Protein 8UUS (pdb70)

B-factor: mean 19.31, std 5.13, range [8.14, 42.37]

Foldseek 3Di:
DDDDDPQWDQDPVGIFGDDDPQWDQDPVGIAGDDPVQQAWDQDPVGIDGDPCNVLLVVCVVVVAFKWWDDQFKIWGWDDDDQWIKIFIDTHPQKAFDDDQCFWDWLNHTWDDFDFDDDVTGTGMTIHNHYYDDFFTKIWGWIAHDPDGDTDTDITTMDTRD/DDDDQWDQDPVGIFGDDDPQWDQDPVGIAGDDDPQCQWDQDPVGIDGDPCNVLLVVCVVVVAFKKDDDQFKIWGWDDDDQWIKIFIDTHPQKFFDPDQCFKAKLNHTWDDFDWDDDPDHDTGTG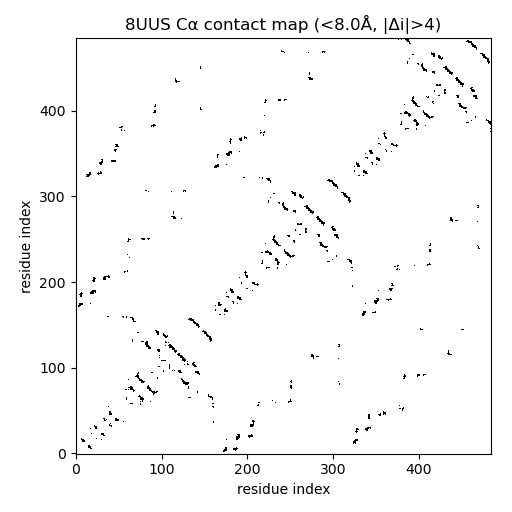MIIHNHHYADFFIKIWGWIAHDPDRDIDTDIDTMDTRD/DDDPQWDADPVGIFGDDDPQWDQDPVGIAGDDDDQQFWDQDPVGIDGDPCNVLLVVCVVVVAFKWWDDQFWIWGWDDDDQEIKIFIDTHPQKFFDPDQCFKDKLNHTFDDFDWDDDPDHDTGTGMTIHNHHYDDFFTKIWGWIDHDPDGDIDTDITTMDTRD

Sequence (485 aa):
KVEASKGLQVTASGVSVQAGDGISVAGTGVAVKVEASKGLQVTSNGVGLNNTAWIKMMCGLHNATFYVSDTYVCVFFCNHSTGCTAYVYGRGGYYLSMYKGDVKLNSVDHNEIISMVGIAAATMVSWKSTKAAAGISFKYLGKNLITSTSHSGSVTLVAAPEASKGLQVTASGVSVQAGDGISVAGTGVAVKVEASKGLQVTSNGVGLNNTAWIKMMCGLHNATFYVSDTYVCVFFCNHSTGCTAYVYGRGGYYLSMYKGDVKLNSVDHNEIISMVGSGSIAAATMVSWKSTKAAAGISFKYLGKNLITSTSHSGSVTLVAAPEASKGLQVTASGVSVQAGDGISVAGTGVAVKVEASKGLQVTSNGVGLNNTAWIKMMCGLHNATFYVSDTYVCVFFCNHSTGCTAYVYGRGGYYLSMYKGDVKLNSVDHNEIISMVGSGSIAAATMVSWKSTKAAAGISFKYLGKNLITSTSHSGSVTLVAAP

Organism: Serratia proteamaculans (NCBI:txid28151)

Structure (mmCIF, N/CA/C/O backbone):
data_8UUS
#
_entry.id   8UUS
#
_cell.length_a   59.113
_cell.length_b   68.241
_cell.length_c   111.290
_cell.angle_alpha   90.000
_cell.angle_beta   90.000
_cell.angle_gamma   90.000
#
_symmetry.space_group_name_H-M   'P 2 21 21'
#
loop_
_entity.id
_entity.type
_entity.pdbx_description
1 polymer 'Antifeeding Prophage (Tailocin) fibre'
2 non-polymer 'AMMONIUM ION'
3 non-polymer GLYCEROL
4 non-polymer 'CITRIC ACID'
5 water water
#
loop_
_atom_site.group_PDB
_atom_site.id
_atom_site.type_symbol
_atom_site.label_atom_id
_atom_site.label_alt_id
_atom_site.label_comp_id
_atom_site.label_asym_id
_atom_site.label_entity_id
_atom_site.label_seq_id
_atom_site.pdbx_PDB_ins_code
_atom_site.Cartn_x
_atom_site.Cartn_y
_atom_site.Cartn_z
_atom_site.occupancy
_atom_site.B_iso_or_equiv
_atom_site.auth_seq_id
_atom_site.auth_comp_id
_atom_site.auth_asym_id
_atom_site.auth_atom_id
_atom_site.pdbx_PDB_model_num
ATOM 1 N N . LYS A 1 3 ? 39.20068 26.34473 -21.81643 1.000 27.57391 3 LYS A N 1
ATOM 2 C CA . LYS A 1 3 ? 40.50067 26.34418 -21.15676 1.000 28.56268 3 LYS A CA 1
ATOM 3 C C . LYS A 1 3 ? 40.51726 25.44771 -19.91564 1.000 31.56318 3 LYS A C 1
ATOM 4 O O . LYS A 1 3 ? 41.51641 24.77309 -19.65276 1.000 32.28241 3 LYS A O 1
ATOM 6 N N . VAL A 1 4 ? 39.42739 25.43148 -19.14965 1.000 26.83229 4 VAL A N 1
ATOM 7 C CA . VAL A 1 4 ? 39.35892 24.55879 -17.97842 1.000 26.19751 4 VAL A CA 1
ATOM 8 C C . VAL A 1 4 ? 37.89811 24.29967 -17.63559 1.000 23.03660 4 VAL A C 1
ATOM 9 O O . VAL A 1 4 ? 37.04889 25.18432 -17.76123 1.000 20.93597 4 VAL A O 1
ATOM 13 N N . GLU A 1 5 ? 37.61153 23.06469 -17.20779 1.000 21.07071 5 GLU A N 1
ATOM 14 C CA . GLU A 1 5 ? 36.30235 22.67522 -16.67121 1.000 21.29428 5 GLU A CA 1
ATOM 15 C C . GLU A 1 5 ? 36.60197 21.84664 -15.42264 1.000 22.36890 5 GLU A C 1
ATOM 16 O O . GLU A 1 5 ? 36.78419 20.62646 -15.50428 1.000 21.79315 5 GLU A O 1
ATOM 22 N N . ALA A 1 6 ? 36.67471 22.51982 -14.27790 1.000 17.32620 6 ALA A N 1
ATOM 23 C CA . ALA A 1 6 ? 37.08524 21.90522 -13.02200 1.000 16.30173 6 ALA A CA 1
ATOM 24 C C . ALA A 1 6 ? 35.88742 21.67544 -12.11610 1.000 17.77775 6 ALA A C 1
ATOM 25 O O . ALA A 1 6 ? 34.91649 22.44045 -12.12396 1.000 18.77950 6 ALA A O 1
ATOM 27 N N . SER A 1 7 ? 35.96740 20.60356 -11.32911 1.000 15.16534 7 SER A N 1
ATOM 28 C CA . SER A 1 7 ? 34.86024 20.19256 -10.47870 1.000 15.38437 7 SER A CA 1
ATOM 29 C C . SER A 1 7 ? 35.34156 19.92197 -9.05459 1.000 15.83572 7 SER A C 1
ATOM 30 O O . SER A 1 7 ? 36.30901 20.54484 -8.59810 1.000 15.64465 7 SER A O 1
ATOM 33 N N . LYS A 1 8 ? 34.68540 18.99287 -8.35587 1.000 15.83126 8 LYS A N 1
ATOM 34 C CA . LYS A 1 8 ? 34.90894 18.82176 -6.92207 1.000 14.87175 8 LYS A CA 1
ATOM 35 C C . LYS A 1 8 ? 36.37003 18.51254 -6.58483 1.000 15.73281 8 LYS A C 1
ATOM 36 O O . LYS A 1 8 ? 37.03522 17.70970 -7.24971 1.000 14.72659 8 LYS A O 1
ATOM 42 N N . GLY A 1 9 ? 36.86978 19.15462 -5.52715 1.000 13.24268 9 GLY A N 1
ATOM 43 C CA . GLY A 1 9 ? 38.22966 18.95262 -5.07048 1.000 13.40619 9 GLY A CA 1
ATOM 44 C C . GLY A 1 9 ? 39.23839 19.91533 -5.65664 1.000 13.64391 9 GLY A C 1
ATOM 45 O O . GLY A 1 9 ? 40.33698 20.04753 -5.11204 1.000 13.62887 9 GLY A O 1
ATOM 46 N N . LEU A 1 10 ? 38.88898 20.59081 -6.74429 1.000 14.86551 10 LEU A N 1
ATOM 47 C CA . LEU A 1 10 ? 39.74596 21.53339 -7.43498 1.000 14.43790 10 LEU A CA 1
ATOM 48 C C . LEU A 1 10 ? 39.17842 22.94113 -7.31092 1.000 15.02583 10 LEU A C 1
ATOM 49 O O . LEU A 1 10 ? 37.98769 23.14367 -7.07675 1.000 15.98828 10 LEU A O 1
ATOM 54 N N . GLN A 1 11 ? 40.06307 23.92383 -7.44749 1.000 13.53035 11 GLN A N 1
ATOM 55 C CA . GLN A 1 11 ? 39.66288 25.32308 -7.51969 1.000 13.66962 11 GLN A CA 1
ATOM 56 C C . GLN A 1 11 ? 40.53681 26.00243 -8.56287 1.000 14.14349 11 GLN A C 1
ATOM 57 O O . GLN A 1 11 ? 41.62356 25.52156 -8.89023 1.000 15.61371 11 GLN A O 1
ATOM 63 N N . VAL A 1 12 ? 40.04907 27.11082 -9.10448 1.000 17.79672 12 VAL A N 1
ATOM 64 C CA . VAL A 1 12 ? 40.76747 27.84687 -10.13530 1.000 18.21865 12 VAL A CA 1
ATOM 65 C C . VAL A 1 12 ? 40.91313 29.29501 -9.69484 1.000 19.11283 12 VAL A C 1
ATOM 66 O O . VAL A 1 12 ? 39.91928 29.96442 -9.39047 1.000 22.51563 12 VAL A O 1
ATOM 70 N N . THR A 1 13 ? 42.15080 29.78017 -9.67688 1.000 19.08105 13 THR A N 1
ATOM 71 C CA . THR A 1 13 ? 42.45366 31.16437 -9.35237 1.000 21.88236 13 THR A CA 1
ATOM 72 C C . THR A 1 13 ? 43.34932 31.73601 -10.44244 1.000 20.09351 13 THR A C 1
ATOM 73 O O . THR A 1 13 ? 43.56401 31.10087 -11.48108 1.000 19.63338 13 THR A O 1
ATOM 77 N N . ALA A 1 14 ? 43.88306 32.93742 -10.22304 1.000 25.12672 14 ALA A N 1
ATOM 78 C CA . ALA A 1 14 ? 44.79495 33.50239 -11.20811 1.000 23.00930 14 ALA A CA 1
ATOM 79 C C . ALA A 1 14 ? 46.06212 32.67226 -11.35706 1.000 22.50102 14 ALA A C 1
ATOM 80 O O . ALA A 1 14 ? 46.73677 32.77250 -12.38718 1.000 25.79370 14 ALA A O 1
ATOM 82 N N . SER A 1 15 ? 46.39308 31.86519 -10.34781 1.000 20.49724 15 SER A N 1
ATOM 83 C CA . SER A 1 15 ? 47.56419 30.99282 -10.35656 1.000 18.70317 15 SER A CA 1
ATOM 84 C C . SER A 1 15 ? 47.31042 29.68313 -11.08931 1.000 20.57422 15 SER A C 1
ATOM 85 O O . SER A 1 15 ? 48.24385 28.89376 -11.26235 1.000 20.51850 15 SER A O 1
ATOM 88 N N . GLY A 1 16 ? 46.08237 29.42934 -11.50556 1.000 19.17707 16 GLY A N 1
ATOM 89 C CA . GLY A 1 16 ? 45.74966 28.21805 -12.21348 1.000 17.86191 16 GLY A CA 1
ATOM 90 C C . GLY A 1 16 ? 44.82907 27.32486 -11.40939 1.000 16.73376 16 GLY A C 1
ATOM 91 O O . GLY A 1 16 ? 44.11095 27.76551 -10.50906 1.000 17.13739 16 GLY A O 1
ATOM 92 N N . VAL A 1 17 ? 44.85900 26.04078 -11.74793 1.000 16.08489 17 VAL A N 1
ATOM 93 C CA . VAL A 1 17 ? 44.04115 25.05416 -11.05757 1.000 14.71949 17 VAL A CA 1
ATOM 94 C C . VAL A 1 17 ? 44.86715 24.40760 -9.95284 1.000 15.28464 17 VAL A C 1
ATOM 95 O O . VAL A 1 17 ? 45.99869 23.95843 -10.18304 1.000 16.00877 17 VAL A O 1
ATOM 99 N N . SER A 1 18 ? 44.31537 24.39166 -8.74284 1.000 15.16304 18 SER A N 1
ATOM 100 C CA . SER A 1 18 ? 44.96564 23.80336 -7.57883 1.000 13.71163 18 SER A CA 1
ATOM 101 C C . SER A 1 18 ? 43.97265 22.91088 -6.84704 1.000 13.94618 18 SER A C 1
ATOM 102 O O . SER A 1 18 ? 42.75209 22.98759 -7.05800 1.000 14.24449 18 SER A O 1
ATOM 105 N N . VAL A 1 19 ? 44.50378 22.05969 -5.97508 1.000 13.41131 19 VAL A N 1
ATOM 106 C CA . VAL A 1 19 ? 43.66377 21.26710 -5.08690 1.000 14.12027 19 VAL A CA 1
ATOM 107 C C . VAL A 1 19 ? 43.13570 22.16891 -3.97803 1.000 13.93603 19 VAL A C 1
ATOM 108 O O . VAL A 1 19 ? 43.89203 22.93865 -3.36176 1.000 14.34140 19 VAL A O 1
ATOM 112 N N . GLN A 1 20 ? 41.82425 22.10718 -3.75103 1.000 14.12526 20 GLN A N 1
ATOM 113 C CA . GLN A 1 20 ? 41.18166 22.86334 -2.68504 1.000 13.54058 20 GLN A CA 1
ATOM 114 C C . GLN A 1 20 ? 41.27232 22.05924 -1.39711 1.000 12.66692 20 GLN A C 1
ATOM 115 O O . GLN A 1 20 ? 40.81129 20.91263 -1.34035 1.000 14.89384 20 GLN A O 1
ATOM 121 N N . ALA A 1 21 ? 41.85231 22.65924 -0.36305 1.000 13.31932 21 ALA A N 1
ATOM 122 C CA . ALA A 1 21 ? 42.02026 21.98104 0.91714 1.000 13.52201 21 ALA A CA 1
ATOM 123 C C . ALA A 1 21 ? 40.74675 22.07765 1.75429 1.000 16.02407 21 ALA A C 1
ATOM 124 O O . ALA A 1 21 ? 40.27404 23.18481 2.05101 1.000 17.28233 21 ALA A O 1
ATOM 126 N N . GLY A 1 22 ? 40.20421 20.91784 2.13913 1.000 14.86550 22 GLY A N 1
ATOM 127 C CA . GLY A 1 22 ? 39.15171 20.83269 3.12901 1.000 14.31433 22 GLY A CA 1
ATOM 128 C C . GLY A 1 22 ? 39.68502 20.41191 4.49146 1.000 14.81089 22 GLY A C 1
ATOM 129 O O . GLY A 1 22 ? 40.88878 20.43546 4.75674 1.000 15.18170 22 GLY A O 1
ATOM 130 N N . ASP A 1 23 ? 38.75218 20.03353 5.37554 1.000 14.36264 23 ASP A N 1
ATOM 131 C CA . ASP A 1 23 ? 39.10938 19.65813 6.74531 1.000 13.84971 23 ASP A CA 1
ATOM 132 C C . ASP A 1 23 ? 40.13717 18.52655 6.75178 1.000 13.74764 23 ASP A C 1
ATOM 133 O O . ASP A 1 23 ? 39.93879 17.48286 6.11921 1.000 14.32487 23 ASP A O 1
ATOM 138 N N . GLY A 1 24 ? 41.22224 18.72116 7.50098 1.000 11.42807 24 GLY A N 1
ATOM 139 C CA . GLY A 1 24 ? 42.23873 17.69583 7.64830 1.000 12.98364 24 GLY A CA 1
ATOM 140 C C . GLY A 1 24 ? 43.24685 17.59666 6.52447 1.000 12.85272 24 GLY A C 1
ATOM 141 O O . GLY A 1 24 ? 44.03801 16.64259 6.51404 1.000 13.37227 24 GLY A O 1
ATOM 142 N N . ILE A 1 25 ? 43.24758 18.54689 5.58463 1.000 13.91164 25 ILE A N 1
ATOM 143 C CA . ILE A 1 25 ? 44.11124 18.49992 4.41090 1.000 12.56211 25 ILE A CA 1
ATOM 144 C C . ILE A 1 25 ? 44.83780 19.83183 4.28169 1.000 13.32301 25 ILE A C 1
ATOM 145 O O . ILE A 1 25 ? 44.25887 20.89755 4.52652 1.000 14.56995 25 ILE A O 1
ATOM 150 N N . SER A 1 26 ? 46.11529 19.76605 3.91845 1.000 12.70150 26 SER A N 1
ATOM 151 C CA . SER A 1 26 ? 46.90061 20.92824 3.52343 1.000 15.18092 26 SER A CA 1
ATOM 152 C C . SER A 1 26 ? 47.36498 20.75104 2.08421 1.000 14.34719 26 SER A C 1
ATOM 153 O O . SER A 1 26 ? 47.61199 19.62716 1.63249 1.000 14.86849 26 SER A O 1
ATOM 156 N N . VAL A 1 27 ? 47.45081 21.86308 1.35093 1.000 14.01770 27 VAL A N 1
ATOM 157 C CA . VAL A 1 27 ? 47.83371 21.85581 -0.06143 1.000 13.30132 27 VAL A CA 1
ATOM 158 C C . VAL A 1 27 ? 48.98267 22.83578 -0.25709 1.000 14.87502 27 VAL A C 1
ATOM 159 O O . VAL A 1 27 ? 48.87911 24.00605 0.13026 1.000 17.39280 27 VAL A O 1
ATOM 163 N N . ALA A 1 28 ? 50.07944 22.35727 -0.84348 1.000 14.11692 28 ALA A N 1
ATOM 164 C CA . ALA A 1 28 ? 51.26540 23.18006 -1.05092 1.000 16.59182 28 ALA A CA 1
ATOM 165 C C . ALA A 1 28 ? 51.93791 22.75138 -2.34823 1.000 16.34396 28 ALA A C 1
ATOM 166 O O . ALA A 1 28 ? 51.49525 21.81961 -3.02432 1.000 16.01845 28 ALA A O 1
ATOM 168 N N . GLY A 1 29 ? 53.00999 23.46017 -2.71243 1.000 16.69123 29 GLY A N 1
ATOM 169 C CA . GLY A 1 29 ? 53.79952 23.02033 -3.85050 1.000 18.90094 29 GLY A CA 1
ATOM 170 C C . GLY A 1 29 ? 54.34472 21.61698 -3.69745 1.000 18.86429 29 GLY A C 1
ATOM 171 O O . GLY A 1 29 ? 54.59947 20.94479 -4.70109 1.000 20.57476 29 GLY A O 1
ATOM 172 N N . THR A 1 30 ? 54.50849 21.15042 -2.46157 1.000 18.30228 30 THR A N 1
ATOM 173 C CA . THR A 1 30 ? 54.96724 19.79410 -2.19419 1.000 18.06397 30 THR A CA 1
ATOM 174 C C . THR A 1 30 ? 53.84957 18.76156 -2.29173 1.000 17.58577 30 THR A C 1
ATOM 175 O O . THR A 1 30 ? 54.10945 17.56673 -2.12080 1.000 19.17170 30 THR A O 1
ATOM 179 N N . GLY A 1 31 ? 52.61384 19.17861 -2.53000 1.000 15.49221 31 GLY A N 1
ATOM 180 C CA . GLY A 1 31 ? 51.53757 18.24352 -2.78385 1.000 15.44368 31 GLY A CA 1
ATOM 181 C C . GLY A 1 31 ? 50.41776 18.36967 -1.77123 1.000 14.16409 31 GLY A C 1
ATOM 182 O O . GLY A 1 31 ? 50.28840 19.36246 -1.04371 1.000 16.58652 31 GLY A O 1
ATOM 183 N N . VAL A 1 32 ? 49.59041 17.33277 -1.74191 1.000 13.82453 32 VAL A N 1
ATOM 184 C CA . VAL A 1 32 ? 48.45416 17.23517 -0.84074 1.000 12.76392 32 VAL A CA 1
ATOM 185 C C . VAL A 1 32 ? 48.90711 16.43174 0.36599 1.000 14.31335 32 VAL A C 1
ATOM 186 O O . VAL A 1 32 ? 49.42170 15.31537 0.21545 1.000 14.46188 32 VAL A O 1
ATOM 190 N N . ALA A 1 33 ? 48.72067 16.98600 1.56072 1.000 13.40972 33 ALA A N 1
ATOM 191 C CA . ALA A 1 33 ? 49.17065 16.34143 2.78696 1.000 13.38495 33 ALA A CA 1
ATOM 192 C C . ALA A 1 33 ? 48.03716 16.30553 3.80933 1.000 13.28315 33 ALA A C 1
ATOM 193 O O . ALA A 1 33 ? 47.08495 17.08245 3.73835 1.000 14.28084 33 ALA A O 1
ATOM 195 N N . VAL A 1 34 ? 48.14085 15.38845 4.76739 1.000 12.35033 34 VAL A N 1
ATOM 196 C CA . VAL A 1 34 ? 47.23152 15.39482 5.90866 1.000 13.21227 34 VAL A CA 1
ATOM 197 C C . VAL A 1 34 ? 47.65415 16.49147 6.87396 1.000 13.50874 34 VAL A C 1
ATOM 198 O O . VAL A 1 34 ? 48.84831 16.66065 7.16170 1.000 14.38131 34 VAL A O 1
ATOM 202 N N . LYS A 1 35 ? 46.66908 17.25722 7.35234 1.000 13.14040 35 LYS A N 1
ATOM 203 C CA . LYS A 1 35 ? 46.85636 18.26509 8.39041 1.000 12.40456 35 LYS A CA 1
ATOM 204 C C . LYS A 1 35 ? 46.32322 17.68424 9.69651 1.000 13.41817 35 LYS A C 1
ATOM 205 O O . LYS A 1 35 ? 45.11564 17.44319 9.83396 1.000 14.11754 35 LYS A O 1
ATOM 211 N N . VAL A 1 36 ? 47.21290 17.43098 10.64196 1.00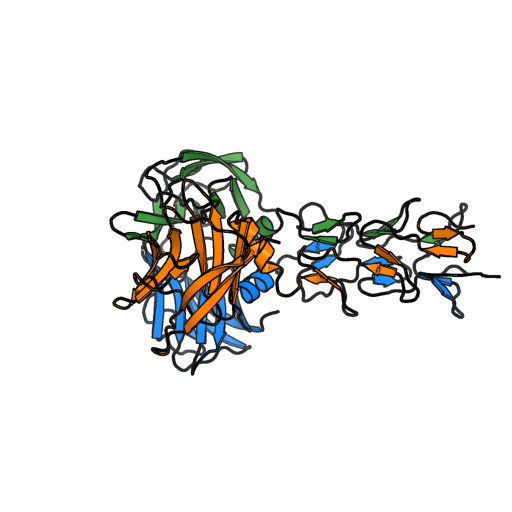0 15.40737 36 VAL A N 1
ATOM 212 C CA . VAL A 1 36 ? 46.79657 16.96553 11.95897 1.000 15.79933 36 VAL A CA 1
ATOM 213 C C . VAL A 1 36 ? 46.60161 18.17179 12.85717 1.000 15.67420 36 VAL A C 1
ATOM 214 O O . VAL A 1 36 ? 47.27340 19.19259 12.70693 1.000 16.88104 36 VAL A O 1
ATOM 218 N N . GLU A 1 37 ? 45.66120 18.06606 13.78950 1.000 14.62104 37 GLU A N 1
ATOM 219 C CA . GLU A 1 37 ? 45.62019 19.00251 14.90310 1.000 17.26755 37 GLU A CA 1
ATOM 220 C C . GLU A 1 37 ? 46.68760 18.59360 15.90292 1.000 19.39783 37 GLU A C 1
ATOM 221 O O . GLU A 1 37 ? 46.52876 17.60369 16.62635 1.000 19.29398 37 GLU A O 1
ATOM 227 N N . ALA A 1 38 ? 47.77699 19.37479 15.93914 1.000 22.66169 38 ALA A N 1
ATOM 228 C CA . ALA A 1 38 ? 49.00857 18.95048 16.59911 1.000 24.05891 38 ALA A CA 1
ATOM 229 C C . ALA A 1 38 ? 48.81449 18.66556 18.08337 1.000 22.64485 38 ALA A C 1
ATOM 230 O O . ALA A 1 38 ? 49.54542 17.85221 18.65002 1.000 23.96785 38 ALA A O 1
ATOM 232 N N . SER A 1 39 ? 47.84434 19.31473 18.72505 1.000 19.57212 39 SER A N 1
ATOM 233 C CA . SER A 1 39 ? 47.59937 19.15265 20.15444 1.000 19.35480 39 SER A CA 1
ATOM 234 C C . SER A 1 39 ? 46.72183 17.95461 20.49833 1.000 18.69825 39 SER A C 1
ATOM 235 O O . SER A 1 39 ? 46.53207 17.67464 21.68630 1.000 22.07375 39 SER A O 1
ATOM 238 N N . LYS A 1 40 ? 46.17858 17.24546 19.50592 1.000 18.08626 40 LYS A N 1
ATOM 239 C CA . LYS A 1 40 ? 45.20755 16.17989 19.73650 1.000 15.98187 40 LYS A CA 1
ATOM 240 C C . LYS A 1 40 ? 45.77948 14.78799 19.48934 1.000 15.47158 40 LYS A C 1
ATOM 241 O O . LYS A 1 40 ? 45.02901 13.83390 19.23280 1.000 14.63347 40 LYS A O 1
ATOM 247 N N . GLY A 1 41 ? 47.09716 14.65394 19.58952 1.000 16.60003 41 GLY A N 1
ATOM 248 C CA . GLY A 1 41 ? 47.72756 13.36314 19.73376 1.000 14.82362 41 GLY A CA 1
ATOM 249 C C . GLY A 1 41 ? 48.18400 12.70002 18.45687 1.000 15.63210 41 GLY A C 1
ATOM 250 O O . GLY A 1 41 ? 48.72275 11.59243 18.52402 1.000 14.02993 41 GLY A O 1
ATOM 251 N N . LEU A 1 42 ? 47.98717 13.31798 17.29589 1.000 14.36758 42 LEU A N 1
ATOM 252 C CA . LEU A 1 42 ? 48.41070 12.70448 16.04420 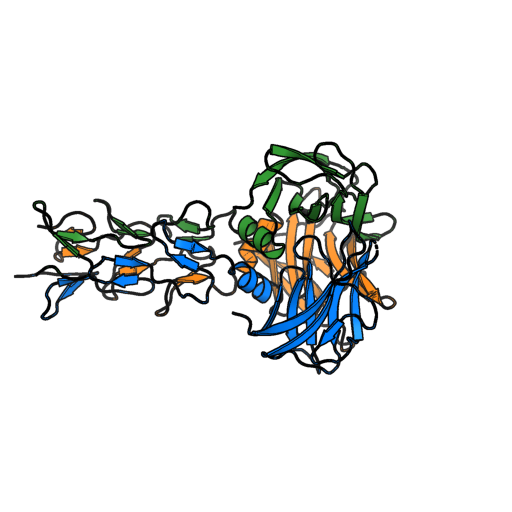1.000 14.97363 42 LEU A CA 1
ATOM 253 C C . LEU A 1 42 ? 49.57700 13.47021 15.43663 1.000 15.64090 42 LEU A C 1
ATOM 254 O O . LEU A 1 42 ? 49.74786 14.67336 15.65739 1.000 18.11811 42 LEU A O 1
ATOM 259 N N . GLN A 1 43 ? 50.36083 12.75282 14.64389 1.000 15.00339 43 GLN A N 1
ATOM 260 C CA . GLN A 1 43 ? 51.48848 13.30586 13.91680 1.000 15.86280 43 GLN A CA 1
ATOM 261 C C . GLN A 1 43 ? 51.37427 12.82898 12.48086 1.000 17.38645 43 GLN A C 1
ATOM 262 O O . GLN A 1 43 ? 50.64868 11.87769 12.18616 1.000 16.03970 43 GLN A O 1
ATOM 268 N N . VAL A 1 44 ? 52.08313 13.50992 11.58092 1.000 15.19662 44 VAL A N 1
ATOM 269 C CA . VAL A 1 44 ? 52.18699 13.06427 10.19819 1.000 17.05460 44 VAL A CA 1
ATOM 270 C C . VAL A 1 44 ? 53.63610 13.22190 9.76714 1.000 17.64241 44 VAL A C 1
ATOM 271 O O . VAL A 1 44 ? 54.22136 14.30166 9.91300 1.000 20.60900 44 VAL A O 1
ATOM 275 N N . THR A 1 45 ? 54.22405 12.13809 9.28478 1.000 17.63082 45 THR A N 1
ATOM 276 C CA . THR A 1 45 ? 55.59293 12.15062 8.78620 1.000 20.37513 45 THR A CA 1
ATOM 277 C C . THR A 1 45 ? 55.59067 11.59466 7.37106 1.000 19.61392 45 THR A C 1
ATOM 278 O O . THR A 1 45 ? 54.54664 11.26114 6.81864 1.000 18.20710 45 THR A O 1
ATOM 282 N N . SER A 1 46 ? 56.78260 11.47201 6.77778 1.000 23.65115 46 SER A N 1
ATOM 283 C CA . SER A 1 46 ? 56.87802 10.83981 5.46596 1.000 23.98686 46 SER A CA 1
ATOM 284 C C . SER A 1 46 ? 56.40657 9.38940 5.48602 1.000 22.63448 46 SER A C 1
ATOM 285 O O . SER A 1 46 ? 56.07273 8.84146 4.43144 1.000 25.37159 46 SER A O 1
ATOM 288 N N . ASN A 1 47 ? 56.35173 8.76188 6.65841 1.000 22.83030 47 ASN A N 1
ATOM 289 C CA . ASN A 1 47 ? 55.83237 7.40921 6.79412 1.000 23.92653 47 ASN A CA 1
ATOM 290 C C . ASN A 1 47 ? 54.31612 7.35191 6.94812 1.000 21.27546 47 ASN A C 1
ATOM 291 O O . ASN A 1 47 ? 53.73761 6.26279 6.85086 1.000 23.19862 47 ASN A O 1
ATOM 296 N N . GLY A 1 48 ? 53.66020 8.48126 7.17080 1.000 18.25647 48 GLY A N 1
ATOM 297 C CA . GLY A 1 48 ? 52.21139 8.53132 7.22620 1.000 17.68846 48 GLY A CA 1
ATOM 298 C C . GLY A 1 48 ? 51.71181 9.11545 8.53360 1.000 16.74785 48 GLY A C 1
ATOM 299 O O . GLY A 1 48 ? 52.47276 9.66961 9.34092 1.000 17.57109 48 GLY A O 1
ATOM 300 N N . VAL A 1 49 ? 50.39002 8.99112 8.73549 1.000 17.10672 49 VAL A N 1
ATOM 301 C CA . VAL A 1 49 ? 49.71623 9.52320 9.91594 1.000 13.64585 49 VAL A CA 1
ATOM 302 C C . VAL A 1 49 ? 49.80479 8.49620 11.03245 1.000 15.19936 49 VAL A C 1
ATOM 303 O O . VAL A 1 49 ? 49.73707 7.28778 10.78617 1.000 15.38717 49 VAL A O 1
ATOM 307 N N . GLY A 1 50 ? 49.95285 8.97162 12.26805 1.000 14.44915 50 GLY A N 1
ATOM 308 C CA . GLY A 1 50 ? 50.04042 8.05980 13.39558 1.000 15.51920 50 GLY A CA 1
ATOM 309 C C . GLY A 1 50 ? 49.83022 8.79933 14.69761 1.000 15.47584 50 GLY A C 1
ATOM 310 O O . GLY A 1 50 ? 49.70378 10.02319 14.73589 1.000 15.79453 50 GLY A O 1
ATOM 311 N N . LEU A 1 51 ? 49.79317 8.03033 15.77816 1.000 14.27068 51 LEU A N 1
ATOM 312 C CA . LEU A 1 51 ? 49.79766 8.62733 17.10726 1.000 13.93520 51 LEU A CA 1
ATOM 313 C C . LEU A 1 51 ? 51.18836 9.14456 17.44987 1.000 13.52322 51 LEU A C 1
ATOM 314 O O . LEU A 1 51 ? 52.19998 8.52556 17.09618 1.000 14.81108 51 LEU A O 1
ATOM 319 N N . ASN A 1 52 ? 51.24169 10.28311 18.14124 1.000 13.85639 52 ASN A N 1
ATOM 320 C CA . ASN A 1 52 ? 52.50903 10.78531 18.64752 1.000 13.89420 52 ASN A CA 1
ATOM 321 C C . ASN A 1 52 ? 52.78550 10.20332 20.03785 1.000 15.24180 52 ASN A C 1
ATOM 322 O O . ASN A 1 52 ? 51.96824 9.47267 20.60454 1.000 15.56128 52 ASN A O 1
ATOM 327 N N . ASN A 1 53 ? 53.93747 10.55052 20.61452 1.000 14.68011 53 ASN A N 1
ATOM 328 C CA . ASN A 1 53 ? 54.39108 9.88736 21.83343 1.000 14.35606 53 ASN A CA 1
ATOM 329 C C . ASN A 1 53 ? 53.79711 10.47970 23.10544 1.000 15.75434 53 ASN A C 1
ATOM 330 O O . ASN A 1 53 ? 54.11436 9.98853 24.19642 1.000 18.17002 53 ASN A O 1
ATOM 335 N N . THR A 1 54 ? 52.95917 11.51284 23.00236 1.000 16.15387 54 THR A N 1
ATOM 336 C CA . THR A 1 54 ? 52.23702 12.04798 24.15043 1.000 15.96100 54 THR A CA 1
ATOM 337 C C . THR A 1 54 ? 50.73232 11.82784 24.06177 1.000 16.94454 54 THR A C 1
ATOM 338 O O . THR A 1 54 ? 49.99581 12.32140 24.92763 1.000 15.63862 54 THR A O 1
ATOM 342 N N . ALA A 1 55 ? 50.25628 11.09199 23.04472 1.000 13.71097 55 ALA A N 1
ATOM 343 C CA . ALA A 1 55 ? 48.82075 10.84966 22.91401 1.000 12.71428 55 ALA A CA 1
ATOM 344 C C . ALA A 1 55 ? 48.27330 10.15714 24.14523 1.000 13.52985 55 ALA A C 1
ATOM 345 O O . ALA A 1 55 ? 47.13026 10.41044 24.54078 1.000 12.35424 55 ALA A O 1
ATOM 347 N N . TRP A 1 56 ? 49.08574 9.30776 24.77805 1.000 12.49478 56 TRP A N 1
ATOM 348 C CA . TRP A 1 56 ? 48.64747 8.61683 25.98450 1.000 13.74763 56 TRP A CA 1
ATOM 349 C C . TRP A 1 56 ? 48.22807 9.58512 27.08923 1.000 14.09213 56 TRP A C 1
ATOM 350 O O . TRP A 1 56 ? 47.32849 9.26742 27.87084 1.000 13.80408 56 TRP A O 1
ATOM 361 N N . ILE A 1 57 ? 48.85498 10.76222 27.17298 1.000 12.74114 57 ILE A N 1
ATOM 362 C CA . ILE A 1 57 ? 48.47609 11.74272 28.19022 1.000 13.56912 57 ILE A CA 1
ATOM 363 C C . ILE A 1 57 ? 47.05055 12.22242 27.95662 1.000 13.03956 57 ILE A C 1
ATOM 364 O O . ILE A 1 57 ? 46.25287 12.35514 28.89885 1.000 14.24889 57 ILE A O 1
ATOM 369 N N . LYS A 1 58 ? 46.71368 12.51707 26.70004 1.000 12.86098 58 LYS A N 1
ATOM 370 C CA . LYS A 1 58 ? 45.33997 12.89137 26.37884 1.000 14.76546 58 LYS A CA 1
ATOM 371 C C . LYS A 1 58 ? 44.36913 11.78557 26.76581 1.000 14.80750 58 LYS A C 1
ATOM 372 O O . LYS A 1 58 ? 43.27795 12.05509 27.29509 1.000 16.70330 58 LYS A O 1
ATOM 378 N N . MET A 1 59 ? 44.73876 10.53100 26.50106 1.000 13.22948 59 MET A N 1
ATOM 379 C CA . MET A 1 59 ? 43.86012 9.41367 26.83627 1.000 13.31670 59 MET A CA 1
ATOM 380 C C . MET A 1 59 ? 43.63307 9.33859 28.33992 1.000 15.45700 59 MET A C 1
ATOM 381 O O . MET A 1 59 ? 42.50632 9.09694 28.79928 1.000 13.16195 59 MET A O 1
ATOM 386 N N . MET A 1 60 ? 44.68779 9.56095 29.12573 1.000 13.78928 60 MET A N 1
ATOM 387 C CA . MET A 1 60 ? 44.56174 9.37427 30.56477 1.000 13.24269 60 MET A CA 1
ATOM 388 C C . MET A 1 60 ? 43.78701 10.52092 31.20340 1.000 13.41065 60 MET A C 1
ATOM 389 O O . MET A 1 60 ? 43.03007 10.30278 32.15877 1.000 14.65888 60 MET A O 1
ATOM 394 N N . CYS A 1 61 ? 43.96891 11.74789 30.69848 1.000 14.25211 61 CYS A N 1
ATOM 395 C CA . CYS A 1 61 ? 43.14646 12.86030 31.16397 1.000 14.29400 61 CYS A CA 1
ATOM 396 C C . CYS A 1 61 ? 41.67801 12.59779 30.86345 1.000 14.31139 61 CYS A C 1
ATOM 397 O O . CYS A 1 61 ? 40.79703 12.90854 31.67894 1.000 16.11372 61 CYS A O 1
ATOM 400 N N . GLY A 1 62 ? 41.39521 12.01985 29.69517 1.000 15.21208 62 GLY A N 1
ATOM 401 C CA . GLY A 1 62 ? 40.02600 11.64915 29.37541 1.000 15.08846 62 GLY A CA 1
ATOM 402 C C . GLY A 1 62 ? 39.49401 10.56533 30.29391 1.000 15.57128 62 GLY A C 1
ATOM 403 O O . GLY A 1 62 ? 38.37484 10.66836 30.80893 1.000 16.84318 62 GLY A O 1
ATOM 404 N N . LEU A 1 63 ? 40.29786 9.52216 30.53051 1.000 14.81563 63 LEU A N 1
ATOM 405 C CA . LEU A 1 63 ? 39.87469 8.42294 31.40102 1.000 15.14857 63 LEU A CA 1
ATOM 406 C C . LEU A 1 63 ? 39.37158 8.93258 32.74683 1.000 15.31520 63 LEU A C 1
ATOM 407 O O . LEU A 1 63 ? 38.31070 8.51748 33.22129 1.000 15.46344 63 LEU A O 1
ATOM 412 N N . HIS A 1 64 ? 40.11203 9.83901 33.37527 1.000 13.50968 64 HIS A N 1
ATOM 413 C CA . HIS A 1 64 ? 39.74700 10.33702 34.69918 1.000 13.83953 64 HIS A CA 1
ATOM 414 C C . HIS A 1 64 ? 38.98363 11.66053 34.68162 1.000 13.79377 64 HIS A C 1
ATOM 415 O O . HIS A 1 64 ? 38.61766 12.16066 35.75229 1.000 16.36559 64 HIS A O 1
ATOM 422 N N . ASN A 1 65 ? 38.69689 12.21206 33.50728 1.000 14.08670 65 ASN A N 1
ATOM 423 C CA . ASN A 1 65 ? 38.11680 13.55133 33.38827 1.000 15.84129 65 ASN A CA 1
ATOM 424 C C . ASN A 1 65 ? 38.94370 14.58233 34.14763 1.000 16.23768 65 ASN A C 1
ATOM 425 O O . ASN A 1 65 ? 38.41705 15.43070 34.87659 1.000 17.14541 65 ASN A O 1
ATOM 430 N N . ALA A 1 66 ? 40.25779 14.50985 33.95918 1.000 14.86792 66 ALA A N 1
ATOM 431 C CA . ALA A 1 66 ? 41.19680 15.38756 34.63652 1.000 13.97281 66 ALA A CA 1
ATOM 432 C C . ALA A 1 66 ? 41.46420 16.62231 33.78449 1.000 15.84014 66 ALA A C 1
ATOM 433 O O . ALA A 1 66 ? 41.46387 16.55702 32.54998 1.000 17.20124 66 ALA A O 1
ATOM 435 N N . THR A 1 67 ? 41.68519 17.75549 34.45575 1.000 14.10906 67 THR A N 1
ATOM 436 C CA . THR A 1 67 ? 41.96907 19.00671 33.77021 1.000 15.34833 67 THR A CA 1
ATOM 437 C C . THR A 1 67 ? 43.41742 19.45320 33.88663 1.000 14.47546 67 THR A C 1
ATOM 438 O O . THR A 1 67 ? 43.80250 20.40538 33.20108 1.000 14.46873 67 THR A O 1
ATOM 442 N N . PHE A 1 68 ? 44.21760 18.80867 34.73057 1.000 13.16773 68 PHE A N 1
ATOM 443 C CA . PHE A 1 68 ? 45.65288 19.06263 34.80579 1.000 12.34204 68 PHE A CA 1
ATOM 444 C C . PHE A 1 68 ? 46.36473 17.75368 35.06826 1.000 13.92408 68 PHE A C 1
ATOM 445 O O . PHE A 1 68 ? 45.76448 16.78475 35.53569 1.000 13.32437 68 PHE A O 1
ATOM 453 N N . TYR A 1 69 ? 47.65631 17.72563 34.74996 1.000 12.84270 69 TYR A N 1
ATOM 454 C CA . TYR A 1 69 ? 48.45872 16.53652 34.98138 1.000 12.42932 69 TYR A CA 1
ATOM 455 C C . TYR A 1 69 ? 49.90435 16.92730 35.24554 1.000 13.13310 69 TYR A C 1
ATOM 456 O O . TYR A 1 69 ? 50.33431 18.05436 34.96357 1.000 14.21784 69 TYR A O 1
ATOM 465 N N . VAL A 1 70 ? 50.66052 15.96223 35.76806 1.000 13.00717 70 VAL A N 1
ATOM 466 C CA . VAL A 1 70 ? 52.12072 16.00034 35.72181 1.000 13.32136 70 VAL A CA 1
ATOM 467 C C . VAL A 1 70 ? 52.62620 14.69002 35.13807 1.000 12.22839 70 VAL A C 1
ATOM 468 O O . VAL A 1 70 ? 51.97637 13.64645 35.23813 1.000 14.03003 70 VAL A O 1
ATOM 472 N N . SER A 1 71 ? 53.81699 14.74586 34.54476 1.000 12.82038 71 SER A N 1
ATOM 473 C CA . SER A 1 71 ? 54.49176 13.53893 34.08789 1.000 12.03071 71 SER A CA 1
ATOM 474 C C . SER A 1 71 ? 55.98992 13.76866 34.11272 1.000 14.08620 71 SER A C 1
ATOM 475 O O . SER A 1 71 ? 56.48065 14.80734 33.65122 1.000 16.52833 71 SER A O 1
ATOM 478 N N . ASP A 1 72 ? 56.69562 12.80002 34.67787 1.000 13.55703 72 ASP A N 1
ATOM 479 C CA . ASP A 1 72 ? 58.14776 12.71749 34.55783 1.000 14.37442 72 ASP A CA 1
ATOM 480 C C . ASP A 1 72 ? 58.49734 11.24519 34.34288 1.000 14.31713 72 ASP A C 1
ATOM 481 O O . ASP A 1 72 ? 57.61826 10.40685 34.12103 1.000 14.45086 72 ASP A O 1
ATOM 486 N N . THR A 1 73 ? 59.78363 10.90932 34.39123 1.000 15.03630 73 THR A N 1
ATOM 487 C CA . THR A 1 73 ? 60.14990 9.51998 34.12997 1.000 15.52765 73 THR A CA 1
ATOM 488 C C . THR A 1 73 ? 59.87313 8.57657 35.30108 1.000 14.35106 73 THR A C 1
ATOM 489 O O . THR A 1 73 ? 60.14861 7.37730 35.17844 1.000 15.05998 73 THR A O 1
ATOM 493 N N . TYR A 1 74 ? 59.34015 9.07961 36.41821 1.000 14.44586 74 TYR A N 1
ATOM 494 C CA . TYR A 1 74 ? 59.04899 8.27355 37.59959 1.000 13.61031 74 TYR A CA 1
ATOM 495 C C . TYR A 1 74 ? 57.56491 8.16048 37.91305 1.000 12.82867 74 TYR A C 1
ATOM 496 O O . TYR A 1 74 ? 57.15953 7.19734 38.56675 1.000 13.44351 74 TYR A O 1
ATOM 505 N N . VAL A 1 75 ? 56.73756 9.11863 37.49355 1.000 13.42757 75 VAL A N 1
ATOM 506 C CA . VAL A 1 75 ? 55.33641 9.12409 37.89850 1.000 14.06132 75 VAL A CA 1
ATOM 507 C C . VAL A 1 75 ? 54.55579 9.99632 36.93202 1.000 14.51047 75 VAL A C 1
ATOM 508 O O . VAL A 1 75 ? 55.10688 10.89740 36.30040 1.000 13.74637 75 VAL A O 1
ATOM 512 N N . CYS A 1 76 ? 53.25629 9.73577 36.82438 1.000 14.04535 76 CYS A N 1
ATOM 513 C CA . CYS A 1 76 ? 52.32285 10.69524 36.25054 1.000 12.75627 76 CYS A CA 1
ATOM 514 C C . CYS A 1 76 ? 51.06792 10.74198 37.11080 1.000 12.94412 76 CYS A C 1
ATOM 515 O O . CYS A 1 76 ? 50.69567 9.75971 37.76482 1.000 12.96224 76 CYS A O 1
ATOM 518 N N . VAL A 1 77 ? 50.43253 11.90878 37.13027 1.000 13.19196 77 VAL A N 1
ATOM 519 C CA . VAL A 1 77 ? 49.33092 12.17110 38.04828 1.000 14.18607 77 VAL A CA 1
ATOM 520 C C . VAL A 1 77 ? 48.29706 12.99687 37.30276 1.000 13.41727 77 VAL A C 1
ATOM 521 O O . VAL A 1 77 ? 48.64846 13.95488 36.61343 1.000 13.71764 77 VAL A O 1
ATOM 525 N N . PHE A 1 78 ? 47.02023 12.64720 37.46165 1.000 12.45281 78 PHE A N 1
ATOM 526 C CA . PHE A 1 78 ? 45.91862 13.28364 36.73915 1.000 12.81660 78 PHE A CA 1
ATOM 527 C C . PHE A 1 78 ? 44.96080 13.89073 37.74448 1.000 13.67989 78 PHE A C 1
ATOM 528 O O . PHE A 1 78 ? 44.34526 13.16027 38.52709 1.000 14.39564 78 PHE A O 1
ATOM 536 N N . PHE A 1 79 ? 44.84479 15.22407 37.71492 1.000 12.67486 79 PHE A N 1
ATOM 537 C CA . PHE A 1 79 ? 44.18873 15.99026 38.76994 1.000 14.16360 79 PHE A CA 1
ATOM 538 C C . PHE A 1 79 ? 42.77018 16.38406 38.37711 1.000 13.67286 79 PHE A C 1
ATOM 539 O O . PHE A 1 79 ? 42.52676 16.88418 37.26878 1.000 13.10392 79 PHE A O 1
ATOM 547 N N . CYS A 1 80 ? 41.84686 16.21305 39.32442 1.000 13.05949 80 CYS A N 1
ATOM 548 C CA . CYS A 1 80 ? 40.45613 16.62605 39.17633 1.000 12.73441 80 CYS A CA 1
ATOM 549 C C . CYS A 1 80 ? 40.10678 17.58406 40.30450 1.000 13.77497 80 CYS A C 1
ATOM 550 O O . CYS A 1 80 ? 40.20920 17.22791 41.48350 1.000 16.47786 80 CYS A O 1
ATOM 553 N N . ASN A 1 81 ? 39.66519 18.78472 39.94543 1.000 15.02854 81 ASN A N 1
ATOM 554 C CA . ASN A 1 81 ? 39.18389 19.73825 40.93359 1.000 16.62766 81 ASN A CA 1
ATOM 555 C C . ASN A 1 81 ? 37.72121 19.45011 41.25097 1.000 14.47180 81 ASN A C 1
ATOM 556 O O . ASN A 1 81 ? 36.90720 19.26097 40.34660 1.000 15.71533 81 ASN A O 1
ATOM 561 N N . HIS A 1 82 ? 37.39851 19.39459 42.53683 1.000 16.07472 82 HIS A N 1
ATOM 562 C CA . HIS A 1 82 ? 36.02832 19.14217 42.96358 1.000 15.96254 82 HIS A CA 1
ATOM 563 C C . HIS A 1 82 ? 35.89066 19.62073 44.39656 1.000 15.30370 82 HIS A C 1
ATOM 564 O O . HIS A 1 82 ? 36.87523 19.73398 45.13083 1.000 15.60654 82 HIS A O 1
ATOM 571 N N . SER A 1 83 ? 34.64947 19.92166 44.78247 1.000 17.13081 83 SER A N 1
ATOM 572 C CA . SER A 1 83 ? 34.38486 20.46325 46.11304 1.000 16.68889 83 SER A CA 1
ATOM 573 C C . SER A 1 83 ? 35.35241 21.62430 46.34650 1.000 16.29102 83 SER A C 1
ATOM 574 O O . SER A 1 83 ? 35.56607 22.43304 45.43236 1.000 18.66621 83 SER A O 1
ATOM 577 N N . THR A 1 84 ? 36.00896 21.70006 47.49713 1.000 16.97598 84 THR A N 1
ATOM 578 C CA . THR A 1 84 ? 36.90004 22.79787 47.84004 1.000 16.00919 84 THR A CA 1
ATOM 579 C C . THR A 1 84 ? 38.35098 22.52577 47.46028 1.000 17.95415 84 THR A C 1
ATOM 580 O O . THR A 1 84 ? 39.21684 23.36535 47.72833 1.000 18.32202 84 THR A O 1
ATOM 584 N N . GLY A 1 85 ? 38.64902 21.37668 46.86151 1.000 16.42388 85 GLY A N 1
ATOM 585 C CA . GLY A 1 85 ? 40.03013 20.95961 46.64998 1.000 17.09827 85 GLY A CA 1
ATOM 586 C C . GLY A 1 85 ? 40.21887 20.17741 45.38480 1.000 13.98085 85 GLY A C 1
ATOM 587 O O . GLY A 1 85 ? 39.64180 20.50201 44.33724 1.000 16.10268 85 GLY A O 1
ATOM 588 N N . CYS A 1 86 ? 41.01281 19.11342 45.48134 1.000 15.54824 86 CYS A N 1
ATOM 589 C CA . CYS A 1 86 ? 41.50146 18.39718 44.31793 1.000 16.93003 86 CYS A CA 1
ATOM 590 C C . CYS A 1 86 ? 41.75219 16.95238 44.72570 1.000 15.11991 86 CYS A C 1
ATOM 591 O O . CYS A 1 86 ? 42.21091 16.69107 45.84061 1.000 17.16879 86 CYS A O 1
ATOM 594 N N . THR A 1 87 ? 41.46067 16.01982 43.81891 1.000 13.21395 87 THR A N 1
ATOM 595 C CA . THR A 1 87 ? 41.85873 14.62445 43.97602 1.000 15.03091 87 THR A CA 1
ATOM 596 C C . THR A 1 87 ? 42.50432 14.16107 42.67935 1.000 13.37785 87 THR A C 1
ATOM 597 O O . THR A 1 87 ? 42.04314 14.51825 41.58756 1.000 15.32426 87 THR A O 1
ATOM 601 N N . ALA A 1 88 ? 43.58247 13.38843 42.80180 1.000 15.67462 88 ALA A N 1
ATOM 602 C CA . ALA A 1 88 ? 44.37950 12.98229 41.66032 1.000 13.59422 88 ALA A CA 1
ATOM 603 C C . ALA A 1 88 ? 44.55113 11.46904 41.62741 1.000 15.15156 88 ALA A C 1
ATOM 604 O O . ALA A 1 88 ? 44.58552 10.80308 42.66658 1.000 15.24691 88 ALA A O 1
ATOM 606 N N . TYR A 1 89 ? 44.66356 10.94567 40.40763 1.000 13.09397 89 TYR A N 1
ATOM 607 C CA . TYR A 1 89 ? 44.89699 9.53360 40.13250 1.000 12.59954 89 TYR A CA 1
ATOM 608 C C . TYR A 1 89 ? 46.34455 9.37427 39.69390 1.000 14.41575 89 TYR A C 1
ATOM 609 O O . TYR A 1 89 ? 46.81976 10.14820 38.85689 1.000 14.66833 89 TYR A O 1
ATOM 618 N N . VAL A 1 90 ? 47.03206 8.38059 40.25901 1.000 13.76427 90 VAL A N 1
ATOM 619 C CA . VAL A 1 90 ? 48.48944 8.26250 40.19299 1.000 13.64979 90 VAL A CA 1
ATOM 620 C C . VAL A 1 90 ? 48.87821 6.96817 39.47842 1.000 12.80573 90 VAL A C 1
ATOM 621 O O . VAL A 1 90 ? 48.33513 5.89577 39.77472 1.000 16.57274 90 VAL A O 1
ATOM 625 N N . TYR A 1 91 ? 49.83967 7.06960 38.55557 1.000 14.14083 91 TYR A N 1
ATOM 626 C CA . TYR A 1 91 ? 50.43244 5.91704 37.88171 1.000 13.78614 91 TYR A CA 1
ATOM 627 C C . TYR A 1 91 ? 51.95027 6.00439 37.95333 1.000 14.97548 91 TYR A C 1
ATOM 628 O O . TYR A 1 91 ? 52.52653 7.05418 37.67416 1.000 13.92115 91 TYR A O 1
ATOM 637 N N . GLY A 1 92 ? 52.59641 4.89762 38.31642 1.000 14.48911 92 GLY A N 1
ATOM 638 C CA . GLY A 1 92 ? 54.04514 4.85780 38.30682 1.000 13.39461 92 GLY A CA 1
ATOM 639 C C . GLY A 1 92 ? 54.60326 4.74653 36.89842 1.000 13.64480 92 GLY A C 1
ATOM 640 O O . GLY A 1 92 ? 53.96042 4.22553 35.98789 1.000 14.62302 92 GLY A O 1
ATOM 641 N N . ARG A 1 93 ? 55.83165 5.24243 36.72131 1.000 12.76903 93 ARG A N 1
ATOM 642 C CA . ARG A 1 93 ? 56.55289 5.11589 35.46092 1.000 11.77946 93 ARG A CA 1
ATOM 643 C C . ARG A 1 93 ? 57.97238 4.62894 35.71375 1.000 13.53372 93 ARG A C 1
ATOM 644 O O . ARG A 1 93 ? 58.55259 4.87004 36.77569 1.000 12.90849 93 ARG A O 1
ATOM 652 N N . GLY A 1 94 ? 58.51178 3.91321 34.73066 1.000 13.01307 94 GLY A N 1
ATOM 653 C CA . GLY A 1 94 ? 59.90586 3.51177 34.79197 1.000 13.58653 94 GLY A CA 1
ATOM 654 C C . GLY A 1 94 ? 60.23371 2.49976 35.86236 1.000 15.51271 94 GLY A C 1
ATOM 655 O O . GLY A 1 94 ? 61.40647 2.34354 36.20911 1.000 17.51979 94 GLY A O 1
ATOM 656 N N . GLY A 1 95 ? 59.22796 1.82139 36.41364 1.000 13.90875 95 GLY A N 1
ATOM 657 C CA . GLY A 1 95 ? 59.41529 0.91084 37.52424 1.000 13.29298 95 GLY A CA 1
ATOM 658 C C . GLY A 1 95 ? 59.15683 1.52764 38.88088 1.000 14.87254 95 GLY A C 1
ATOM 659 O O . GLY A 1 95 ? 59.14596 0.80516 39.88315 1.000 15.58456 95 GLY A O 1
ATOM 660 N N . TYR A 1 96 ? 58.97601 2.84136 38.94572 1.000 15.00258 96 TYR A N 1
ATOM 661 C CA . TYR A 1 96 ? 58.77134 3.50673 40.21915 1.000 14.45404 96 TYR A CA 1
ATOM 662 C C . TYR A 1 96 ? 57.29725 3.56275 40.58196 1.000 14.11605 96 TYR A C 1
ATOM 663 O O . TYR A 1 96 ? 56.40815 3.26791 39.77676 1.000 14.29159 96 TYR A O 1
ATOM 672 N N . TYR A 1 97 ? 57.05418 3.91709 41.83988 1.000 12.53515 97 TYR A N 1
ATOM 673 C CA . TYR A 1 97 ? 55.72057 4.12317 42.36461 1.000 13.40052 97 TYR A CA 1
ATOM 674 C C . TYR A 1 97 ? 55.79593 5.31701 43.30721 1.000 15.43948 97 TYR A C 1
ATOM 675 O O . TYR A 1 97 ? 56.87923 5.72677 43.72317 1.000 14.87513 97 TYR A O 1
ATOM 684 N N . LEU A 1 98 ? 54.63627 5.86628 43.63840 1.000 16.73765 98 LEU A N 1
ATOM 685 C CA . LEU A 1 98 ? 54.54310 7.04276 44.49701 1.000 16.41888 98 LEU A CA 1
ATOM 686 C C . LEU A 1 98 ? 54.42431 6.59874 45.94718 1.000 17.54620 98 LEU A C 1
ATOM 687 O O . LEU A 1 98 ? 53.51720 5.83506 46.29872 1.000 17.24910 98 LEU A O 1
ATOM 692 N N . SER A 1 99 ? 55.33767 7.08216 46.78103 1.000 18.36198 99 SER A N 1
ATOM 693 C CA . SER A 1 99 ? 55.29279 6.79925 48.20414 1.000 19.03596 99 SER A CA 1
ATOM 694 C C . SER A 1 99 ? 54.05167 7.41656 48.82315 1.000 23.10562 99 SER A C 1
ATOM 695 O O . SER A 1 99 ? 53.55754 8.46085 48.39164 1.000 23.29458 99 SER A O 1
ATOM 698 N N . MET A 1 100 ? 53.56152 6.76559 49.86511 1.000 28.32118 100 MET A N 1
ATOM 699 C CA . MET A 1 100 ? 52.32730 7.15194 50.52551 1.000 32.85962 100 MET A CA 1
ATOM 700 C C . MET A 1 100 ? 52.53691 7.71747 51.92548 1.000 33.97605 100 MET A C 1
ATOM 701 O O . MET A 1 100 ? 51.56455 7.84523 52.67339 1.000 38.13067 100 MET A O 1
ATOM 706 N N . TYR A 1 101 ? 53.76729 8.06704 52.30342 1.000 33.96587 101 TYR A N 1
ATOM 707 C CA . TYR A 1 101 ? 53.98540 8.63276 53.63009 1.000 35.64425 101 TYR A CA 1
ATOM 708 C C . TYR A 1 101 ? 53.28232 9.98547 53.76112 1.000 36.96487 101 TYR A C 1
ATOM 709 O O . TYR A 1 101 ? 52.91009 10.62848 52.77207 1.000 32.81091 101 TYR A O 1
ATOM 711 N N . LYS A 1 102 ? 53.10010 10.41241 55.01432 1.000 32.46944 102 LYS A N 1
ATOM 712 C CA . LYS A 1 102 ? 52.28574 11.59198 55.29453 1.000 35.89618 102 LYS A CA 1
ATOM 713 C C . LYS A 1 102 ? 52.87529 12.85248 54.67371 1.000 35.42671 102 LYS A C 1
ATOM 714 O O . LYS A 1 102 ? 52.13467 13.68688 54.13933 1.000 38.08003 102 LYS A O 1
ATOM 716 N N . GLY A 1 103 ? 54.19019 13.02266 54.74360 1.000 34.36042 103 GLY A N 1
ATOM 717 C CA . GLY A 1 103 ? 54.80222 14.21343 54.19491 1.000 32.80643 103 GLY A CA 1
ATOM 718 C C . GLY A 1 103 ? 55.36985 14.07074 52.80138 1.000 30.66945 103 GLY A C 1
ATOM 719 O O . GLY A 1 103 ? 56.15077 14.92773 52.37430 1.000 33.53372 103 GLY A O 1
ATOM 720 N N . ASP A 1 104 ? 54.98872 13.03123 52.06439 1.000 31.72489 104 ASP A N 1
ATOM 721 C CA . ASP A 1 104 ? 55.64421 12.70538 50.80678 1.000 33.62240 104 ASP A CA 1
ATOM 722 C C . ASP A 1 104 ? 54.90556 13.17372 49.55667 1.000 26.49819 104 ASP A C 1
ATOM 723 O O . ASP A 1 104 ? 55.37386 12.87129 48.45362 1.000 30.14027 104 ASP A O 1
ATOM 728 N N . VAL A 1 105 ? 53.76127 13.85835 49.66542 1.000 25.32778 105 VAL A N 1
ATOM 729 C CA . VAL A 1 105 ? 53.01887 14.26319 48.46285 1.000 23.20478 105 VAL A CA 1
ATOM 730 C C . VAL A 1 105 ? 52.41180 15.64835 48.69705 1.000 20.92643 105 VAL A C 1
ATOM 731 O O . VAL A 1 105 ? 51.39886 15.77291 49.39298 1.000 24.17022 105 VAL A O 1
ATOM 735 N N . LYS A 1 106 ? 52.99126 16.68155 48.07778 1.000 18.62461 106 LYS A N 1
ATOM 736 C CA . LYS A 1 106 ? 52.54796 18.05975 48.27243 1.000 18.19842 106 LYS A CA 1
ATOM 737 C C . LYS A 1 106 ? 52.07649 18.67621 46.96293 1.000 18.48765 106 LYS A C 1
ATOM 738 O O . LYS A 1 106 ? 52.64155 18.41019 45.90353 1.000 18.76723 106 LYS A O 1
ATOM 744 N N . LEU A 1 107 ? 51.03665 19.50326 47.04641 1.000 17.74488 107 LEU A N 1
ATOM 745 C CA . LEU A 1 107 ? 50.54762 20.29947 45.92269 1.000 16.86195 107 LEU A CA 1
ATOM 746 C C . LEU A 1 107 ? 50.59207 21.76552 46.33702 1.000 18.07661 107 LEU A C 1
ATOM 747 O O . LEU A 1 107 ? 50.00553 22.13924 47.35554 1.000 18.69183 107 LEU A O 1
ATOM 752 N N . ASN A 1 108 ? 51.30836 22.58849 45.57263 1.000 17.42657 108 ASN A N 1
ATOM 753 C CA . ASN A 1 108 ? 51.51383 23.99272 45.95712 1.000 17.76376 108 ASN A CA 1
ATOM 754 C C . ASN A 1 108 ? 52.06672 24.10494 47.37992 1.000 19.99537 108 ASN A C 1
ATOM 755 O O . ASN A 1 108 ? 51.70664 25.01378 48.13797 1.000 22.37134 108 ASN A O 1
ATOM 760 N N . SER A 1 109 ? 52.94704 23.16458 47.74163 1.000 19.69128 109 SER A N 1
ATOM 761 C CA . SER A 1 109 ? 53.62173 23.05819 49.03535 1.000 20.97169 109 SER A CA 1
ATOM 762 C C . SER A 1 109 ? 52.72787 22.55544 50.16468 1.000 22.50072 109 SER A C 1
ATOM 763 O O . SER A 1 109 ? 53.17376 22.50524 51.32020 1.000 23.07439 109 SER A O 1
ATOM 766 N N . VAL A 1 110 ? 51.49458 22.15666 49.87563 1.000 18.87601 110 VAL A N 1
ATOM 767 C CA . VAL A 1 110 ? 50.55373 21.73258 50.90573 1.000 18.98447 110 VAL A CA 1
ATOM 768 C C . VAL A 1 110 ? 50.50251 20.21088 50.93791 1.000 20.49076 110 VAL A C 1
ATOM 769 O O . VAL A 1 110 ? 50.31371 19.56604 49.89798 1.000 19.34099 110 VAL A O 1
ATOM 773 N N . ASP A 1 111 ? 50.64462 19.64181 52.13543 1.000 21.21701 111 ASP A N 1
ATOM 774 C CA . ASP A 1 111 ? 50.55104 18.19761 52.31907 1.000 23.02327 111 ASP A CA 1
ATOM 775 C C . ASP A 1 111 ? 49.14309 17.69006 52.01420 1.000 19.86630 111 ASP A C 1
ATOM 776 O O . ASP A 1 111 ? 48.14188 18.33736 52.33762 1.000 20.19191 111 ASP A O 1
ATOM 781 N N . HIS A 1 112 ? 49.06991 16.49560 51.43610 1.000 18.07380 112 HIS A N 1
ATOM 782 C CA . HIS A 1 112 ? 47.78225 15.88075 51.13452 1.000 19.34849 112 HIS A CA 1
ATOM 783 C C . HIS A 1 112 ? 47.01952 15.53791 52.41373 1.000 20.65576 112 HIS A C 1
ATOM 784 O O . HIS A 1 112 ? 47.58261 15.47844 53.50930 1.000 22.72256 112 HIS A O 1
ATOM 791 N N . ASN A 1 113 ? 45.71648 15.29460 52.25693 1.000 19.30326 113 ASN A N 1
ATOM 792 C CA . ASN A 1 113 ? 44.85416 14.86072 53.35634 1.000 21.49806 113 ASN A CA 1
ATOM 793 C C . ASN A 1 113 ? 44.56715 13.36609 53.35222 1.000 24.22143 113 ASN A C 1
ATOM 794 O O . ASN A 1 113 ? 44.47104 12.75689 54.42209 1.000 23.71731 113 ASN A O 1
ATOM 799 N N . GLU A 1 114 ? 44.39325 12.76747 52.17984 1.000 19.77586 114 GLU A N 1
ATOM 800 C CA . GLU A 1 114 ? 44.00606 11.36988 52.07934 1.000 19.43881 114 GLU A CA 1
ATOM 801 C C . GLU A 1 114 ? 44.74980 10.73773 50.91773 1.000 20.86558 114 GLU A C 1
ATOM 802 O O . GLU A 1 114 ? 45.01264 11.38917 49.89930 1.000 18.29059 114 GLU A O 1
ATOM 808 N N . ILE A 1 115 ? 45.06734 9.45227 51.07905 1.000 19.91410 115 ILE A N 1
ATOM 809 C CA . ILE A 1 115 ? 45.64882 8.62382 50.02995 1.000 20.76237 115 ILE A CA 1
ATOM 810 C C . ILE A 1 115 ? 44.92663 7.28207 49.99650 1.000 20.27955 115 ILE A C 1
ATOM 811 O O . ILE A 1 115 ? 44.53778 6.74428 51.04072 1.000 21.65636 115 ILE A O 1
ATOM 816 N N . ILE A 1 116 ? 44.73447 6.75553 48.79227 1.000 17.59364 116 ILE A N 1
ATOM 817 C CA . ILE A 1 116 ? 44.31354 5.37460 48.56883 1.000 19.36994 116 ILE A CA 1
ATOM 818 C C . ILE A 1 116 ? 45.46316 4.67295 47.86043 1.000 18.37161 116 ILE A C 1
ATOM 819 O O . ILE A 1 116 ? 46.13283 5.28265 47.01713 1.000 18.44184 116 ILE A O 1
ATOM 824 N N . SER A 1 117 ? 45.70603 3.40198 48.19972 1.000 17.33048 117 SER A N 1
ATOM 825 C CA . SER A 1 117 ? 46.95135 2.75224 47.80053 1.000 18.84456 117 SER A CA 1
ATOM 826 C C . SER A 1 117 ? 46.74550 1.29443 47.40760 1.000 18.68597 117 SER A C 1
ATOM 827 O O . SER A 1 117 ? 45.73934 0.66353 47.73646 1.000 18.48772 117 SER A O 1
ATOM 830 N N . MET A 1 118 ? 47.75539 0.75367 46.73290 1.000 19.79900 118 MET A N 1
ATOM 831 C CA . MET A 1 118 ? 47.91452 -0.67917 46.53991 1.000 17.09275 118 MET A CA 1
ATOM 832 C C . MET A 1 118 ? 48.92712 -1.17378 47.56657 1.000 20.37841 118 MET A C 1
ATOM 833 O O . MET A 1 118 ? 49.79925 -0.42259 48.01287 1.000 23.61162 118 MET A O 1
ATOM 838 N N . VAL A 1 119 ? 48.83951 -2.46405 47.89006 1.000 19.72550 119 VAL A N 1
ATOM 839 C CA . VAL A 1 119 ? 49.45753 -3.05651 49.07513 1.000 21.88451 119 VAL A CA 1
ATOM 840 C C . VAL A 1 119 ? 50.61097 -3.95719 48.65043 1.000 23.64789 119 VAL A C 1
ATOM 841 O O . VAL A 1 119 ? 50.43322 -4.84622 47.80887 1.000 22.93356 119 VAL A O 1
ATOM 845 N N . GLY A 1 120 ? 51.77844 -3.75797 49.26267 1.000 25.85478 120 GLY A N 1
ATOM 846 C CA . GLY A 1 120 ? 52.96118 -4.54744 48.95273 1.000 26.94046 120 GLY A CA 1
ATOM 847 C C . GLY A 1 120 ? 53.52507 -5.33322 50.12422 1.000 31.14579 120 GLY A C 1
ATOM 848 O O . GLY A 1 120 ? 52.77441 -5.85700 50.94680 1.000 34.19507 120 GLY A O 1
ATOM 849 N N . ILE A 1 124 ? 55.57365 -1.74402 52.32101 1.000 37.13643 124 ILE A N 1
ATOM 850 C CA . ILE A 1 124 ? 55.45018 -1.25188 50.95337 1.000 31.30389 124 ILE A CA 1
ATOM 851 C C . ILE A 1 124 ? 53.99750 -0.95593 50.58841 1.000 32.64420 124 ILE A C 1
ATOM 852 O O . ILE A 1 124 ? 53.12051 -1.79894 50.77097 1.000 31.77811 124 ILE A O 1
ATOM 857 N N . ALA A 1 125 ? 53.75430 0.25479 50.08302 1.000 27.85052 125 ALA A N 1
ATOM 858 C CA . ALA A 1 125 ? 52.45010 0.64836 49.57073 1.000 27.01728 125 ALA A CA 1
ATOM 859 C C . ALA A 1 125 ? 52.65587 1.71265 48.50207 1.000 24.60962 125 ALA A C 1
ATOM 860 O O . ALA A 1 125 ? 53.53336 2.57179 48.63845 1.000 26.15797 125 ALA A O 1
ATOM 862 N N . ALA A 1 126 ? 51.85596 1.64711 47.43875 1.000 22.11129 126 ALA A N 1
ATOM 863 C CA . ALA A 1 126 ? 51.97058 2.56378 46.30745 1.000 20.13639 126 ALA A CA 1
ATOM 864 C C . ALA A 1 126 ? 50.68948 3.37781 46.19524 1.000 20.36466 126 ALA A C 1
ATOM 865 O O . ALA A 1 126 ? 49.59923 2.81232 46.07505 1.000 18.01905 126 ALA A O 1
ATOM 867 N N . ALA A 1 127 ? 50.81649 4.70303 46.21772 1.000 17.71264 127 ALA A N 1
ATOM 868 C CA . ALA A 1 127 ? 49.63490 5.55292 46.16366 1.000 18.96637 127 ALA A CA 1
ATOM 869 C C . ALA A 1 127 ? 49.00650 5.49471 44.77777 1.000 18.27889 127 ALA A C 1
ATOM 870 O O . ALA A 1 127 ? 49.70743 5.57901 43.76365 1.000 20.52780 127 ALA A O 1
ATOM 872 N N . THR A 1 128 ? 47.67704 5.35013 44.72951 1.000 16.29608 128 THR A N 1
ATOM 873 C CA . THR A 1 128 ? 46.92799 5.39817 43.48350 1.000 16.28876 128 THR A CA 1
ATOM 874 C C . THR A 1 128 ? 45.96598 6.56817 43.40335 1.000 15.29241 128 THR A C 1
ATOM 875 O O . THR A 1 128 ? 45.57475 6.95177 42.29351 1.000 16.12466 128 THR A O 1
ATOM 879 N N . MET A 1 129 ? 45.55697 7.12768 44.53769 1.000 15.46273 129 MET A N 1
ATOM 880 C CA . MET A 1 129 ? 44.70264 8.29811 44.56454 1.000 15.75397 129 MET A CA 1
ATOM 881 C C . MET A 1 129 ? 45.21742 9.16879 45.70288 1.000 16.25296 129 MET A C 1
ATOM 882 O O . MET A 1 129 ? 45.59198 8.65580 46.76449 1.000 18.11218 129 MET A O 1
ATOM 887 N N . VAL A 1 130 ? 45.28889 10.47837 45.46680 1.000 15.46655 130 VAL A N 1
ATOM 888 C CA . VAL A 1 130 ? 45.76934 11.42980 46.47051 1.000 16.80715 130 VAL A CA 1
ATOM 889 C C . VAL A 1 130 ? 44.86265 12.65827 46.45933 1.000 15.13970 130 VAL A C 1
ATOM 890 O O . VAL A 1 130 ? 44.46795 13.13661 45.39155 1.000 16.29232 130 VAL A O 1
ATOM 894 N N . SER A 1 131 ? 44.53680 13.18109 47.64972 1.000 16.03106 131 SER A N 1
ATOM 895 C CA . SER A 1 131 ? 43.53065 14.23422 47.75710 1.000 15.90682 131 SER A CA 1
ATOM 896 C C . SER A 1 131 ? 43.96648 15.35630 48.69259 1.000 14.83047 131 SER A C 1
ATOM 897 O O . SER A 1 131 ? 44.61790 15.11016 49.71218 1.000 17.51642 131 SER A O 1
ATOM 900 N N . TRP A 1 132 ? 43.58295 16.58678 48.33421 1.000 17.61793 132 TRP A N 1
ATOM 901 C CA . TRP A 1 132 ? 43.83200 17.79860 49.11820 1.000 16.23214 132 TRP A CA 1
ATOM 902 C C . TRP A 1 132 ? 42.49127 18.48466 49.36485 1.000 17.50038 132 TRP A C 1
ATOM 903 O O . TRP A 1 132 ? 41.81577 18.87300 48.40505 1.000 17.17750 132 TRP A O 1
ATOM 914 N N . LYS A 1 133 ? 42.12039 18.65361 50.64430 1.000 19.19615 133 LYS A N 1
ATOM 915 C CA . LYS A 1 133 ? 40.81950 19.23975 50.98847 1.000 19.65504 133 LYS A CA 1
ATOM 916 C C . LYS A 1 133 ? 40.62721 20.64179 50.40432 1.000 18.14098 133 LYS A C 1
ATOM 917 O O . LYS A 1 133 ? 39.51933 20.99278 49.98497 1.000 19.45826 133 LYS A O 1
ATOM 923 N N . SER A 1 134 ? 41.67250 21.47209 50.39433 1.000 17.75515 134 SER A N 1
ATOM 924 C CA . SER A 1 134 ? 41.44738 22.88788 50.13051 1.000 20.76064 134 SER A CA 1
ATOM 925 C C . SER A 1 134 ? 42.50454 23.48543 49.21579 1.000 22.67956 134 SER A C 1
ATOM 926 O O . SER A 1 134 ? 42.74365 24.69883 49.25440 1.000 22.71001 134 SER A O 1
ATOM 929 N N . THR A 1 135 ? 43.13903 22.66148 48.38557 1.000 18.99906 135 THR A N 1
ATOM 930 C CA . THR A 1 135 ? 44.12458 23.12573 47.41374 1.000 17.26963 135 THR A CA 1
ATOM 931 C C . THR A 1 135 ? 43.65828 22.71154 46.02665 1.000 19.01159 135 THR A C 1
ATOM 932 O O . THR A 1 135 ? 43.25420 21.56469 45.82876 1.000 18.14222 135 THR A O 1
ATOM 936 N N . LYS A 1 136 ? 43.69885 23.64167 45.07719 1.000 17.52741 136 LYS A N 1
ATOM 937 C CA . LYS A 1 136 ? 43.22989 23.39717 43.72369 1.000 16.31179 136 LYS A CA 1
ATOM 938 C C . LYS A 1 136 ? 44.39483 23.14078 42.77309 1.000 17.27859 136 LYS A C 1
ATOM 939 O O . LYS A 1 136 ? 45.48844 23.69566 42.92025 1.000 18.43038 136 LYS A O 1
ATOM 945 N N . ALA A 1 137 ? 44.15059 22.27762 41.79565 1.000 16.24693 137 ALA A N 1
ATOM 946 C CA . ALA A 1 137 ? 45.09395 22.10389 40.70098 1.000 16.36329 137 ALA A CA 1
ATOM 947 C C . ALA A 1 137 ? 44.97803 23.28368 39.74003 1.000 16.43453 137 ALA A C 1
ATOM 948 O O . ALA A 1 137 ? 43.87716 23.77602 39.46851 1.000 17.93348 137 ALA A O 1
ATOM 950 N N . ALA A 1 138 ? 46.12832 23.74807 39.24754 1.000 16.46040 138 ALA A N 1
ATOM 951 C CA . ALA A 1 138 ? 46.19429 24.83184 38.27642 1.000 16.80697 138 ALA A CA 1
ATOM 952 C C . ALA A 1 138 ? 47.54153 24.74630 37.57910 1.000 15.74164 138 ALA A C 1
ATOM 953 O O . ALA A 1 138 ? 48.50477 24.20414 38.12256 1.000 17.40216 138 ALA A O 1
ATOM 955 N N . ALA A 1 139 ? 47.61078 25.32231 36.38560 1.000 16.10917 139 ALA A N 1
ATOM 956 C CA . ALA A 1 139 ? 48.84209 25.22013 35.61782 1.000 16.97762 139 ALA A CA 1
ATOM 957 C C . ALA A 1 139 ? 49.96646 25.96743 36.31709 1.000 17.49097 139 ALA A C 1
ATOM 958 O O . ALA A 1 139 ? 49.76907 27.05264 36.87207 1.000 18.21941 139 ALA A O 1
ATOM 960 N N . GLY A 1 140 ? 51.15346 25.37412 36.30415 1.000 16.50125 140 GLY A N 1
ATOM 961 C CA . GLY A 1 140 ? 52.32456 26.06325 36.79327 1.000 18.98381 140 GLY A CA 1
ATOM 962 C C . GLY A 1 140 ? 52.63235 25.85679 38.25612 1.000 19.65650 140 GLY A C 1
ATOM 963 O O . GLY A 1 140 ? 53.73824 26.20685 38.69049 1.000 23.33839 140 GLY A O 1
ATOM 964 N N . ILE A 1 141 ? 51.71390 25.27925 39.03143 1.000 16.27804 141 ILE A N 1
ATOM 965 C CA . ILE A 1 141 ? 52.00979 25.05296 40.43730 1.000 17.98136 141 ILE A CA 1
ATOM 966 C C . ILE A 1 141 ? 52.77921 23.75164 40.59615 1.000 17.70982 141 ILE A C 1
ATOM 967 O O . ILE A 1 141 ? 52.84093 22.93073 39.67403 1.000 16.88024 141 ILE A O 1
ATOM 972 N N . SER A 1 142 ? 53.36622 23.56947 41.76727 1.000 19.49832 142 SER A N 1
ATOM 973 C CA . SER A 1 142 ? 54.33983 22.52524 42.01820 1.000 18.81872 142 SER A CA 1
ATOM 974 C C . SER A 1 142 ? 53.70098 21.28849 42.64002 1.000 17.98954 142 SER A C 1
ATOM 975 O O . SER A 1 142 ? 52.79140 21.38566 43.46655 1.000 19.80676 142 SER A O 1
ATOM 978 N N . PHE A 1 143 ? 54.17884 20.12594 42.21133 1.000 17.26974 143 PHE A N 1
ATOM 979 C CA . PHE A 1 143 ? 53.82724 18.83134 42.78361 1.000 15.95872 143 PHE A CA 1
ATOM 980 C C . PHE A 1 143 ? 55.14151 18.24149 43.27473 1.000 17.14278 143 PHE A C 1
ATOM 981 O O . PHE A 1 143 ? 56.03825 17.96693 42.46699 1.000 17.09809 143 PHE A O 1
ATOM 989 N N . LYS A 1 144 ? 55.27104 18.07750 44.58941 1.000 15.53690 144 LYS A N 1
ATOM 990 C CA . LYS A 1 144 ? 56.49246 17.56179 45.20169 1.000 16.91927 144 LYS A CA 1
ATOM 991 C C . LYS A 1 144 ? 56.19692 16.18987 45.78961 1.000 16.91532 144 LYS A C 1
ATOM 992 O O . LYS A 1 144 ? 55.22667 16.02735 46.53734 1.000 18.07142 144 LYS A O 1
ATOM 994 N N . TYR A 1 145 ? 57.02503 15.20622 45.45211 1.000 15.70397 145 TYR A N 1
ATOM 995 C CA . TYR A 1 145 ? 56.69726 13.83077 45.79129 1.000 16.31887 145 TYR A CA 1
ATOM 996 C C . TYR A 1 145 ? 57.96652 13.03755 46.04489 1.000 14.75602 145 TYR A C 1
ATOM 997 O O . TYR A 1 145 ? 59.07714 13.44497 45.68603 1.000 15.87072 145 TYR A O 1
ATOM 1006 N N . LEU A 1 146 ? 57.78357 11.85861 46.63002 1.000 15.78398 146 LEU A N 1
ATOM 1007 C CA . LEU A 1 146 ? 58.88251 10.91909 46.78156 1.000 16.06081 146 LEU A CA 1
ATOM 1008 C C . LEU A 1 146 ? 58.52175 9.64101 46.03832 1.000 16.35272 146 LEU A C 1
ATOM 1009 O O . LEU A 1 146 ? 57.45169 9.06120 46.27069 1.000 19.40261 146 LEU A O 1
ATOM 1014 N N . GLY A 1 147 ? 59.37561 9.25590 45.09365 1.000 14.54130 147 GLY A N 1
ATOM 1015 C CA . GLY A 1 147 ? 59.18919 8.03690 44.32654 1.000 15.06804 147 GLY A CA 1
ATOM 1016 C C . GLY A 1 147 ? 60.14532 6.95746 44.80554 1.000 15.67679 147 GLY A C 1
ATOM 1017 O O . GLY A 1 147 ? 61.29681 7.23631 45.13926 1.000 16.10647 147 GLY A O 1
ATOM 1018 N N . LYS A 1 148 ? 59.65024 5.72326 44.81996 1.000 16.69815 148 LYS A N 1
ATOM 1019 C CA . LYS A 1 148 ? 60.40310 4.57066 45.29008 1.000 16.99926 148 LYS A CA 1
ATOM 1020 C C . LYS A 1 148 ? 60.30440 3.46821 44.24472 1.000 15.15492 148 LYS A C 1
ATOM 1021 O O . LYS A 1 148 ? 59.48607 3.53393 43.32029 1.000 15.62544 148 LYS A O 1
ATOM 1027 N N . ASN A 1 149 ? 61.12783 2.42888 44.40719 1.000 16.02216 149 ASN A N 1
ATOM 1028 C CA . ASN A 1 149 ? 61.05729 1.27348 43.52361 1.000 15.93585 149 ASN A CA 1
ATOM 1029 C C . ASN A 1 149 ? 61.29299 0.00036 44.32659 1.000 17.02440 149 ASN A C 1
ATOM 1030 O O . ASN A 1 149 ? 61.67372 0.03799 45.49699 1.000 19.37076 149 ASN A O 1
ATOM 1035 N N . LEU A 1 150 ? 61.04402 -1.13789 43.68515 1.000 15.21695 150 LEU A N 1
ATOM 1036 C CA . LEU A 1 150 ? 61.08975 -2.42094 44.37278 1.000 17.60279 150 LEU A CA 1
ATOM 1037 C C . LEU A 1 150 ? 62.44126 -3.11869 44.27384 1.000 18.91395 150 LEU A C 1
ATOM 1038 O O . LEU A 1 150 ? 62.61772 -4.16719 44.90460 1.000 21.36577 150 LEU A O 1
ATOM 1043 N N . ILE A 1 151 ? 63.37996 -2.58826 43.49543 1.000 18.27061 151 ILE A N 1
ATOM 1044 C CA . ILE A 1 151 ? 64.69670 -3.21539 43.33089 1.000 18.94219 151 ILE A CA 1
ATOM 1045 C C . ILE A 1 151 ? 65.71781 -2.64063 44.30470 1.000 20.55068 151 ILE A C 1
ATOM 1046 O O . ILE A 1 151 ? 66.40828 -3.37971 45.01456 1.000 18.88927 151 ILE A O 1
ATOM 1051 N N . THR A 1 152 ? 65.84785 -1.31788 44.33599 1.000 19.81064 152 THR A N 1
ATOM 1052 C CA . THR A 1 152 ? 66.81239 -0.63795 45.18461 1.000 20.61998 152 THR A CA 1
ATOM 1053 C C . THR A 1 152 ? 66.07196 0.26616 46.15652 1.000 20.61721 152 THR A C 1
ATOM 1054 O O . THR A 1 152 ? 64.85429 0.46621 46.06297 1.000 18.61796 152 THR A O 1
ATOM 1058 N N . SER A 1 153 ? 66.83030 0.83162 47.09185 1.000 19.39513 153 SER A N 1
ATOM 1059 C CA . SER A 1 153 ? 66.27920 1.75957 48.06678 1.000 20.94181 153 SER A CA 1
ATOM 1060 C C . SER A 1 153 ? 66.36631 3.21624 47.62075 1.000 17.97960 153 SER A C 1
ATOM 1061 O O . SER A 1 153 ? 66.23609 4.11218 48.46306 1.000 20.48462 153 SER A O 1
ATOM 1064 N N . THR A 1 154 ? 66.57269 3.47224 46.32382 1.000 17.65728 154 THR A N 1
ATOM 1065 C CA . THR A 1 154 ? 66.57673 4.84279 45.81007 1.000 18.39750 154 THR A CA 1
ATOM 1066 C C . THR A 1 154 ? 65.34925 5.60669 46.29328 1.000 17.42850 154 THR A C 1
ATOM 1067 O O . THR A 1 154 ? 64.21627 5.12171 46.19794 1.000 18.85278 154 THR A O 1
ATOM 1071 N N . SER A 1 155 ? 65.56786 6.81612 46.79539 1.000 15.66181 155 SER A N 1
ATOM 1072 C CA . SER A 1 155 ? 64.48077 7.72391 47.15500 1.000 18.04654 155 SER A CA 1
ATOM 1073 C C . SER A 1 155 ? 64.53723 8.88604 46.17174 1.000 17.78772 155 SER A C 1
ATOM 1074 O O . SER A 1 155 ? 65.43552 9.73272 46.26068 1.000 17.74790 155 SER A O 1
ATOM 1077 N N . HIS A 1 156 ? 63.59635 8.92934 45.22559 1.000 16.31723 156 HIS A N 1
ATOM 1078 C CA . HIS A 1 156 ? 63.58490 10.01375 44.24412 1.000 15.81335 156 HIS A CA 1
ATOM 1079 C C . HIS A 1 156 ? 62.69278 11.12934 44.76940 1.000 16.71874 156 HIS A C 1
ATOM 1080 O O . HIS A 1 156 ? 61.46501 11.03071 44.71288 1.000 15.63101 156 HIS A O 1
ATOM 1087 N N . SER A 1 157 ? 63.30181 12.18467 45.30042 1.000 15.52507 157 SER A N 1
ATOM 1088 C CA . SER A 1 157 ? 62.55933 13.37761 45.70305 1.000 15.84175 157 SER A CA 1
ATOM 1089 C C . SER A 1 157 ? 62.43718 14.29799 44.50097 1.000 17.54220 157 SER A C 1
ATOM 1090 O O . SER A 1 157 ? 63.41610 14.92682 44.08716 1.000 16.93242 157 SER A O 1
ATOM 1093 N N . GLY A 1 158 ? 61.23810 14.38339 43.94568 1.000 15.41336 158 GLY A N 1
ATOM 1094 C CA . GLY A 1 158 ? 60.99192 15.16539 42.75335 1.000 15.88232 158 GLY A CA 1
ATOM 1095 C C . GLY A 1 158 ? 60.08144 16.34652 43.01974 1.000 15.76881 158 GLY A C 1
ATOM 1096 O O . GLY A 1 158 ? 59.25692 16.32565 43.94031 1.000 16.58749 158 GLY A O 1
ATOM 1097 N N . SER A 1 159 ? 60.24790 17.38442 42.20688 1.000 17.48664 159 SER A N 1
ATOM 1098 C CA . SER A 1 159 ? 59.31277 18.49710 42.12266 1.000 18.49544 159 SER A CA 1
ATOM 1099 C C . SER A 1 159 ? 59.01726 18.71116 40.65002 1.000 20.24315 159 SER A C 1
ATOM 1100 O O . SER A 1 159 ? 59.94306 18.92389 39.85972 1.000 20.69606 159 SER A O 1
ATOM 1103 N N . VAL A 1 160 ? 57.73767 18.64305 40.28205 1.000 18.01365 160 VAL A N 1
ATOM 1104 C CA . VAL A 1 160 ? 57.30674 18.78910 38.90007 1.000 19.56822 160 VAL A CA 1
ATOM 1105 C C . VAL A 1 160 ? 56.11716 19.74118 38.84236 1.000 20.05162 160 VAL A C 1
ATOM 1106 O O . VAL A 1 160 ? 55.38180 19.92265 39.81427 1.000 23.30758 160 VAL A O 1
ATOM 1110 N N . THR A 1 161 ? 55.92761 20.35351 37.68313 1.000 16.63622 161 THR A N 1
ATOM 1111 C CA . THR A 1 161 ? 54.96260 21.43295 37.54232 1.000 16.50081 161 THR A CA 1
ATOM 1112 C C . THR A 1 161 ? 53.72478 20.95027 36.78823 1.000 15.49474 161 THR A C 1
ATOM 1113 O O . THR A 1 161 ? 53.83148 20.20914 35.80558 1.000 16.36137 161 THR A O 1
ATOM 1117 N N . LEU A 1 162 ? 52.55089 21.37535 37.25645 1.000 14.27300 162 LEU A N 1
ATOM 1118 C CA . LEU A 1 162 ? 51.30040 20.96788 36.63106 1.000 13.68218 162 LEU A CA 1
ATOM 1119 C C . LEU A 1 162 ? 51.13069 21.58024 35.24826 1.000 14.40362 162 LEU A C 1
ATOM 1120 O O . LEU A 1 162 ? 51.44874 22.75354 35.02744 1.000 15.99969 162 LEU A O 1
ATOM 1125 N N . VAL A 1 163 ? 50.56141 20.78386 34.33972 1.000 12.79325 163 VAL A N 1
ATOM 1126 C CA . VAL A 1 163 ? 50.27998 21.16107 32.95973 1.000 12.80753 163 VAL A CA 1
ATOM 1127 C C . VAL A 1 163 ? 48.77982 21.05267 32.71962 1.000 14.17356 163 VAL A C 1
ATOM 1128 O O . VAL A 1 163 ? 48.13614 20.10390 33.18172 1.000 14.26934 163 VAL A O 1
ATOM 1132 N N . ALA A 1 164 ? 48.22210 22.01196 31.98355 1.000 14.84366 164 ALA A N 1
ATOM 1133 C CA . ALA A 1 164 ? 46.82782 21.90618 31.57181 1.000 13.97530 164 ALA A CA 1
ATOM 1134 C C . ALA A 1 164 ? 46.61918 20.66738 30.69997 1.000 17.05646 164 ALA A C 1
ATOM 1135 O O . ALA A 1 164 ? 47.45954 20.33481 29.85755 1.000 15.41479 164 ALA A O 1
ATOM 1137 N N . ALA A 1 165 ? 45.50277 19.96689 30.92890 1.000 15.14631 165 ALA A N 1
ATOM 1138 C CA . ALA A 1 165 ? 45.17521 18.79568 30.12601 1.000 15.23854 165 ALA A CA 1
ATOM 1139 C C . ALA A 1 165 ? 45.07193 19.19515 28.65441 1.000 18.33440 165 ALA A C 1
ATOM 1140 O O . ALA A 1 165 ? 44.62542 20.30634 28.34347 1.000 20.92189 165 ALA A O 1
ATOM 1142 N N . PRO A 1 166 ? 45.49875 18.32599 27.72247 1.000 17.29201 166 PRO A N 1
ATOM 1143 C CA . PRO A 1 166 ? 45.46862 18.66421 26.29403 1.000 22.18024 166 PRO A CA 1
ATOM 1144 C C . PRO A 1 166 ? 44.06060 18.89300 25.76716 1.000 25.57091 166 PRO A C 1
ATOM 1145 O O . PRO A 1 166 ? 43.10058 18.27171 26.23425 1.000 26.94106 166 PRO A O 1
ATOM 1150 N N . GLU B 1 5 ? 46.29723 15.81883 -20.33241 1.000 36.74935 5 GLU B N 1
ATOM 1151 C CA . GLU B 1 5 ? 45.15439 15.13720 -19.73544 1.000 36.96193 5 GLU B CA 1
ATOM 1152 C C . GLU B 1 5 ? 45.35625 14.88033 -18.24462 1.000 31.52530 5 GLU B C 1
ATOM 1153 O O . GLU B 1 5 ? 46.36321 15.29194 -17.66485 1.000 34.00508 5 GLU B O 1
ATOM 1155 N N . ALA B 1 6 ? 44.38851 14.20079 -17.63359 1.000 35.54466 6 ALA B N 1
ATOM 1156 C CA . ALA B 1 6 ? 44.44750 13.83854 -16.22610 1.000 31.81711 6 ALA B CA 1
ATOM 1157 C C . ALA B 1 6 ? 45.01933 12.43514 -16.05492 1.000 36.56200 6 ALA B C 1
ATOM 1158 O O . ALA B 1 6 ? 44.79417 11.54944 -16.88487 1.000 36.59688 6 ALA B O 1
ATOM 1160 N N . SER B 1 7 ? 45.77467 12.24182 -14.96810 1.000 30.54994 7 SER B N 1
ATOM 1161 C CA . SER B 1 7 ? 46.12110 10.89386 -14.51539 1.000 27.63885 7 SER B CA 1
ATOM 1162 C C . SER B 1 7 ? 45.92584 10.71571 -13.00708 1.000 28.62129 7 SER B C 1
ATOM 1163 O O . SER B 1 7 ? 44.87389 11.08095 -12.47382 1.000 24.24201 7 SER B O 1
ATOM 1166 N N . LYS B 1 8 ? 46.92167 10.16333 -12.31396 1.000 27.24545 8 LYS B N 1
ATOM 1167 C CA . LYS B 1 8 ? 46.71256 9.58217 -10.98408 1.000 25.62055 8 LYS B CA 1
ATOM 1168 C C . LYS B 1 8 ? 46.14140 10.58051 -9.97735 1.000 21.03829 8 LYS B C 1
ATOM 1169 O O . LYS B 1 8 ? 46.70191 11.65893 -9.77107 1.000 21.61553 8 LYS B O 1
ATOM 1175 N N . GLY B 1 9 ? 45.05769 10.18009 -9.29867 1.000 19.60030 9 GLY B N 1
ATOM 1176 C CA . GLY B 1 9 ? 44.39187 11.00529 -8.30919 1.000 18.06037 9 GLY B CA 1
ATOM 1177 C C . GLY B 1 9 ? 43.30642 11.89748 -8.86460 1.000 14.83207 9 GLY B C 1
ATOM 1178 O O . GLY B 1 9 ? 42.49837 12.42095 -8.09075 1.000 15.22356 9 GLY B O 1
ATOM 1179 N N . LEU B 1 10 ? 43.27375 12.08454 -10.17722 1.000 16.76190 10 LEU B N 1
ATOM 1180 C CA . LEU B 1 10 ? 42.26290 12.87855 -10.84983 1.000 16.39297 10 LEU B CA 1
ATOM 1181 C C . LEU B 1 10 ? 41.40405 11.96179 -11.70757 1.000 20.92137 10 LEU B C 1
ATOM 1182 O O . LEU B 1 10 ? 41.79352 10.84401 -12.04356 1.000 20.47502 10 LEU B O 1
ATOM 1187 N N . GLN B 1 11 ? 40.21268 12.44279 -12.03919 1.000 18.39501 11 GLN B N 1
ATOM 1188 C CA . GLN B 1 11 ? 39.30013 11.70669 -12.89709 1.000 20.33025 11 GLN B CA 1
ATOM 1189 C C . GLN B 1 11 ? 38.52892 12.71358 -13.73183 1.000 22.97310 11 GLN B C 1
ATOM 1190 O O . GLN B 1 11 ? 38.39658 13.88476 -13.36434 1.000 21.10348 11 GLN B O 1
ATOM 1196 N N . VAL B 1 12 ? 38.02494 12.24694 -14.87045 1.000 22.90328 12 VAL B N 1
ATOM 1197 C CA . VAL B 1 12 ? 37.23308 13.06470 -15.77871 1.000 23.91207 12 VAL B CA 1
ATOM 1198 C C . VAL B 1 12 ? 35.87188 12.40701 -15.93278 1.000 25.53485 12 VAL B C 1
ATOM 1199 O O . VAL B 1 12 ? 35.78357 11.21239 -16.24295 1.000 26.67910 12 VAL B O 1
ATOM 1203 N N . THR B 1 13 ? 34.81450 13.17618 -15.68127 1.000 22.38863 13 THR B N 1
ATOM 1204 C CA . THR B 1 13 ? 33.45457 12.69570 -15.87118 1.000 23.83424 13 THR B CA 1
ATOM 1205 C C . THR B 1 13 ? 32.66300 13.73980 -16.64201 1.000 27.38425 13 THR B C 1
ATOM 1206 O O . THR B 1 13 ? 33.24215 14.68172 -17.20416 1.000 23.64554 13 THR B O 1
ATOM 1210 N N . ALA B 1 14 ? 31.33655 13.58729 -16.65264 1.000 27.28129 14 ALA B N 1
ATOM 1211 C CA . ALA B 1 14 ? 30.48666 14.58354 -17.29443 1.000 27.12576 14 ALA B CA 1
ATOM 1212 C C . ALA B 1 14 ? 30.69145 15.96284 -16.68630 1.000 30.25383 14 ALA B C 1
ATOM 1213 O O . ALA B 1 14 ? 30.49006 16.97614 -17.36735 1.000 29.11619 14 ALA B O 1
ATOM 1215 N N . SER B 1 15 ? 31.11807 16.02161 -15.42314 1.000 25.65463 15 SER B N 1
ATOM 1216 C CA . SER B 1 15 ? 31.25953 17.27672 -14.69822 1.000 22.23035 15 SER B CA 1
ATOM 1217 C C . SER B 1 15 ? 32.60879 17.95522 -14.90881 1.000 19.95157 15 SER B C 1
ATOM 1218 O O . SER B 1 15 ? 32.83129 19.02018 -14.33341 1.000 20.46461 15 SER B O 1
ATOM 1221 N N . GLY B 1 16 ? 33.50955 17.37819 -15.69172 1.000 20.41214 16 GLY B N 1
ATOM 1222 C CA . GLY B 1 16 ? 34.84405 17.92866 -15.84017 1.000 21.89129 16 GLY B CA 1
ATOM 1223 C C . GLY B 1 16 ? 35.88333 17.13862 -15.06870 1.000 19.67310 16 GLY B C 1
ATOM 1224 O O . GLY B 1 16 ? 35.71681 15.95486 -14.77163 1.000 21.49012 16 GLY B O 1
ATOM 1225 N N . VAL B 1 17 ? 36.98522 17.80859 -14.74478 1.000 17.54424 17 VAL B N 1
ATOM 1226 C CA . VAL B 1 17 ? 38.06704 17.15057 -14.01405 1.000 17.74230 17 VAL B CA 1
ATOM 1227 C C . VAL B 1 17 ? 37.84723 17.33181 -12.51435 1.000 17.87435 17 VAL B C 1
ATOM 1228 O O . VAL B 1 17 ? 37.56416 18.44221 -12.04546 1.000 17.15411 17 VAL B O 1
ATOM 1232 N N . SER B 1 18 ? 37.94699 16.23543 -11.75878 1.000 16.57499 18 SER B N 1
ATOM 1233 C CA . SER B 1 18 ? 37.78549 16.28136 -10.30988 1.000 15.85612 18 SER B CA 1
ATOM 1234 C C . SER B 1 18 ? 38.86152 15.42810 -9.64704 1.000 17.22384 18 SER B C 1
ATOM 1235 O O . SER B 1 18 ? 39.54885 14.63147 -10.29817 1.000 16.64720 18 SER B O 1
ATOM 1238 N N . VAL B 1 19 ? 39.00497 15.60663 -8.33444 1.000 15.57742 19 VAL B N 1
ATOM 1239 C CA . VAL B 1 19 ? 39.85054 14.73350 -7.52381 1.000 14.39899 19 VAL B CA 1
ATOM 1240 C C . VAL B 1 19 ? 39.05966 13.47451 -7.20379 1.000 15.22695 19 VAL B C 1
ATOM 1241 O O . VAL B 1 19 ? 37.89514 13.55373 -6.79897 1.000 16.67614 19 VAL B O 1
ATOM 1245 N N . GLN B 1 20 ? 39.69181 12.31228 -7.37386 1.000 15.03485 20 GLN B N 1
ATOM 1246 C CA . GLN B 1 20 ? 39.05288 11.02907 -7.10541 1.000 18.65727 20 GLN B CA 1
ATOM 1247 C C . GLN B 1 20 ? 39.34447 10.60120 -5.67172 1.000 16.70070 20 GLN B C 1
ATOM 1248 O O . GLN B 1 20 ? 40.50995 10.43713 -5.29755 1.000 16.98688 20 GLN B O 1
ATOM 1254 N N . ALA B 1 21 ? 38.29578 10.40695 -4.87692 1.000 16.26112 21 ALA B N 1
ATOM 1255 C CA . ALA B 1 21 ? 38.47661 10.05061 -3.47475 1.000 16.62401 21 ALA B CA 1
ATOM 1256 C C . ALA B 1 21 ? 38.80727 8.57053 -3.33080 1.000 19.29521 21 ALA B C 1
ATOM 1257 O O . ALA B 1 21 ? 38.08646 7.71097 -3.84808 1.000 19.34031 21 ALA B O 1
ATOM 1259 N N . GLY B 1 22 ? 39.90132 8.27962 -2.62361 1.000 16.54335 22 GLY B N 1
ATOM 1260 C CA . GLY B 1 22 ? 40.21570 6.94672 -2.17586 1.000 18.02811 22 GLY B CA 1
ATOM 1261 C C . GLY B 1 22 ? 39.98450 6.78995 -0.68357 1.000 16.25468 22 GLY B C 1
ATOM 1262 O O . GLY B 1 22 ? 39.34613 7.61630 -0.02777 1.000 17.81825 22 GLY B O 1
ATOM 1263 N N . ASP B 1 23 ? 40.51762 5.69211 -0.14427 1.000 18.86466 23 ASP B N 1
ATOM 1264 C CA . ASP B 1 23 ? 40.25197 5.35711 1.24741 1.000 20.55722 23 ASP B CA 1
ATOM 1265 C C . ASP B 1 23 ? 40.75280 6.45602 2.17986 1.000 17.66550 23 ASP B C 1
ATOM 1266 O O . ASP B 1 23 ? 41.88354 6.93143 2.04976 1.000 16.77244 23 ASP B O 1
ATOM 1271 N N . GLY B 1 24 ? 39.91298 6.83315 3.13827 1.000 17.30747 24 GLY B N 1
ATOM 1272 C CA . GLY B 1 24 ? 40.24682 7.85703 4.10229 1.000 15.89800 24 GLY B CA 1
ATOM 1273 C C . GLY B 1 24 ? 40.01559 9.27287 3.63101 1.000 15.03533 24 GLY B C 1
ATOM 1274 O O . GLY B 1 24 ? 40.32271 10.20890 4.37965 1.000 14.77038 24 GLY B O 1
ATOM 1275 N N . ILE B 1 25 ? 39.50062 9.46258 2.41047 1.000 14.73575 25 ILE B N 1
ATOM 1276 C CA . ILE B 1 25 ? 39.40731 10.78250 1.78781 1.000 12.54289 25 ILE B CA 1
ATOM 1277 C C . ILE B 1 25 ? 37.97202 11.01898 1.33350 1.000 17.07877 25 ILE B C 1
ATOM 1278 O O . ILE B 1 25 ? 37.32937 10.11812 0.78289 1.000 16.41466 25 ILE B O 1
ATOM 1283 N N . SER B 1 26 ? 37.47975 12.23756 1.55281 1.000 14.27077 26 SER B N 1
ATOM 1284 C CA . SER B 1 26 ? 36.22887 12.71176 0.97680 1.000 14.67945 26 SER B CA 1
ATOM 1285 C C . SER B 1 26 ? 36.52996 13.84924 0.00954 1.000 14.49578 26 SER B C 1
ATOM 1286 O O . SER B 1 26 ? 37.42803 14.65882 0.26286 1.000 15.99085 26 SER B O 1
ATOM 1289 N N . VAL B 1 27 ? 35.78749 13.91794 -1.09504 1.000 15.41907 27 VAL B N 1
ATOM 1290 C CA . VAL B 1 27 ? 35.94332 15.00239 -2.06109 1.000 15.06480 27 VAL B CA 1
ATOM 1291 C C . VAL B 1 27 ? 34.58429 15.65096 -2.31151 1.000 15.51610 27 VAL B C 1
ATOM 1292 O O . VAL B 1 27 ? 33.61599 14.96359 -2.66519 1.000 17.18256 27 VAL B O 1
ATOM 1296 N N . ALA B 1 28 ? 34.51812 16.97214 -2.13118 1.000 15.49683 28 ALA B N 1
ATOM 1297 C CA . ALA B 1 28 ? 33.26419 17.71166 -2.26532 1.000 16.45870 28 ALA B CA 1
ATOM 1298 C C . ALA B 1 28 ? 33.57399 19.13606 -2.71717 1.000 15.60235 28 ALA B C 1
ATOM 1299 O O . ALA B 1 28 ? 34.73233 19.50175 -2.94065 1.000 15.64366 28 ALA B O 1
ATOM 1301 N N . GLY B 1 29 ? 32.52087 19.94854 -2.87524 1.000 17.19287 29 GLY B N 1
ATOM 1302 C CA . GLY B 1 29 ? 32.75193 21.35324 -3.17886 1.000 16.23795 29 GLY B CA 1
ATOM 1303 C C . GLY B 1 29 ? 33.43124 22.10700 -2.05892 1.000 17.58660 29 GLY B C 1
ATOM 1304 O O . GLY B 1 29 ? 33.93471 23.21522 -2.27787 1.000 18.36557 29 GLY B O 1
ATOM 1305 N N . THR B 1 30 ? 33.43580 21.53957 -0.85768 1.000 17.10275 30 THR B N 1
ATOM 1306 C CA . THR B 1 30 ? 34.17372 22.09652 0.26083 1.000 18.75869 30 THR B CA 1
ATOM 1307 C C . THR B 1 30 ? 35.64187 21.67656 0.26803 1.000 17.99975 30 THR B C 1
ATOM 1308 O O . THR B 1 30 ? 36.36598 22.04616 1.20130 1.000 19.15570 30 THR B O 1
ATOM 1312 N N . GLY B 1 31 ? 36.09489 20.92242 -0.73218 1.000 16.80489 31 GLY B N 1
ATOM 1313 C CA . GLY B 1 31 ? 37.49825 20.57951 -0.89354 1.000 15.47538 31 GLY B CA 1
ATOM 1314 C C . GLY B 1 31 ? 37.75872 19.09710 -0.66177 1.000 14.23125 31 GLY B C 1
ATOM 1315 O O . GLY B 1 31 ? 36.85353 18.29814 -0.41523 1.000 16.28728 31 GLY B O 1
ATOM 1316 N N . VAL B 1 32 ? 39.04145 18.74835 -0.74342 1.000 13.41901 32 VAL B N 1
ATOM 1317 C CA . VAL B 1 32 ? 39.51833 17.42245 -0.36003 1.000 12.58812 32 VAL B CA 1
ATOM 1318 C C . VAL B 1 32 ? 39.67236 17.39212 1.15495 1.000 12.99594 32 VAL B C 1
ATOM 1319 O O . VAL B 1 32 ? 40.33815 18.25773 1.73791 1.000 13.62777 32 VAL B O 1
ATOM 1323 N N . ALA B 1 33 ? 39.04966 16.40617 1.80350 1.000 13.58427 33 ALA B N 1
ATOM 1324 C CA . ALA B 1 33 ? 39.03385 16.33069 3.26037 1.000 14.46586 33 ALA B CA 1
ATOM 1325 C C . ALA B 1 33 ? 39.35943 14.91318 3.71309 1.000 14.12975 33 ALA B C 1
ATOM 1326 O O . ALA B 1 33 ? 39.13834 13.94797 2.97873 1.000 14.19802 33 ALA B O 1
ATOM 1328 N N . VAL B 1 34 ? 39.88812 14.79326 4.93112 1.000 13.80500 34 VAL B N 1
ATOM 1329 C CA . VAL B 1 34 ? 40.03967 13.48065 5.56347 1.000 13.43814 34 VAL B CA 1
ATOM 1330 C C . VAL B 1 34 ? 38.68395 13.00199 6.07045 1.000 14.59746 34 VAL B C 1
ATOM 1331 O O . VAL B 1 34 ? 37.93196 13.76294 6.69966 1.000 16.38153 34 VAL B O 1
ATOM 1335 N N . LYS B 1 35 ? 38.36409 11.73791 5.78856 1.000 13.74562 35 LYS B N 1
ATOM 1336 C CA . LYS B 1 35 ? 37.15260 11.08645 6.27808 1.000 16.25041 35 LYS B CA 1
ATOM 1337 C C . LYS B 1 35 ? 37.53027 10.17979 7.44352 1.000 17.92674 35 LYS B C 1
ATOM 1338 O O . LYS B 1 35 ? 38.33499 9.25668 7.26988 1.000 17.80100 35 LYS B O 1
ATOM 1344 N N . VAL B 1 36 ? 36.93557 10.42429 8.61853 1.000 17.37495 36 VAL B N 1
ATOM 1345 C CA . VAL B 1 36 ? 37.15567 9.57877 9.79117 1.000 17.68173 36 VAL B CA 1
ATOM 1346 C C . VAL B 1 36 ? 35.97435 8.63227 9.95307 1.000 18.47869 36 VAL B C 1
ATOM 1347 O O . VAL B 1 36 ? 34.81554 9.02409 9.74852 1.000 20.52985 36 VAL B O 1
ATOM 1351 N N . GLU B 1 37 ? 36.26702 7.38374 10.32170 1.000 19.66206 37 GLU B N 1
ATOM 1352 C CA . GLU B 1 37 ? 35.22448 6.38811 10.53843 1.000 21.45319 37 GLU B CA 1
ATOM 1353 C C . GLU B 1 37 ? 34.59028 6.60702 11.90465 1.000 24.55968 37 GLU B C 1
ATOM 1354 O O . GLU B 1 37 ? 35.29292 6.77109 12.90734 1.000 23.30404 37 GLU B O 1
ATOM 1360 N N . ALA B 1 38 ? 33.25896 6.61941 11.94396 1.000 23.30120 38 ALA B N 1
ATOM 1361 C CA . ALA B 1 38 ? 32.56592 6.77673 13.21251 1.000 23.00868 38 ALA B CA 1
ATOM 1362 C C . ALA B 1 38 ? 32.91728 5.62940 14.14814 1.000 22.18523 38 ALA B C 1
ATOM 1363 O O . ALA B 1 38 ? 33.09953 4.48820 13.71634 1.000 26.40879 38 ALA B O 1
ATOM 1365 N N . SER B 1 39 ? 33.01570 5.94564 15.43577 1.000 24.21871 39 SER B N 1
ATOM 1366 C CA . SER B 1 39 ? 33.27167 5.00966 16.52770 1.000 26.33408 39 SER B CA 1
ATOM 1367 C C . SER B 1 39 ? 34.72319 4.54895 16.59783 1.000 23.78919 39 SER B C 1
ATOM 1368 O O . SER B 1 39 ? 35.03412 3.71232 17.45111 1.000 24.71354 39 SER B O 1
ATOM 1371 N N . LYS B 1 40 ? 35.61953 5.04251 15.74026 1.000 22.02165 40 LYS B N 1
ATOM 1372 C CA . LYS B 1 40 ? 37.02032 4.63949 15.78945 1.000 18.89779 40 LYS B CA 1
ATOM 1373 C C . LYS B 1 40 ? 37.93136 5.67643 16.43849 1.000 17.61113 40 LYS B C 1
ATOM 1374 O O . LYS B 1 40 ? 39.16032 5.56855 16.31767 1.000 17.00720 40 LYS B O 1
ATOM 1380 N N . GLY B 1 41 ? 37.37134 6.67532 17.11603 1.000 19.19344 41 GLY B N 1
ATOM 1381 C CA . GLY B 1 41 ? 38.14930 7.51690 18.00037 1.000 17.47069 41 GLY B CA 1
ATOM 1382 C C . GLY B 1 41 ? 38.74422 8.78200 17.40957 1.000 16.45099 41 GLY B C 1
ATOM 1383 O O . GLY B 1 41 ? 39.40119 9.52325 18.14322 1.000 16.34093 41 GLY B O 1
ATOM 1384 N N . LEU B 1 42 ? 38.54095 9.06225 16.12586 1.000 16.75304 42 LEU B N 1
ATOM 1385 C CA . LEU B 1 42 ? 39.09214 10.27624 15.53240 1.000 15.60516 42 LEU B CA 1
ATOM 1386 C C . LEU B 1 42 ? 38.00858 11.30231 15.22936 1.000 14.49010 42 LEU B C 1
ATOM 1387 O O . LEU B 1 42 ? 36.82456 10.98497 15.11460 1.000 16.79237 42 LEU B O 1
ATOM 1392 N N . GLN B 1 43 ? 38.45458 12.54952 15.08282 1.000 15.69544 43 GLN B N 1
ATOM 1393 C CA . GLN B 1 43 ? 37.61145 13.64424 14.62727 1.000 15.25488 43 GLN B CA 1
ATOM 1394 C C . GLN B 1 43 ? 38.40083 14.45146 13.60901 1.000 15.82109 43 GLN B C 1
ATOM 1395 O O . GLN B 1 43 ? 39.63012 14.33991 13.51188 1.000 14.28986 43 GLN B O 1
ATOM 1401 N N . VAL B 1 44 ? 37.68812 15.27358 12.84737 1.000 14.59681 44 VAL B N 1
ATOM 1402 C CA . VAL B 1 44 ? 38.32729 16.20778 11.92752 1.000 13.63907 44 VAL B CA 1
ATOM 1403 C C . VAL B 1 44 ? 37.56556 17.52299 11.95393 1.000 14.99397 44 VAL B C 1
ATOM 1404 O O . VAL B 1 44 ? 36.33430 17.54028 11.85041 1.000 17.58315 44 VAL B O 1
ATOM 1408 N N . THR B 1 45 ? 38.29816 18.61753 12.13970 1.000 15.01270 45 THR B N 1
ATOM 1409 C CA . THR B 1 45 ? 37.71537 19.95211 12.08279 1.000 15.69786 45 THR B CA 1
ATOM 1410 C C . THR B 1 45 ? 38.57008 20.81077 11.16219 1.000 16.66710 45 THR B C 1
ATOM 1411 O O . THR B 1 45 ? 39.50185 20.30664 10.53144 1.000 15.98935 45 THR B O 1
ATOM 1415 N N . SER B 1 46 ? 38.28331 22.11112 11.08557 1.000 15.43228 46 SER B N 1
ATOM 1416 C CA . SER B 1 46 ? 39.14611 22.99912 10.30717 1.000 16.17656 46 SER B CA 1
ATOM 1417 C C . SER B 1 46 ? 40.57139 23.06950 10.85839 1.000 16.26757 46 SER B C 1
ATOM 1418 O O . SER B 1 46 ? 41.48363 23.48011 10.12844 1.000 17.55519 46 SER B O 1
ATOM 1421 N N . ASN B 1 47 ? 40.78776 22.67357 12.11739 1.000 15.82370 47 ASN B N 1
ATOM 1422 C CA . ASN B 1 47 ? 42.12490 22.60157 12.70848 1.000 16.34245 47 ASN B CA 1
ATOM 1423 C C . ASN B 1 47 ? 42.88242 21.34052 12.29810 1.000 17.13925 47 ASN B C 1
ATOM 1424 O O . ASN B 1 47 ? 44.10173 21.28031 12.49561 1.000 19.51693 47 ASN B O 1
ATOM 1429 N N . GLY B 1 48 ? 42.19866 20.32337 11.76642 1.000 15.59126 48 GLY B N 1
ATOM 1430 C CA . GLY B 1 48 ? 42.86234 19.11430 11.31767 1.000 14.89953 48 GLY B CA 1
ATOM 1431 C C . GLY B 1 48 ? 42.27084 17.86489 11.94573 1.000 15.00017 48 GLY B C 1
ATOM 1432 O O . GLY B 1 48 ? 41.24697 17.89934 12.63542 1.000 14.71490 48 GLY B O 1
ATOM 1433 N N . VAL B 1 49 ? 42.93181 16.72573 11.69076 1.000 14.38283 49 VAL B N 1
ATOM 1434 C CA . VAL B 1 49 ? 42.54032 15.42952 12.24104 1.000 15.73414 49 VAL B CA 1
ATOM 1435 C C . VAL B 1 49 ? 43.16046 15.26292 13.61971 1.000 14.90176 49 VAL B C 1
ATOM 1436 O O . VAL B 1 49 ? 44.32817 15.61233 13.83130 1.000 15.20548 49 VAL B O 1
ATOM 1440 N N . GLY B 1 50 ? 42.38413 14.71580 14.55338 1.000 14.74649 50 GLY B N 1
ATOM 1441 C CA . GLY B 1 50 ? 42.88517 14.43259 15.89095 1.000 15.57583 50 GLY B CA 1
ATOM 1442 C C . GLY B 1 50 ? 42.08134 13.34943 16.58513 1.000 15.23710 50 GLY B C 1
ATOM 1443 O O . GLY B 1 50 ? 41.06486 12.86659 16.08211 1.000 14.71832 50 GLY B O 1
ATOM 1444 N N . LEU B 1 51 ? 42.55988 12.96273 17.76709 1.000 13.75808 51 LEU B N 1
ATOM 1445 C CA . LEU B 1 51 ? 41.76020 12.11585 18.63697 1.000 15.86530 51 LEU B CA 1
ATOM 14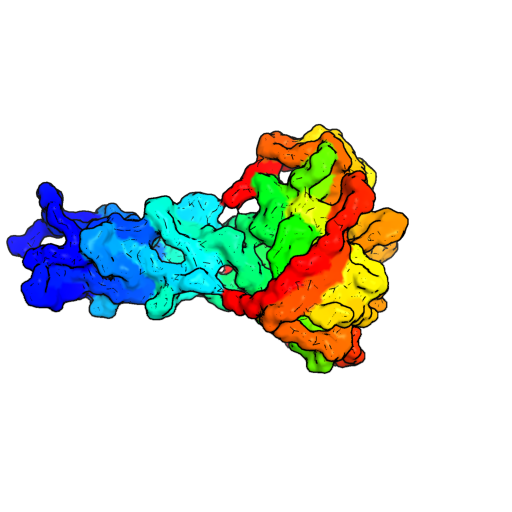46 C C . LEU B 1 51 ? 40.55960 12.90914 19.13145 1.000 17.89295 51 LEU B C 1
ATOM 1447 O O . LEU B 1 51 ? 40.66440 14.10328 19.42623 1.000 16.70124 51 LEU B O 1
ATOM 1452 N N . ASN B 1 52 ? 39.41048 12.24485 19.21194 1.000 15.46839 52 ASN B N 1
ATOM 1453 C CA . ASN B 1 52 ? 38.24522 12.86684 19.82414 1.000 16.41042 52 ASN B CA 1
ATOM 1454 C C . ASN B 1 52 ? 38.29730 12.67077 21.33854 1.000 20.28721 52 ASN B C 1
ATOM 1455 O O . ASN B 1 52 ? 39.19420 12.01150 21.86934 1.000 20.64417 52 ASN B O 1
ATOM 1460 N N . ASN B 1 53 ? 37.30255 13.21106 22.04849 1.000 17.81302 53 ASN B N 1
ATOM 1461 C CA . ASN B 1 53 ? 37.34019 13.20795 23.50426 1.000 18.75996 53 ASN B CA 1
ATOM 1462 C C . ASN B 1 53 ? 36.86771 11.90325 24.13270 1.000 18.24940 53 ASN B C 1
ATOM 1463 O O . ASN B 1 53 ? 36.88326 11.80644 25.36529 1.000 22.02663 53 ASN B O 1
ATOM 1468 N N . THR B 1 54 ? 36.46190 10.90566 23.34345 1.000 18.25236 54 THR B N 1
ATOM 1469 C CA . THR B 1 54 ? 36.11322 9.59964 23.89584 1.000 18.06946 54 THR B CA 1
ATOM 1470 C C . THR B 1 54 ? 36.95542 8.47029 23.31543 1.000 17.73592 54 THR B C 1
ATOM 1471 O O . THR B 1 54 ? 36.62114 7.29478 23.51344 1.000 17.96548 54 THR B O 1
ATOM 1475 N N . ALA B 1 55 ? 38.04419 8.79360 22.60357 1.000 16.85806 55 ALA B N 1
ATOM 1476 C CA . ALA B 1 55 ? 38.95002 7.75096 22.12227 1.000 15.45021 55 ALA B CA 1
ATOM 1477 C C . ALA B 1 55 ? 39.43182 6.86387 23.26021 1.000 14.18363 55 ALA B C 1
ATOM 1478 O O . ALA B 1 55 ? 39.66586 5.66659 23.05914 1.000 14.95606 55 ALA B O 1
ATOM 1480 N N . TRP B 1 56 ? 39.57960 7.43413 24.45829 1.000 14.77027 56 TRP B N 1
ATOM 1481 C CA . TRP B 1 56 ? 40.05398 6.66755 25.60535 1.000 14.67707 56 TRP B CA 1
ATOM 1482 C C . TRP B 1 56 ? 39.13386 5.49908 25.94404 1.000 15.02172 56 TRP B C 1
ATOM 1483 O O . TRP B 1 56 ? 39.59750 4.48487 26.47749 1.000 15.65056 56 TRP B O 1
ATOM 1494 N N . ILE B 1 57 ? 37.83744 5.60461 25.63771 1.000 16.64281 57 ILE B N 1
ATOM 1495 C CA . ILE B 1 57 ? 36.92787 4.48962 25.89659 1.000 15.86706 57 ILE B CA 1
ATOM 1496 C C . ILE B 1 57 ? 37.30585 3.27785 25.05055 1.000 15.13238 57 ILE B C 1
ATOM 1497 O O . ILE B 1 57 ? 37.34518 2.14411 25.54246 1.000 15.46585 57 ILE B O 1
ATOM 1502 N N . LYS B 1 58 ? 37.57744 3.49757 23.76173 1.000 16.43253 58 LYS B N 1
ATOM 1503 C CA . LYS B 1 58 ? 38.01122 2.40756 22.88806 1.000 16.61660 58 LYS B CA 1
ATOM 1504 C C . LYS B 1 58 ? 39.32583 1.80589 23.36659 1.000 17.22874 58 LYS B C 1
ATOM 1505 O O . LYS B 1 58 ? 39.52157 0.58302 23.30949 1.000 16.76774 58 LYS B O 1
ATOM 1511 N N . MET B 1 59 ? 40.23498 2.65316 23.85031 1.000 15.18326 59 MET B N 1
ATOM 1512 C CA . MET B 1 59 ? 41.50903 2.16661 24.36957 1.000 15.82026 59 MET B CA 1
ATOM 1513 C C . MET B 1 59 ? 41.31239 1.27134 25.58941 1.000 15.03187 59 MET B C 1
ATOM 1514 O O . MET B 1 59 ? 41.92305 0.20072 25.68760 1.000 15.15771 59 MET B O 1
ATOM 1519 N N . MET B 1 60 ? 40.47843 1.70273 26.54570 1.000 16.30622 60 MET B N 1
ATOM 1520 C CA . MET B 1 60 ? 40.28332 0.91414 27.76314 1.000 14.36675 60 MET B CA 1
ATOM 1521 C C . MET B 1 60 ? 39.51387 -0.37197 27.48107 1.000 15.75890 60 MET B C 1
ATOM 1522 O O . MET B 1 60 ? 39.75300 -1.39864 28.13686 1.000 14.90734 60 MET B O 1
ATOM 1527 N N . CYS B 1 61 ? 38.57959 -0.34440 26.52905 1.000 16.81942 61 CYS B N 1
ATOM 1528 C CA . CYS B 1 61 ? 37.92654 -1.59013 26.13165 1.000 15.58822 61 CYS B CA 1
ATOM 1529 C C . CYS B 1 61 ? 38.94083 -2.55945 25.54249 1.000 15.27664 61 CYS B C 1
ATOM 1530 O O . CYS B 1 61 ? 38.89789 -3.76348 25.81733 1.000 16.56128 61 CYS B O 1
ATOM 1533 N N . GLY B 1 62 ? 39.85428 -2.05077 24.71612 1.000 15.32264 62 GLY B N 1
ATOM 1534 C CA . GLY B 1 62 ? 40.93005 -2.88772 24.20013 1.000 15.58308 62 GLY B CA 1
ATOM 1535 C C . GLY B 1 62 ? 41.83847 -3.42368 25.28969 1.000 14.74502 62 GLY B C 1
ATOM 1536 O O . GLY B 1 62 ? 42.19815 -4.60185 25.28731 1.000 16.22270 62 GLY B O 1
ATOM 1537 N N . LEU B 1 63 ? 42.24418 -2.55338 26.21853 1.000 15.25272 63 LEU B N 1
ATOM 1538 C CA . LEU B 1 63 ? 43.11807 -2.95249 27.31978 1.000 14.19043 63 LEU B CA 1
ATOM 1539 C C . LEU B 1 63 ? 42.58006 -4.17702 28.05172 1.000 16.24515 63 LEU B C 1
ATOM 1540 O O . LEU B 1 63 ? 43.31109 -5.14616 28.29440 1.000 15.09438 63 LEU B O 1
ATOM 1545 N N . HIS B 1 64 ? 41.29962 -4.15252 28.41445 1.000 15.71174 64 HIS B N 1
ATOM 1546 C CA . HIS B 1 64 ? 40.70617 -5.21154 29.21947 1.000 15.63781 64 HIS B CA 1
ATOM 1547 C C . HIS B 1 64 ? 39.98091 -6.26604 28.39634 1.000 16.26000 64 HIS B C 1
ATOM 1548 O O . HIS B 1 64 ? 39.45271 -7.22213 28.97497 1.000 16.01908 64 HIS B O 1
ATOM 1555 N N . ASN B 1 65 ? 39.96686 -6.12944 27.07148 1.000 15.99515 65 ASN B N 1
ATOM 1556 C CA . ASN B 1 65 ? 39.15077 -6.96645 26.19431 1.000 17.01692 65 ASN B CA 1
ATOM 1557 C C . ASN B 1 65 ? 37.70679 -6.99611 26.66893 1.000 17.39044 65 ASN B C 1
ATOM 1558 O O . ASN B 1 65 ? 37.08260 -8.05326 26.78038 1.000 18.01654 65 ASN B O 1
ATOM 1563 N N . ALA B 1 66 ? 37.18055 -5.80986 26.95432 1.000 17.64233 66 ALA B N 1
ATOM 1564 C CA . ALA B 1 66 ? 35.81944 -5.65431 27.43641 1.000 16.90299 66 ALA B CA 1
ATOM 1565 C C . ALA B 1 66 ? 34.86799 -5.51526 26.25733 1.000 19.95566 66 ALA B C 1
ATOM 1566 O O . ALA B 1 66 ? 35.19558 -4.88896 25.24506 1.000 20.18862 66 ALA B O 1
ATOM 1568 N N . THR B 1 67 ? 33.66813 -6.07183 26.40741 1.000 18.40006 67 THR B N 1
ATOM 1569 C CA . THR B 1 67 ? 32.66438 -6.00892 25.35099 1.000 16.79916 67 THR B CA 1
ATOM 1570 C C . THR B 1 67 ? 31.55341 -5.00478 25.62859 1.000 18.18214 67 THR B C 1
ATOM 1571 O O . THR B 1 67 ? 30.78489 -4.69096 24.71099 1.000 19.57057 67 THR B O 1
ATOM 1575 N N . PHE B 1 68 ? 31.46646 -4.48684 26.85645 1.000 16.99290 68 PHE B N 1
ATOM 1576 C CA . PHE B 1 68 ? 30.49904 -3.46033 27.21787 1.000 17.04155 68 PHE B CA 1
ATOM 1577 C C . PHE B 1 68 ? 31.14470 -2.50051 28.20681 1.000 17.14958 68 PHE B C 1
ATOM 1578 O O . PHE B 1 68 ? 32.12279 -2.83290 28.87947 1.000 16.72333 68 PHE B O 1
ATOM 1586 N N . TYR B 1 69 ? 30.59130 -1.29451 28.29171 1.000 15.80279 69 TYR B N 1
ATOM 1587 C CA . TYR B 1 69 ? 31.13729 -0.30701 29.20805 1.000 15.90849 69 TYR B CA 1
ATOM 1588 C C . TYR B 1 69 ? 30.02496 0.61972 29.67613 1.000 16.16608 69 TYR B C 1
ATOM 1589 O O . TYR B 1 69 ? 28.93960 0.66819 29.09013 1.000 15.97799 69 TYR B O 1
ATOM 1598 N N . VAL B 1 70 ? 30.30826 1.34815 30.75203 1.000 16.39277 70 VAL B N 1
ATOM 1599 C CA . VAL B 1 70 ? 29.54329 2.53793 31.11586 1.000 15.12669 70 VAL B CA 1
ATOM 1600 C C . VAL B 1 70 ? 30.53359 3.65415 31.39739 1.000 17.05237 70 VAL B C 1
ATOM 1601 O O . VAL B 1 70 ? 31.66463 3.41472 31.82887 1.000 15.77226 70 VAL B O 1
ATOM 1605 N N . SER B 1 71 ? 30.10733 4.88600 31.15536 1.000 18.81880 71 SER B N 1
ATOM 1606 C CA . SER B 1 71 ? 30.92223 6.02607 31.54767 1.000 19.55389 71 SER B CA 1
ATOM 1607 C C . SER B 1 71 ? 29.98950 7.16959 31.90337 1.000 19.31990 71 SER B C 1
ATOM 1608 O O . SER B 1 71 ? 29.09177 7.49929 31.12351 1.000 22.74597 71 SER B O 1
ATOM 1611 N N . ASP B 1 72 ? 30.17485 7.74046 33.08989 1.000 18.93586 72 ASP B N 1
ATOM 1612 C CA . ASP B 1 72 ? 29.55434 9.01425 33.43230 1.000 19.57931 72 ASP B CA 1
ATOM 1613 C C . ASP B 1 72 ? 30.60337 9.89583 34.10147 1.000 18.94757 72 ASP B C 1
ATOM 1614 O O . ASP B 1 72 ? 31.79737 9.57966 34.11124 1.000 17.13300 72 ASP B O 1
ATOM 1619 N N . THR B 1 73 ? 30.14461 11.00251 34.68705 1.000 20.07899 73 THR B N 1
ATOM 1620 C CA . THR B 1 73 ? 31.05284 12.02184 35.19990 1.000 21.75658 73 THR B CA 1
ATOM 162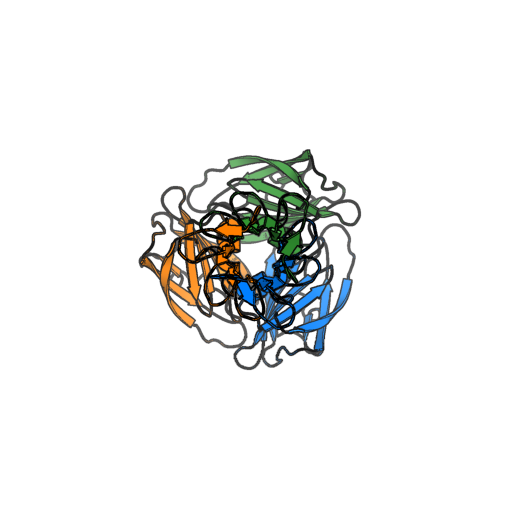1 C C . THR B 1 73 ? 31.93571 11.50401 36.32572 1.000 16.84607 73 THR B C 1
ATOM 1622 O O . THR B 1 73 ? 33.03203 12.02861 36.53831 1.000 20.44486 73 THR B O 1
ATOM 1626 N N . TYR B 1 74 ? 31.48804 10.48131 37.05278 1.000 16.33248 74 TYR B N 1
ATOM 1627 C CA . TYR B 1 74 ? 32.15999 10.07729 38.27477 1.000 16.69771 74 TYR B CA 1
ATOM 1628 C C . TYR B 1 74 ? 32.74885 8.67272 38.24933 1.000 15.38808 74 TYR B C 1
ATOM 1629 O O . TYR B 1 74 ? 33.46346 8.31917 39.19066 1.000 15.19861 74 TYR B O 1
ATOM 1631 N N . VAL B 1 75 ? 32.48216 7.87368 37.21754 1.000 15.89076 75 VAL B N 1
ATOM 1632 C CA . VAL B 1 75 ? 33.00297 6.51281 37.17129 1.000 14.53563 75 VAL B CA 1
ATOM 1633 C C . VAL B 1 75 ? 32.96368 6.01390 35.73720 1.000 13.84308 75 VAL B C 1
ATOM 1634 O O . VAL B 1 75 ? 32.12628 6.43610 34.94147 1.000 15.27268 75 VAL B O 1
ATOM 1638 N N . CYS B 1 76 ? 33.86715 5.08556 35.41041 1.000 15.12875 76 CYS B N 1
ATOM 1639 C CA . CYS B 1 76 ? 33.70799 4.29567 34.19359 1.000 15.34967 76 CYS B CA 1
ATOM 1640 C C . CYS B 1 76 ? 34.05211 2.84659 34.50228 1.000 14.05148 76 CYS B C 1
ATOM 1641 O O . CYS B 1 76 ? 34.80249 2.55557 35.43630 1.000 15.50872 76 CYS B O 1
ATOM 1644 N N . VAL B 1 77 ? 33.44532 1.93933 33.74002 1.000 13.69544 77 VAL B N 1
ATOM 1645 C CA . VAL B 1 77 ? 33.45241 0.51744 34.06570 1.000 13.45522 77 VAL B CA 1
ATOM 1646 C C . VAL B 1 77 ? 33.52619 -0.27432 32.76752 1.000 15.16340 77 VAL B C 1
ATOM 1647 O O . VAL B 1 77 ? 32.76512 -0.00879 31.82867 1.000 16.98272 77 VAL B O 1
ATOM 1651 N N . PHE B 1 78 ? 34.41041 -1.27146 32.72351 1.000 14.60903 78 PHE B N 1
ATOM 1652 C CA . PHE B 1 78 ? 34.65064 -2.06695 31.52119 1.000 13.57714 78 PHE B CA 1
ATOM 1653 C C . PHE B 1 78 ? 34.37053 -3.53301 31.83837 1.000 14.70525 78 PHE B C 1
ATOM 1654 O O . PHE B 1 78 ? 35.08733 -4.14345 32.63667 1.000 15.11090 78 PHE B O 1
ATOM 1662 N N . PHE B 1 79 ? 33.31403 -4.07998 31.22176 1.000 15.53787 79 PHE B N 1
ATOM 1663 C CA . PHE B 1 79 ? 32.73118 -5.36969 31.58345 1.000 13.31560 79 PHE B CA 1
ATOM 1664 C C . PHE B 1 79 ? 33.21970 -6.48538 30.67501 1.000 15.72984 79 PHE B C 1
ATOM 1665 O O . PHE B 1 79 ? 33.21366 -6.34652 29.44731 1.000 15.77419 79 PHE B O 1
ATOM 1673 N N . CYS B 1 80 ? 33.54345 -7.62597 31.28996 1.000 14.89940 80 CYS B N 1
ATOM 1674 C CA . CYS B 1 80 ? 33.94912 -8.83733 30.58736 1.000 16.27678 80 CYS B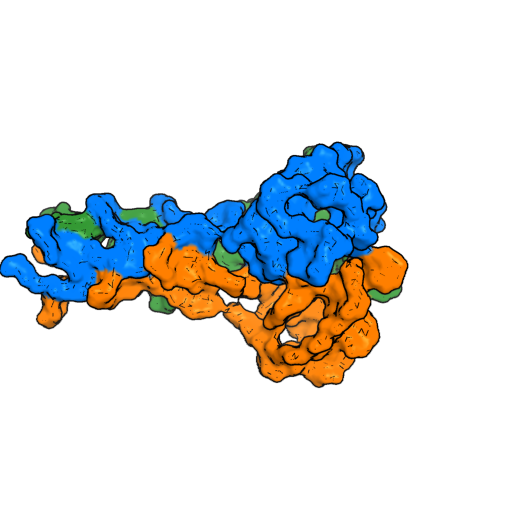 CA 1
ATOM 1675 C C . CYS B 1 80 ? 33.05313 -9.97913 31.03488 1.000 17.34842 80 CYS B C 1
ATOM 1676 O O . CYS B 1 80 ? 33.01333 -10.31007 32.22394 1.000 16.91671 80 CYS B O 1
ATOM 1679 N N . ASN B 1 81 ? 32.36247 -10.59247 30.08114 1.000 17.52945 81 ASN B N 1
ATOM 1680 C CA . ASN B 1 81 ? 31.58677 -11.79149 30.36406 1.000 17.36589 81 ASN B CA 1
ATOM 1681 C C . ASN B 1 81 ? 32.48888 -13.01485 30.36570 1.000 17.73016 81 ASN B C 1
ATOM 1682 O O . ASN B 1 81 ? 33.28497 -13.21123 29.43997 1.000 18.67334 81 ASN B O 1
ATOM 1687 N N . HIS B 1 82 ? 32.38025 -13.82305 31.41957 1.000 16.20827 82 HIS B N 1
ATOM 1688 C CA . HIS B 1 82 ? 33.16520 -15.05082 31.52352 1.000 17.61757 82 HIS B CA 1
ATOM 1689 C C . HIS B 1 82 ? 32.45888 -15.98155 32.49526 1.000 19.20639 82 HIS B C 1
ATOM 1690 O O . HIS B 1 82 ? 31.71084 -15.53384 33.36556 1.000 19.14634 82 HIS B O 1
ATOM 1697 N N . SER B 1 83 ? 32.70614 -17.27968 32.34091 1.000 19.53349 83 SER B N 1
ATOM 1698 C CA . SER B 1 83 ? 32.06539 -18.29315 33.19258 1.000 20.64941 83 SER B CA 1
ATOM 1699 C C . SER B 1 83 ? 30.55729 -18.03491 33.18817 1.000 18.42228 83 SER B C 1
ATOM 1700 O O . SER B 1 83 ? 29.98053 -17.82496 32.11320 1.000 20.57921 83 SER B O 1
ATOM 1703 N N . THR B 1 84 ? 29.90416 -17.98266 34.34089 1.000 19.88503 84 THR B N 1
ATOM 1704 C CA . THR B 1 84 ? 28.45527 -17.84756 34.42401 1.000 19.84238 84 THR B CA 1
ATOM 1705 C C . THR B 1 84 ? 28.00382 -16.40161 34.59034 1.000 18.81665 84 THR B C 1
ATOM 1706 O O . THR B 1 84 ? 26.79387 -16.14440 34.66067 1.000 17.72906 84 THR B O 1
ATOM 1710 N N . GLY B 1 85 ? 28.92973 -15.44934 34.64267 1.000 18.08255 85 GLY B N 1
ATOM 1711 C CA . GLY B 1 85 ? 28.59541 -14.06432 34.95525 1.000 15.82918 85 GLY B CA 1
ATOM 1712 C C . GLY B 1 85 ? 29.52315 -13.07392 34.29481 1.000 17.04126 85 GLY B C 1
ATOM 1713 O O . GLY B 1 85 ? 29.84567 -13.19947 33.10518 1.000 17.24940 85 GLY B O 1
ATOM 1714 N N . CYS B 1 86 ? 29.94041 -12.07079 35.05912 1.000 16.06497 86 CYS B N 1
ATOM 1715 C CA . CYS B 1 86 ? 30.66506 -10.94514 34.49139 1.000 15.71751 86 CYS B CA 1
ATOM 1716 C C . CYS B 1 86 ? 31.63454 -10.43082 35.54074 1.000 14.88625 86 CYS B C 1
ATOM 1717 O O . CYS B 1 86 ? 31.33373 -10.44754 36.73630 1.000 17.26136 86 CYS B O 1
ATOM 1720 N N . THR B 1 87 ? 32.80536 -9.96786 35.09002 1.000 14.39467 87 THR B N 1
ATOM 1721 C CA . THR B 1 87 ? 33.68512 -9.16645 35.93360 1.000 17.04782 87 THR B CA 1
ATOM 1722 C C . THR B 1 87 ? 34.03941 -7.88278 35.19834 1.000 16.04056 87 THR B C 1
ATOM 1723 O O . THR B 1 87 ? 34.27245 -7.89355 33.98500 1.000 16.12111 87 THR B O 1
ATOM 1727 N N . ALA B 1 88 ? 34.06008 -6.78143 35.93825 1.000 15.63587 88 ALA B N 1
ATOM 1728 C CA . ALA B 1 88 ? 34.31194 -5.46391 35.38412 1.000 14.76943 88 ALA B CA 1
ATOM 1729 C C . ALA B 1 88 ? 35.50835 -4.80721 36.06034 1.000 15.84685 88 ALA B C 1
ATOM 1730 O O . ALA B 1 88 ? 35.75668 -4.98815 37.25912 1.000 15.74904 88 ALA B O 1
ATOM 1732 N N . TYR B 1 89 ? 36.24315 -4.03022 35.26837 1.000 13.33875 89 TYR B N 1
ATOM 1733 C CA . TYR B 1 89 ? 37.37045 -3.23288 35.73884 1.000 13.44863 89 TYR B CA 1
ATOM 1734 C C . TYR B 1 89 ? 36.89958 -1.79253 35.86398 1.000 14.44839 89 TYR B C 1
ATOM 1735 O O . TYR B 1 89 ? 36.31289 -1.24747 34.91991 1.000 15.11478 89 TYR B O 1
ATOM 1744 N N . VAL B 1 90 ? 37.14274 -1.18890 37.02649 1.000 12.40391 90 VAL B N 1
ATOM 1745 C CA . VAL B 1 90 ? 36.55216 0.09665 37.40792 1.000 12.98410 90 VAL B CA 1
ATOM 1746 C C . VAL B 1 90 ? 37.61871 1.17922 37.46962 1.000 15.82468 90 VAL B C 1
ATOM 1747 O O . VAL B 1 90 ? 38.71082 0.95870 38.00584 1.000 16.36614 90 VAL B O 1
ATOM 1751 N N . TYR B 1 91 ? 37.27815 2.37251 36.96902 1.000 13.36467 91 TYR B N 1
ATOM 1752 C CA . TYR B 1 91 ? 38.13266 3.54792 37.10574 1.000 13.60048 91 TYR B CA 1
ATOM 1753 C C . TYR B 1 91 ? 37.30107 4.71911 37.60639 1.000 13.52574 91 TYR B C 1
ATOM 1754 O O . TYR B 1 91 ? 36.27317 5.04494 37.00970 1.000 14.86545 91 TYR B O 1
ATOM 1763 N N . GLY B 1 92 ? 37.75816 5.36228 38.67976 1.000 14.30798 92 GLY B N 1
ATOM 1764 C CA . GLY B 1 92 ? 37.09547 6.56421 39.15072 1.000 13.91159 92 GLY B CA 1
ATOM 1765 C C . GLY B 1 92 ? 37.33221 7.74134 38.22347 1.000 16.11738 92 GLY B C 1
ATOM 1766 O O . GLY B 1 92 ? 38.33912 7.82144 37.52960 1.000 16.93442 92 GLY B O 1
ATOM 1767 N N . ARG B 1 93 ? 36.37192 8.66059 38.19273 1.000 13.57708 93 ARG B N 1
ATOM 1768 C CA . ARG B 1 93 ? 36.50365 9.87748 37.40475 1.000 13.09110 93 ARG B CA 1
ATOM 1769 C C . ARG B 1 93 ? 36.10076 11.07800 38.25077 1.000 16.17564 93 ARG B C 1
ATOM 1770 O O . ARG B 1 93 ? 35.32548 10.95974 39.20018 1.000 15.85567 93 ARG B O 1
ATOM 1778 N N . GLY B 1 94 ? 36.64558 12.24024 37.90450 1.000 15.44059 94 GLY B N 1
ATOM 1779 C CA . GLY B 1 94 ? 36.23113 13.47316 38.54641 1.000 15.69043 94 GLY B CA 1
ATOM 1780 C C . GLY B 1 94 ? 36.60578 13.62566 40.00266 1.000 14.94836 94 GLY B C 1
ATOM 1781 O O . GLY B 1 94 ? 36.11275 14.55132 40.65654 1.000 19.06829 94 GLY B O 1
ATOM 1782 N N . GLY B 1 95 ? 37.46960 12.76755 40.53469 1.000 13.99463 95 GLY B N 1
ATOM 1783 C CA . GLY B 1 95 ? 37.80206 12.77685 41.94149 1.000 16.27348 95 GLY B CA 1
ATOM 1784 C C . GLY B 1 95 ? 37.12112 11.68605 42.74629 1.000 16.65100 95 GLY B C 1
ATOM 1785 O O . GLY B 1 95 ? 37.51458 11.44499 43.89631 1.000 18.65183 95 GLY B O 1
ATOM 1786 N N . TYR B 1 96 ? 36.15378 10.99528 42.16873 1.000 13.83175 96 TYR B N 1
ATOM 1787 C CA . TYR B 1 96 ? 35.42825 9.96531 42.90003 1.000 13.56695 96 TYR B CA 1
ATOM 1788 C C . TYR B 1 96 ? 36.07842 8.59537 42.73604 1.000 17.45375 96 TYR B C 1
ATOM 1789 O O . TYR B 1 96 ? 36.91872 8.37065 41.85749 1.000 15.99318 96 TYR B O 1
ATOM 1798 N N . TYR B 1 97 ? 35.68399 7.68071 43.62238 1.000 15.18603 97 TYR B N 1
ATOM 1799 C CA . TYR B 1 97 ? 35.98722 6.26060 43.51932 1.000 14.50385 97 TYR B CA 1
ATOM 1800 C C . TYR B 1 97 ? 34.69356 5.49573 43.73982 1.000 14.70353 97 TYR B C 1
ATOM 1801 O O . TYR B 1 97 ? 33.68434 6.06747 44.15194 1.000 14.66872 97 TYR B O 1
ATOM 1810 N N . LEU B 1 98 ? 34.72004 4.19933 43.46336 1.000 13.17580 98 LEU B N 1
ATOM 1811 C CA . LEU B 1 98 ? 33.52758 3.36704 43.56353 1.000 14.30738 98 LEU B CA 1
ATOM 1812 C C . LEU B 1 98 ? 33.46366 2.66187 44.91621 1.000 14.91308 98 LEU B C 1
ATOM 1813 O O . LEU B 1 98 ? 34.44196 2.03915 45.35980 1.000 15.68108 98 LEU B O 1
ATOM 1818 N N . SER B 1 99 ? 32.30206 2.75161 45.56200 1.000 14.76570 99 SER B N 1
ATOM 1819 C CA . SER B 1 99 ? 32.10111 2.06483 46.82391 1.000 14.81557 99 SER B CA 1
ATOM 1820 C C . SER B 1 99 ? 32.12454 0.55458 46.62186 1.000 15.55488 99 SER B C 1
ATOM 1821 O O . SER B 1 99 ? 31.62383 0.02342 45.63138 1.000 18.70718 99 SER B O 1
ATOM 1824 N N . MET B 1 100 ? 32.69157 -0.12845 47.59424 1.000 18.67711 100 MET B N 1
ATOM 1825 C CA . MET B 1 100 ? 32.69791 -1.57801 47.69526 1.000 18.91688 100 MET B CA 1
ATOM 1826 C C . MET B 1 100 ? 31.67431 -2.14359 48.67488 1.000 21.48916 100 MET B C 1
ATOM 1827 O O . MET B 1 100 ? 31.67061 -3.35849 48.90623 1.000 23.77547 100 MET B O 1
ATOM 1832 N N . TYR B 1 101 ? 30.79264 -1.31162 49.22889 1.000 20.32444 101 TYR B N 1
ATOM 1833 C CA . TYR B 1 101 ? 29.78854 -1.82601 50.15738 1.000 21.36864 101 TYR B CA 1
ATOM 1834 C C . TYR B 1 101 ? 28.81589 -2.76989 49.45050 1.000 21.09729 101 TYR B C 1
ATOM 1835 O O . TYR B 1 101 ? 28.59266 -2.69363 48.23937 1.000 19.79606 101 TYR B O 1
ATOM 1844 N N . LYS B 1 102 ? 28.17960 -3.62869 50.25757 1.000 23.77685 102 LYS B N 1
ATOM 1845 C CA . LYS B 1 102 ? 27.39967 -4.74464 49.72341 1.000 21.22094 102 LYS B CA 1
ATOM 1846 C C . LYS B 1 102 ? 26.33425 -4.29493 48.73285 1.000 18.69320 102 LYS B C 1
ATOM 1847 O O . LYS B 1 102 ? 26.14168 -4.93407 47.69596 1.000 21.76459 102 LYS B O 1
ATOM 1849 N N . GLY B 1 103 ? 25.61958 -3.21624 49.02754 1.000 21.95806 103 GLY B N 1
ATOM 1850 C CA . GLY B 1 103 ? 24.53888 -2.79962 48.16040 1.000 20.88714 103 GLY B CA 1
ATOM 1851 C C . GLY B 1 103 ? 24.88757 -1.79043 47.08488 1.000 20.32765 103 GLY B C 1
ATOM 1852 O O . GLY B 1 103 ? 23.98241 -1.31453 46.38963 1.000 20.15946 103 GLY B O 1
ATOM 1853 N N . ASP B 1 104 ? 26.16681 -1.46715 46.89198 1.000 19.30941 104 ASP B N 1
ATOM 1854 C CA . ASP B 1 104 ? 26.52480 -0.24840 46.17417 1.000 19.15541 104 ASP B CA 1
ATOM 1855 C C . ASP B 1 104 ? 26.94863 -0.45378 44.71723 1.000 19.38336 104 ASP B C 1
ATOM 1856 O O . ASP B 1 104 ? 27.35548 0.52116 44.07424 1.000 19.41944 104 ASP B O 1
ATOM 1861 N N . VAL B 1 105 ? 26.88385 -1.67002 44.16667 1.000 17.06104 105 VAL B N 1
ATOM 1862 C CA . VAL B 1 105 ? 27.24537 -1.78515 42.75647 1.000 16.29484 105 VAL B CA 1
ATOM 1863 C C . VAL B 1 105 ? 26.33948 -2.86161 42.15656 1.000 19.35707 105 VAL B C 1
ATOM 1864 O O . VAL B 1 105 ? 26.60308 -4.06222 42.30946 1.000 18.54119 105 VAL B O 1
ATOM 1868 N N . LYS B 1 106 ? 25.25842 -2.46187 41.49224 1.000 17.09970 106 LYS B N 1
ATOM 1869 C CA . LYS B 1 106 ? 24.26703 -3.40862 40.98605 1.000 17.81577 106 LYS B CA 1
ATOM 1870 C C . LYS B 1 106 ? 24.29946 -3.47900 39.46391 1.000 17.91483 106 LYS B C 1
ATOM 1871 O O . LYS B 1 106 ? 24.35763 -2.45065 38.78540 1.000 18.25528 106 LYS B O 1
ATOM 1877 N N . LEU B 1 107 ? 24.23229 -4.69385 38.92154 1.000 17.90775 107 LEU B N 1
ATOM 1878 C CA . LEU B 1 107 ? 24.14733 -4.90555 37.47825 1.000 16.02257 107 LEU B CA 1
ATOM 1879 C C . LEU B 1 107 ? 22.82817 -5.60216 37.19011 1.000 19.62670 107 LEU B C 1
ATOM 1880 O O . LEU B 1 107 ? 22.55873 -6.66503 37.75562 1.000 18.20149 107 LEU B O 1
ATOM 1885 N N . ASN B 1 108 ? 22.00483 -5.00836 36.32137 1.000 18.91869 108 ASN B N 1
ATOM 1886 C CA . ASN B 1 108 ? 20.67229 -5.55929 36.05737 1.000 19.96564 108 ASN B CA 1
ATOM 1887 C C . ASN B 1 108 ? 19.89842 -5.73097 37.36136 1.000 20.47509 108 ASN B C 1
ATOM 1888 O O . ASN B 1 108 ? 19.12153 -6.67796 37.52982 1.000 22.03836 108 ASN B O 1
ATOM 1893 N N . SER B 1 109 ? 20.14734 -4.81691 38.30373 1.000 19.39991 109 SER B N 1
ATOM 1894 C CA . SER B 1 109 ? 19.55649 -4.76234 39.63824 1.000 20.62632 109 SER B CA 1
ATOM 1895 C C . SER B 1 109 ? 20.04212 -5.85735 40.58246 1.000 18.37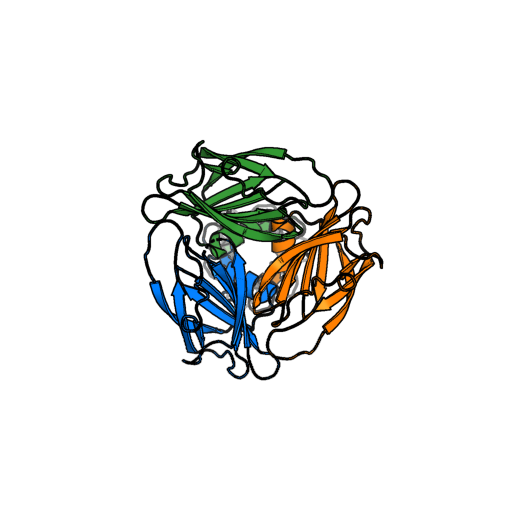508 109 SER B C 1
ATOM 1896 O O . SER B 1 109 ? 19.52207 -5.96605 41.70022 1.000 20.84705 109 SER B O 1
ATOM 1899 N N . VAL B 1 110 ? 21.06221 -6.63117 40.19717 1.000 16.50244 110 VAL B N 1
ATOM 1900 C CA . VAL B 1 110 ? 21.59771 -7.71707 41.01773 1.000 18.13536 110 VAL B CA 1
ATOM 1901 C C . VAL B 1 110 ? 22.83504 -7.22650 41.76697 1.000 16.05478 110 VAL B C 1
ATOM 1902 O O . VAL B 1 110 ? 23.71842 -6.58405 41.17598 1.000 16.41091 110 VAL B O 1
ATOM 1906 N N . ASP B 1 111 ? 22.90090 -7.51259 43.06846 1.000 16.91600 111 ASP B N 1
ATOM 1907 C CA . ASP B 1 111 ? 24.03499 -7.05787 43.86575 1.000 17.09055 111 ASP B CA 1
ATOM 1908 C C . ASP B 1 111 ? 25.29677 -7.83666 43.51823 1.000 17.25603 111 ASP B C 1
ATOM 1909 O O . ASP B 1 111 ? 25.25641 -9.02321 43.19589 1.000 16.84107 111 ASP B O 1
ATOM 1914 N N . HIS B 1 112 ? 26.43297 -7.15137 43.60017 1.000 15.96350 112 HIS B N 1
ATOM 1915 C CA . HIS B 1 112 ? 27.70312 -7.74987 43.22489 1.000 17.50796 112 HIS B CA 1
ATOM 1916 C C . HIS B 1 112 ? 28.09875 -8.85398 44.19302 1.000 17.51253 112 HIS B C 1
ATOM 1917 O O . HIS B 1 112 ? 27.61238 -8.94072 45.32461 1.000 18.82130 112 HIS B O 1
ATOM 1924 N N . ASN B 1 113 ? 29.02345 -9.69474 43.72959 1.000 17.29144 113 ASN B N 1
ATOM 1925 C CA . ASN B 1 113 ? 29.70768 -10.64874 44.59030 1.000 19.07714 113 ASN B CA 1
ATOM 1926 C C . ASN B 1 113 ? 31.10342 -10.12388 44.92207 1.000 19.42956 113 ASN B C 1
ATOM 1927 O O . ASN B 1 113 ? 31.23282 -9.01268 45.45521 1.000 20.29776 113 ASN B O 1
ATOM 1932 N N . GLU B 1 114 ? 32.15413 -10.87817 44.61206 1.000 18.98172 114 GLU B N 1
ATOM 1933 C CA . GLU B 1 114 ? 33.48025 -10.49858 45.08069 1.000 18.16676 114 GLU B CA 1
ATOM 1934 C C . GLU B 1 114 ? 33.93581 -9.20230 44.42788 1.000 16.95029 114 GLU B C 1
ATOM 1935 O O . GLU B 1 114 ? 33.69362 -8.97418 43.24064 1.000 17.44387 114 GLU B O 1
ATOM 1941 N N . ILE B 1 115 ? 34.60066 -8.35761 45.22016 1.000 17.19720 115 ILE B N 1
ATOM 1942 C CA . ILE B 1 115 ? 35.24576 -7.13804 44.74050 1.000 16.59094 115 ILE B CA 1
ATOM 1943 C C . ILE B 1 115 ? 36.70522 -7.16949 45.17658 1.000 17.06061 115 ILE B C 1
ATOM 1944 O O . ILE B 1 115 ? 37.02123 -7.59395 46.29292 1.000 17.89163 115 ILE B O 1
ATOM 1949 N N . ILE B 1 116 ? 37.59829 -6.73085 44.29148 1.000 14.58177 116 ILE B N 1
ATOM 1950 C CA . ILE B 1 116 ? 38.98395 -6.42938 44.63212 1.000 15.39608 116 ILE B CA 1
ATOM 1951 C C . ILE B 1 116 ? 39.13701 -4.91141 44.66213 1.000 14.97668 116 ILE B C 1
ATOM 1952 O O . ILE B 1 116 ? 38.57683 -4.20888 43.81236 1.000 16.47585 116 ILE B O 1
ATOM 1957 N N . SER B 1 117 ? 39.86462 -4.40736 45.65541 1.000 14.56841 117 SER B N 1
ATOM 1958 C CA . SER B 1 117 ? 39.88945 -2.98301 45.95719 1.000 14.77666 117 SER B CA 1
ATOM 1959 C C . SER B 1 117 ? 41.30700 -2.47881 46.19894 1.000 15.91157 117 SER B C 1
ATOM 1960 O O . SER B 1 117 ? 42.22266 -3.24659 46.50367 1.000 18.77836 117 SER B O 1
ATOM 1963 N N . MET B 1 118 ? 41.46376 -1.15711 46.09718 1.000 16.34206 118 MET B N 1
ATOM 1964 C CA . MET B 1 118 ? 42.57096 -0.43372 46.71695 1.000 17.23757 118 MET B CA 1
ATOM 1965 C C . MET B 1 118 ? 42.11720 0.12419 48.06221 1.000 18.35665 118 MET B C 1
ATOM 1966 O O . MET B 1 118 ? 40.92034 0.25546 48.31999 1.000 17.37662 118 MET B O 1
ATOM 1971 N N . VAL B 1 119 ? 43.07880 0.42549 48.93759 1.000 17.29673 119 VAL B N 1
ATOM 1972 C CA . VAL B 1 119 ? 42.78188 0.66192 50.35029 1.000 17.55017 119 VAL B CA 1
ATOM 1973 C C . VAL B 1 119 ? 43.22202 2.05923 50.77569 1.000 18.58427 119 VAL B C 1
ATOM 1974 O O . VAL B 1 119 ? 44.34160 2.48531 50.47739 1.000 18.65958 119 VAL B O 1
ATOM 1978 N N . GLY B 1 120 ? 42.34795 2.75439 51.50733 1.000 17.33642 120 GLY B N 1
ATOM 1979 C CA . GLY B 1 120 ? 42.64456 4.05352 52.04927 1.000 19.03931 120 GLY B CA 1
ATOM 1980 C C . GLY B 1 120 ? 42.88319 4.01485 53.54483 1.000 23.53178 120 GLY B C 1
ATOM 1981 O O . GLY B 1 120 ? 43.13678 2.95938 54.14104 1.000 24.39716 120 GLY B O 1
ATOM 1982 N N . SER B 1 121 ? 42.79717 5.18566 54.16642 1.000 23.59441 121 SER B N 1
ATOM 1983 C CA . SER B 1 121 ? 42.89214 5.26234 55.61524 1.000 23.20367 121 SER B CA 1
ATOM 1984 C C . SER B 1 121 ? 41.63669 4.67534 56.25270 1.000 27.67583 121 SER B C 1
ATOM 1985 O O . SER B 1 121 ? 40.56244 4.64655 55.64806 1.000 27.69771 121 SER B O 1
ATOM 1988 N N . GLY B 1 122 ? 41.77905 4.19513 57.48606 1.000 27.15175 122 GLY B N 1
ATOM 1989 C CA . GLY B 1 122 ? 40.60374 3.73663 58.21485 1.000 28.42030 122 GLY B CA 1
ATOM 1990 C C . GLY B 1 122 ? 39.91693 2.60135 57.48459 1.000 29.62337 122 GLY B C 1
ATOM 1991 O O . GLY B 1 122 ? 40.54396 1.59886 57.12058 1.000 31.82299 122 GLY B O 1
ATOM 1992 N N . SER B 1 123 ? 38.61522 2.76247 57.24652 1.000 26.92578 123 SER B N 1
ATOM 1993 C CA . SER B 1 123 ? 37.81595 1.76641 56.54498 1.000 27.99783 123 SER B CA 1
ATOM 1994 C C . SER B 1 123 ? 37.62387 2.09252 55.06836 1.000 27.29834 123 SER B C 1
ATOM 1995 O O . SER B 1 123 ? 36.80053 1.45359 54.40907 1.000 30.13871 123 SER B O 1
ATOM 1998 N N . ILE B 1 124 ? 38.36038 3.06552 54.53391 1.000 21.95403 124 ILE B N 1
ATOM 1999 C CA . ILE B 1 124 ? 38.17261 3.46687 53.14425 1.000 19.90164 124 ILE B CA 1
ATOM 2000 C C . ILE B 1 124 ? 38.73134 2.39510 52.21587 1.000 19.96413 124 ILE B C 1
ATOM 2001 O O . ILE B 1 124 ? 39.84411 1.88836 52.42197 1.000 18.87093 124 ILE B O 1
ATOM 2006 N N . ALA B 1 125 ? 37.94991 2.03574 51.19518 1.000 19.54887 125 ALA B N 1
ATOM 2007 C CA . ALA B 1 125 ? 38.37484 1.08975 50.17235 1.000 20.68918 125 ALA B CA 1
ATOM 2008 C C . ALA B 1 125 ? 37.66254 1.42538 48.86948 1.000 19.04391 125 ALA B C 1
ATOM 2009 O O . ALA B 1 125 ? 36.48330 1.78271 48.87718 1.000 18.42512 125 ALA B O 1
ATOM 2011 N N . ALA B 1 126 ? 38.38272 1.31960 47.75505 1.000 16.71779 126 ALA B N 1
ATOM 2012 C CA . ALA B 1 126 ? 37.88986 1.72652 46.44226 1.000 17.78644 126 ALA B CA 1
ATOM 2013 C C . ALA B 1 126 ? 37.83639 0.51267 45.52447 1.000 14.41017 126 ALA B C 1
ATOM 2014 O O . ALA B 1 126 ? 38.86840 -0.12296 45.27977 1.000 16.66445 126 ALA B O 1
ATOM 2016 N N . ALA B 1 127 ? 36.64647 0.19642 45.01234 1.000 13.94655 127 ALA B N 1
ATOM 2017 C CA . ALA B 1 127 ? 36.47832 -0.98655 44.17236 1.000 15.53903 127 ALA B CA 1
ATOM 2018 C C . ALA B 1 127 ? 37.21087 -0.82086 42.84564 1.000 16.21250 127 ALA B C 1
ATOM 2019 O O . ALA B 1 127 ? 37.01565 0.16974 42.14113 1.000 17.89808 127 ALA B O 1
ATOM 2021 N N . THR B 1 128 ? 38.01620 -1.82098 42.47334 1.000 13.92986 128 THR B N 1
ATOM 2022 C CA . THR B 1 128 ? 38.72151 -1.80482 41.19291 1.000 15.04296 128 THR B CA 1
ATOM 2023 C C . THR B 1 128 ? 38.35935 -2.95955 40.26450 1.000 14.12272 128 THR B C 1
ATOM 2024 O O . THR B 1 128 ? 38.46389 -2.81589 39.04636 1.000 14.91313 128 THR B O 1
ATOM 2028 N N . MET B 1 129 ? 37.96958 -4.11390 40.79946 1.000 14.56946 129 MET B N 1
ATOM 2029 C CA . MET B 1 129 ? 37.37785 -5.17991 40.00771 1.000 13.91353 129 MET B CA 1
ATOM 2030 C C . MET B 1 129 ? 36.10967 -5.58707 40.73571 1.000 14.34910 129 MET B C 1
ATOM 2031 O O . MET B 1 129 ? 36.13794 -5.78113 41.95477 1.000 16.49782 129 MET B O 1
ATOM 2036 N N . VAL B 1 130 ? 35.00591 -5.68495 40.00072 1.000 12.92938 130 VAL B N 1
ATOM 2037 C CA . VAL B 1 130 ? 33.70900 -6.03174 40.57783 1.000 15.60186 130 VAL B CA 1
ATOM 2038 C C . VAL B 1 130 ? 33.12667 -7.18060 39.76998 1.000 14.30591 130 VAL B C 1
ATOM 2039 O O . VAL B 1 130 ? 33.10229 -7.12538 38.53511 1.000 14.82827 130 VAL B O 1
ATOM 2043 N N . SER B 1 131 ? 32.65542 -8.22324 40.45890 1.000 15.50832 131 SER B N 1
ATOM 2044 C CA . SER B 1 131 ? 32.12283 -9.40093 39.79221 1.000 15.91262 131 SER B CA 1
ATOM 2045 C C . SER B 1 131 ? 30.67692 -9.67393 40.18744 1.000 14.20536 131 SER B C 1
ATOM 2046 O O . SER B 1 131 ? 30.23680 -9.31935 41.28872 1.000 17.15707 131 SER B O 1
ATOM 2049 N N . TRP B 1 132 ? 29.95256 -10.29109 39.25416 1.000 15.24606 132 TRP B N 1
ATOM 2050 C CA . TRP B 1 132 ? 28.60617 -10.82281 39.47382 1.000 15.68232 132 TRP B CA 1
ATOM 2051 C C . TRP B 1 132 ? 28.62497 -12.26322 38.98755 1.000 14.89381 132 TRP B C 1
ATOM 2052 O O . TRP B 1 132 ? 28.83991 -12.51459 37.79926 1.000 18.41207 132 TRP B O 1
ATOM 2063 N N . LYS B 1 133 ? 28.39808 -13.20915 39.89850 1.000 16.23105 133 LYS B N 1
ATOM 2064 C CA . LYS B 1 133 ? 28.63476 -14.60760 39.56121 1.000 17.41506 133 LYS B CA 1
ATOM 2065 C C . LYS B 1 133 ? 27.68346 -15.13719 38.49218 1.000 17.78467 133 LYS B C 1
ATOM 2066 O O . LYS B 1 133 ? 28.04140 -16.06228 37.74908 1.000 18.86035 133 LYS B O 1
ATOM 2072 N N . SER B 1 134 ? 26.46675 -14.59656 38.40127 1.000 17.90532 134 SER B N 1
ATOM 2073 C CA . SER B 1 134 ? 25.44537 -15.19819 37.54897 1.000 17.69938 134 SER B CA 1
ATOM 2074 C C . SER B 1 134 ? 24.71253 -14.17800 36.68280 1.000 19.69812 134 SER B C 1
ATOM 2075 O O . SER B 1 134 ? 23.65896 -14.49420 36.12889 1.000 23.11180 134 SER B O 1
ATOM 2078 N N . THR B 1 135 ? 25.25071 -12.97165 36.53464 1.000 17.92493 135 THR B N 1
ATOM 2079 C CA . THR B 1 135 ? 24.61841 -11.92018 35.75439 1.000 18.31590 135 THR B CA 1
ATOM 2080 C C . THR B 1 135 ? 25.56919 -11.50431 34.64307 1.000 19.34224 135 THR B C 1
ATOM 2081 O O . THR B 1 135 ? 26.76262 -11.31136 34.89274 1.000 20.21917 135 THR B O 1
ATOM 2085 N N . LYS B 1 136 ? 25.04896 -11.37801 33.42776 1.000 18.89424 136 LYS B N 1
ATOM 2086 C CA . LYS B 1 136 ? 25.85231 -11.02360 32.26587 1.000 17.77907 136 LYS B CA 1
ATOM 2087 C C . LYS B 1 136 ? 25.71189 -9.54508 31.92024 1.000 20.63364 136 LYS B C 1
ATOM 2088 O O . LYS B 1 136 ? 24.66467 -8.92317 32.12634 1.000 22.86921 136 LYS B O 1
ATOM 2094 N N . ALA B 1 137 ? 26.79654 -8.98843 31.38516 1.000 17.97038 137 ALA B N 1
ATOM 2095 C CA . ALA B 1 137 ? 26.75770 -7.67019 30.77789 1.000 18.02612 137 ALA B CA 1
ATOM 2096 C C . ALA B 1 137 ? 26.15449 -7.77197 29.38144 1.000 20.86230 137 ALA B C 1
ATOM 2097 O O . ALA B 1 137 ? 26.45230 -8.70359 28.62790 1.000 21.26922 137 ALA B O 1
ATOM 2099 N N . ALA B 1 138 ? 25.30266 -6.80779 29.04339 1.000 18.76679 138 ALA B N 1
ATOM 2100 C CA . ALA B 1 138 ? 24.65489 -6.74412 27.73982 1.000 20.04158 138 ALA B CA 1
ATOM 2101 C C . ALA B 1 138 ? 24.20060 -5.30895 27.52461 1.000 21.65851 138 ALA B C 1
ATOM 2102 O O . ALA B 1 138 ? 24.03846 -4.54638 28.47926 1.000 20.88945 138 ALA B O 1
ATOM 2104 N N . ALA B 1 139 ? 24.00882 -4.94218 26.26067 1.000 22.54641 139 ALA B N 1
ATOM 2105 C CA . ALA B 1 139 ? 23.61352 -3.57418 25.95792 1.000 22.91096 139 ALA B CA 1
ATOM 2106 C C . ALA B 1 139 ? 22.23472 -3.28772 26.53913 1.000 20.93171 139 ALA B C 1
ATOM 2107 O O . ALA B 1 139 ? 21.32594 -4.12261 26.47154 1.000 23.20226 139 ALA B O 1
ATOM 2109 N N . GLY B 1 140 ? 22.09047 -2.10261 27.13440 1.000 22.90505 140 GLY B N 1
ATOM 2110 C CA . GLY B 1 140 ? 20.82632 -1.65042 27.68724 1.000 23.32127 140 GLY B CA 1
ATOM 2111 C C . GLY B 1 140 ? 20.55371 -2.07014 29.11849 1.000 24.22242 140 GLY B C 1
ATOM 2112 O O . GLY B 1 140 ? 19.59238 -1.56866 29.72226 1.000 23.87623 140 GLY B O 1
ATOM 2113 N N . ILE B 1 141 ? 21.36470 -2.97411 29.67166 1.000 23.35549 141 ILE B N 1
ATOM 2114 C CA . ILE B 1 141 ? 21.23123 -3.41051 31.05702 1.000 24.26672 141 ILE B CA 1
ATOM 2115 C C . ILE B 1 141 ? 21.59333 -2.25759 31.98770 1.000 21.37117 141 ILE B C 1
ATOM 2116 O O . ILE B 1 141 ? 22.50178 -1.46732 31.69766 1.000 20.98733 141 ILE B O 1
ATOM 2121 N N . SER B 1 142 ? 20.89215 -2.15125 33.11479 1.000 22.27747 142 SER B N 1
ATOM 2122 C CA . SER B 1 142 ? 21.16226 -1.07611 34.06106 1.000 20.88668 142 SER B CA 1
ATOM 2123 C C . SER B 1 142 ? 22.42828 -1.34760 34.86739 1.000 22.33893 142 SER B C 1
ATOM 2124 O O . SER B 1 142 ? 22.77636 -2.49543 35.15590 1.000 19.40337 142 SER B O 1
ATOM 2127 N N . PHE B 1 143 ? 23.11301 -0.26179 35.23381 1.000 20.78045 143 PHE B N 1
ATOM 2128 C CA . PHE B 1 143 ? 24.22061 -0.27386 36.17836 1.000 20.57642 143 PHE B CA 1
ATOM 2129 C C . PHE B 1 143 ? 23.94761 0.82192 37.20019 1.000 20.10005 143 PHE B C 1
ATOM 2130 O O . PHE B 1 143 ? 23.81866 1.99867 36.83612 1.000 22.00934 143 PHE B O 1
ATOM 2138 N N . LYS B 1 144 ? 23.81438 0.43599 38.46595 1.000 18.24683 144 LYS B N 1
ATOM 2139 C CA . LYS B 1 144 ? 23.48321 1.35861 39.54232 1.000 18.79768 144 LYS B CA 1
ATOM 2140 C C . LYS B 1 144 ? 24.60652 1.29773 40.56371 1.000 18.83420 144 LYS B C 1
ATOM 2141 O O . LYS B 1 144 ? 24.98807 0.20840 41.00189 1.000 18.75888 144 LYS B O 1
ATOM 2147 N N . TYR B 1 145 ? 25.14319 2.45988 40.93626 1.000 15.95098 145 TYR B N 1
ATOM 2148 C CA . TYR B 1 145 ? 26.34867 2.48390 41.74789 1.000 16.60123 145 TYR B CA 1
ATOM 2149 C C . TYR B 1 145 ? 26.29999 3.65113 42.72242 1.000 15.22852 145 TYR B C 1
ATOM 2150 O O . TYR B 1 145 ? 25.55419 4.62166 42.53867 1.000 16.73875 145 TYR B O 1
ATOM 2159 N N . LEU B 1 146 ? 27.12288 3.54514 43.76031 1.000 16.63881 146 LEU B N 1
ATOM 2160 C CA . LEU B 1 146 ? 27.36192 4.63365 44.69662 1.000 15.89403 146 LEU B CA 1
ATOM 2161 C C . LEU B 1 146 ? 28.84252 4.98063 44.62510 1.000 16.03308 146 LEU B C 1
ATOM 2162 O O . LEU B 1 146 ? 29.69615 4.12877 44.88975 1.000 16.19060 146 LEU B O 1
ATOM 2167 N N . GLY B 1 147 ? 29.14543 6.21770 44.25803 1.000 15.66823 147 GLY B N 1
ATOM 2168 C CA . GLY B 1 147 ? 30.50340 6.72337 44.28738 1.000 15.41570 147 GLY B CA 1
ATOM 2169 C C . GLY B 1 147 ? 30.75911 7.54788 45.53659 1.000 18.98986 147 GLY B C 1
ATOM 2170 O O . GLY B 1 147 ? 29.83962 8.12500 46.11185 1.000 16.89370 147 GLY B O 1
ATOM 2171 N N . LYS B 1 148 ? 32.01749 7.58722 45.96818 1.000 15.56366 148 LYS B N 1
ATOM 2172 C CA . LYS B 1 148 ? 32.41047 8.36119 47.13749 1.000 13.91934 148 LYS B CA 1
ATOM 2173 C C . LYS B 1 148 ? 33.64278 9.18615 46.79703 1.000 15.27285 148 LYS B C 1
ATOM 2174 O O . LYS B 1 148 ? 34.24709 9.01910 45.74335 1.000 15.11830 148 LYS B O 1
ATOM 2180 N N . ASN B 1 149 ? 34.01070 10.09520 47.69449 1.000 15.08669 149 ASN B N 1
ATOM 2181 C CA . ASN B 1 149 ? 35.18985 10.92058 47.46639 1.000 14.77457 149 ASN B CA 1
ATOM 2182 C C . ASN B 1 149 ? 35.92473 11.14530 48.77934 1.000 16.24379 149 ASN B C 1
ATOM 2183 O O . ASN B 1 149 ? 35.43381 10.81696 49.86432 1.000 16.48171 149 ASN B O 1
ATOM 2188 N N . LEU B 1 150 ? 37.13877 11.69105 48.66927 1.000 14.59943 150 LEU B N 1
ATOM 2189 C CA . LEU B 1 150 ? 38.03275 11.84986 49.80856 1.000 14.69208 150 LEU B CA 1
ATOM 2190 C C . LEU B 1 150 ? 37.98255 13.23006 50.45441 1.000 15.81176 150 LEU B C 1
ATOM 2191 O O . LEU B 1 150 ? 38.67720 13.44601 51.44799 1.000 18.58295 150 LEU B O 1
ATOM 2196 N N . ILE B 1 151 ? 37.20352 14.16651 49.92535 1.000 16.50069 151 ILE B N 1
ATOM 2197 C CA . ILE B 1 151 ? 37.11559 15.51657 50.49463 1.000 15.52526 151 ILE B CA 1
ATOM 2198 C C . ILE B 1 151 ? 35.89393 15.67276 51.38816 1.000 17.97867 151 ILE B C 1
ATOM 2199 O O . ILE B 1 151 ? 35.99412 16.19319 52.50172 1.000 19.26946 151 ILE B O 1
ATOM 2204 N N . THR B 1 152 ? 34.73202 15.25476 50.89419 1.000 16.54021 152 THR B N 1
ATOM 2205 C CA . THR B 1 152 ? 33.46409 15.35121 51.60483 1.000 16.49334 152 THR B CA 1
ATOM 2206 C C . THR B 1 152 ? 32.88668 13.95888 51.81044 1.000 15.86002 152 THR B C 1
ATOM 2207 O O . THR B 1 152 ? 33.35861 12.97028 51.24453 1.000 17.38348 152 THR B O 1
ATOM 2211 N N . SER B 1 153 ? 31.81338 13.89812 52.60261 1.000 18.00558 153 SER B N 1
ATOM 2212 C CA . SER B 1 153 ? 31.06010 12.67005 52.82201 1.000 17.45809 153 SER B CA 1
ATOM 2213 C C . SER B 1 153 ? 30.01519 12.41731 51.74335 1.000 15.48193 153 SER B C 1
ATOM 2214 O O . SER B 1 153 ? 29.30350 11.40329 51.80186 1.000 16.28292 153 SER B O 1
ATOM 2217 N N . THR B 1 154 ? 29.91274 13.30043 50.75944 1.000 16.74554 154 THR B N 1
ATOM 2218 C CA . THR B 1 154 ? 28.93459 13.14837 49.69758 1.000 15.52265 154 THR B CA 1
ATOM 2219 C C . THR B 1 154 ? 29.10334 11.83191 48.95047 1.000 16.82952 154 THR B C 1
ATOM 2220 O O . THR B 1 154 ? 30.20341 11.47761 48.51744 1.000 16.91308 154 THR B O 1
ATOM 2224 N N . SER B 1 155 ? 27.99888 11.10783 48.81671 1.000 17.18376 155 SER B N 1
ATOM 2225 C CA . SER B 1 155 ? 27.91192 9.91410 47.99445 1.000 16.46899 155 SER B CA 1
ATOM 2226 C C . SER B 1 155 ? 27.19332 10.28757 46.71442 1.000 17.00886 155 SER B C 1
ATOM 2227 O O . SER B 1 155 ? 26.18190 10.99690 46.74120 1.000 19.40016 155 SER B O 1
ATOM 2230 N N . HIS B 1 156 ? 27.71177 9.81526 45.59111 1.000 17.52395 156 HIS B N 1
ATOM 2231 C CA . HIS B 1 156 ? 27.07668 10.05768 44.31072 1.000 16.32877 156 HIS B CA 1
ATOM 2232 C C . HIS B 1 156 ? 26.33341 8.80892 43.86756 1.000 18.77752 156 HIS B C 1
ATOM 2233 O O . HIS B 1 156 ? 26.94776 7.76966 43.60686 1.000 17.04945 156 HIS B O 1
ATOM 2240 N N . SER B 1 157 ? 25.02673 8.91496 43.74033 1.000 17.33960 157 SER B N 1
ATOM 2241 C CA . SER B 1 157 ? 24.20982 7.77241 43.37048 1.000 17.98258 157 SER B CA 1
ATOM 2242 C C . SER B 1 157 ? 23.84180 7.90452 41.89891 1.000 16.61642 157 SER B C 1
ATOM 2243 O O . SER B 1 157 ? 23.08660 8.80437 41.51827 1.000 20.55469 157 SER B O 1
ATOM 2246 N N . GLY B 1 158 ? 24.37748 7.01258 41.07223 1.000 16.80946 158 GLY B N 1
ATOM 2247 C CA . GLY B 1 158 ? 24.15208 7.05467 39.64224 1.000 18.70581 158 GLY B CA 1
ATOM 2248 C C . GLY B 1 158 ? 23.43583 5.81119 39.14966 1.000 18.56875 158 GLY B C 1
ATOM 2249 O O . GLY B 1 158 ? 23.58951 4.71903 39.71003 1.000 18.67416 158 GLY B O 1
ATOM 2250 N N . SER B 1 159 ? 22.62610 5.99228 38.10888 1.000 20.99843 159 SER B N 1
ATOM 2251 C CA . SER B 1 159 ? 21.98221 4.89059 37.40518 1.000 23.18214 159 SER B CA 1
ATOM 2252 C C . SER B 1 159 ? 22.15988 5.13674 35.91699 1.000 24.60487 159 SER B C 1
ATOM 2253 O O . SER B 1 159 ? 21.65573 6.12967 35.38467 1.000 25.20434 159 SER B O 1
ATOM 2256 N N . VAL B 1 160 ? 22.89657 4.25387 35.25455 1.000 22.52034 160 VAL B N 1
ATOM 2257 C CA . VAL B 1 160 ? 23.21196 4.38193 33.84392 1.000 22.52034 160 VAL B CA 1
ATOM 2258 C C . VAL B 1 160 ? 22.95204 3.03434 33.17797 1.000 23.93577 160 VAL B C 1
ATOM 2259 O O . VAL B 1 160 ? 22.49472 2.09171 33.82391 1.000 26.82754 160 VAL B O 1
ATOM 2263 N N . THR B 1 161 ? 23.19338 2.95964 31.86664 1.000 22.47445 161 THR B N 1
ATOM 2264 C CA . THR B 1 161 ? 22.95848 1.72653 31.12634 1.000 23.53804 161 THR B CA 1
ATOM 2265 C C . THR B 1 161 ? 24.17636 1.35202 30.29698 1.000 22.07690 161 THR B C 1
ATOM 2266 O O . THR B 1 161 ? 24.88717 2.21283 29.76867 1.000 22.82227 161 THR B O 1
ATOM 2270 N N . LEU B 1 162 ? 24.37797 0.04639 30.15558 1.000 19.15944 162 LEU B N 1
ATOM 2271 C CA . LEU B 1 162 ? 25.54520 -0.46931 29.46124 1.000 18.92041 162 LEU B CA 1
ATOM 2272 C C . LEU B 1 162 ? 25.45894 -0.18856 27.96631 1.000 18.28228 162 LEU B C 1
ATOM 2273 O O . LEU B 1 162 ? 24.37741 -0.17761 27.36635 1.000 20.08981 162 LEU B O 1
ATOM 2278 N N . VAL B 1 163 ? 26.62842 0.03998 27.37374 1.000 18.02958 163 VAL B N 1
ATOM 2279 C CA . VAL B 1 163 ? 26.80132 0.33602 25.95906 1.000 21.10187 163 VAL B CA 1
ATOM 2280 C C . VAL B 1 163 ? 27.79615 -0.67834 25.41121 1.000 20.53118 163 VAL B C 1
ATOM 2281 O O . VAL B 1 163 ? 28.75806 -1.04158 26.09622 1.000 19.48183 163 VAL B O 1
ATOM 2285 N N . ALA B 1 164 ? 27.57405 -1.14519 24.18679 1.000 21.30047 164 ALA B N 1
ATOM 2286 C CA . ALA B 1 164 ? 28.53593 -2.05605 23.58256 1.000 21.58165 164 ALA B CA 1
ATOM 2287 C C . ALA B 1 164 ? 29.86379 -1.34456 23.32873 1.000 22.96257 164 ALA B C 1
ATOM 2288 O O . ALA B 1 164 ? 29.90430 -0.14232 23.04861 1.000 24.08492 164 ALA B O 1
ATOM 2290 N N . ALA B 1 165 ? 30.95795 -2.09608 23.45073 1.000 20.40918 165 ALA B N 1
ATOM 2291 C CA . ALA B 1 165 ? 32.27661 -1.52082 23.21019 1.000 23.50391 165 ALA B CA 1
ATOM 2292 C C . ALA B 1 165 ? 32.35221 -0.97989 21.78329 1.000 26.63051 165 ALA B C 1
ATOM 2293 O O . ALA B 1 165 ? 31.79151 -1.58544 20.86169 1.000 24.51920 165 ALA B O 1
ATOM 2295 N N . PRO B 1 166 ? 33.03287 0.16047 21.56062 1.000 25.98423 166 PRO B N 1
ATOM 2296 C CA . PRO B 1 166 ? 33.13454 0.82461 20.25268 1.000 27.98338 166 PRO B CA 1
ATOM 2297 C C . PRO B 1 166 ? 33.73320 -0.08952 19.18009 1.000 30.94615 166 PRO B C 1
ATOM 2298 O O . PRO B 1 166 ? 34.66319 -0.85329 19.45134 1.000 33.40004 166 PRO B O 1
ATOM 2303 N N . GLU C 1 5 ? 47.11593 26.65296 -15.98275 1.000 22.55912 5 GLU C N 1
ATOM 2304 C CA . GLU C 1 5 ? 48.30709 26.07113 -15.36044 1.000 19.04956 5 GLU C CA 1
ATOM 2305 C C . GLU C 1 5 ? 47.93401 25.16921 -14.18573 1.000 20.20133 5 GLU C C 1
ATOM 2306 O O . GLU C 1 5 ? 47.11975 25.55098 -13.34978 1.000 19.61673 5 GLU C O 1
ATOM 2312 N N . ALA C 1 6 ? 48.55117 23.99282 -14.09463 1.000 19.14472 6 ALA C N 1
ATOM 2313 C CA . ALA C 1 6 ? 48.38452 23.15494 -12.91493 1.000 18.46795 6 ALA C CA 1
ATOM 2314 C C . ALA C 1 6 ? 49.29928 23.66164 -11.80861 1.000 18.94276 6 ALA C C 1
ATOM 2315 O O . ALA C 1 6 ? 50.49865 23.84954 -12.03075 1.000 18.50414 6 ALA C O 1
ATOM 2317 N N . SER C 1 7 ? 48.73612 23.87864 -10.61744 1.000 15.79274 7 SER C N 1
ATOM 2318 C CA . SER C 1 7 ? 49.46419 24.52231 -9.52883 1.000 15.52344 7 SER C CA 1
ATOM 2319 C C . SER C 1 7 ? 49.47428 23.65340 -8.26932 1.000 15.63095 7 SER C C 1
ATOM 2320 O O . SER C 1 7 ? 49.59375 22.43025 -8.36325 1.000 14.80617 7 SER C O 1
ATOM 2323 N N . LYS C 1 8 ? 49.33459 24.26696 -7.09559 1.000 15.13558 8 LYS C N 1
ATOM 2324 C CA . LYS C 1 8 ? 49.59472 23.57206 -5.83418 1.000 15.33163 8 LYS C CA 1
ATOM 2325 C C . LYS C 1 8 ? 48.68775 22.35789 -5.63708 1.000 13.00335 8 LYS C C 1
ATOM 2326 O O . LYS C 1 8 ? 47.47997 22.40595 -5.89513 1.000 14.24347 8 LYS C O 1
ATOM 2332 N N . GLY C 1 9 ? 49.28860 21.26435 -5.15842 1.000 13.23739 9 GLY C N 1
ATOM 2333 C CA . GLY C 1 9 ? 48.60934 20.00200 -4.98060 1.000 13.53467 9 GLY C CA 1
ATOM 2334 C C . GLY C 1 9 ? 48.71333 19.08162 -6.17054 1.000 12.79394 9 GLY C C 1
ATOM 2335 O O . GLY C 1 9 ? 48.50958 17.86939 -6.02470 1.000 13.99999 9 GLY C O 1
ATOM 2336 N N . LEU C 1 10 ? 49.03748 19.62928 -7.33438 1.000 12.68390 10 LEU C N 1
ATOM 2337 C CA . LEU C 1 10 ? 49.11613 18.88421 -8.57749 1.000 12.79781 10 LEU C CA 1
ATOM 2338 C C . LEU C 1 10 ? 50.55491 18.82256 -9.06887 1.000 15.65662 10 LEU C C 1
ATOM 2339 O O . LEU C 1 10 ? 51.41646 19.62231 -8.68432 1.000 15.00593 10 LEU C O 1
ATOM 2344 N N . GLN C 1 11 ? 50.80887 17.83277 -9.91711 1.000 16.00479 11 GLN C N 1
ATOM 2345 C CA . GLN C 1 11 ? 52.09558 17.72062 -10.57962 1.000 17.40058 11 GLN C CA 1
ATOM 2346 C C . GLN C 1 11 ? 51.87583 17.27967 -12.01468 1.000 18.19413 11 GLN C C 1
ATOM 2347 O O . GLN C 1 11 ? 50.84335 16.69342 -12.36019 1.000 18.87505 11 GLN C O 1
ATOM 2353 N N . VAL C 1 12 ? 52.86192 17.57920 -12.85289 1.000 17.95354 12 VAL C N 1
ATOM 2354 C CA . VAL C 1 12 ? 52.74923 17.37846 -14.28870 1.000 18.08252 12 VAL C CA 1
ATOM 2355 C C . VAL C 1 12 ? 53.91117 16.51308 -14.74111 1.000 16.24609 12 VAL C C 1
ATOM 2356 O O . VAL C 1 12 ? 55.06250 16.76219 -14.36683 1.000 17.61662 12 VAL C O 1
ATOM 2360 N N . THR C 1 13 ? 53.60198 15.48207 -15.51523 1.000 16.89662 13 THR C N 1
ATOM 2361 C CA . THR C 1 13 ? 54.59874 14.68344 -16.21296 1.000 17.46599 13 THR C CA 1
ATOM 2362 C C . THR C 1 13 ? 54.21786 14.62954 -17.68424 1.000 18.09892 13 THR C C 1
ATOM 2363 O O . THR C 1 13 ? 53.19336 15.18122 -18.10922 1.000 18.25778 13 THR C O 1
ATOM 2367 N N . ALA C 1 14 ? 55.04477 13.92452 -18.46752 1.000 18.37883 14 ALA C N 1
ATOM 2368 C CA . ALA C 1 14 ? 54.71994 13.72523 -19.87488 1.000 20.67276 14 ALA C CA 1
ATOM 2369 C C . ALA C 1 14 ? 53.40319 12.98761 -20.05568 1.000 20.25787 14 ALA C C 1
ATOM 2370 O O . ALA C 1 14 ? 52.81275 13.05207 -21.13819 1.000 21.28287 14 ALA C O 1
ATOM 2372 N N . SER C 1 15 ? 52.92763 12.29777 -19.02153 1.000 20.61623 15 SER C N 1
ATOM 2373 C CA . SER C 1 15 ? 51.66615 11.57107 -19.07761 1.000 20.18310 15 SER C CA 1
ATOM 2374 C C . SER C 1 15 ? 50.45936 12.40550 -18.65399 1.000 24.40177 15 SER C C 1
ATOM 2375 O O . SER C 1 15 ? 49.32688 11.93335 -18.79037 1.000 26.34323 15 SER C O 1
ATOM 2378 N N . GLY C 1 16 ? 50.65817 13.61922 -18.13687 1.000 18.92829 16 GLY C N 1
ATOM 2379 C CA . GLY C 1 16 ? 49.52993 14.46279 -17.81500 1.000 20.28545 16 GLY C CA 1
ATOM 2380 C C . GLY C 1 16 ? 49.62871 14.98995 -16.40179 1.000 19.19097 16 GLY C C 1
ATOM 2381 O O . GLY C 1 16 ? 50.70059 14.97800 -15.78781 1.000 18.44994 16 GLY C O 1
ATOM 2382 N N . VAL C 1 17 ? 48.49174 15.46238 -15.89281 1.000 18.49111 17 VAL C N 1
ATOM 2383 C CA . VAL C 1 17 ? 48.41035 16.10858 -14.58565 1.000 18.79142 17 VAL C CA 1
ATOM 2384 C C . VAL C 1 17 ? 47.89556 15.10302 -13.57061 1.000 19.47618 17 VAL C C 1
ATOM 2385 O O . VAL C 1 17 ? 46.92400 14.38520 -13.82979 1.000 19.70034 17 VAL C O 1
ATOM 2389 N N . SER C 1 18 ? 48.53918 15.05675 -12.40925 1.000 16.51311 18 SER C N 1
ATOM 2390 C CA . SER C 1 18 ? 48.14864 14.14671 -11.34926 1.000 18.51758 18 SER C CA 1
ATOM 2391 C C . SER C 1 18 ? 48.15640 14.90940 -10.03366 1.000 16.39979 18 SER C C 1
ATOM 2392 O O . SER C 1 18 ? 48.62527 16.05028 -9.95212 1.000 15.20862 18 SER C O 1
ATOM 2395 N N . VAL C 1 19 ? 47.61027 14.27720 -9.00416 1.000 14.41371 19 VAL C N 1
ATOM 2396 C CA . VAL C 1 19 ? 47.73780 14.79100 -7.64214 1.000 14.78791 19 VAL C CA 1
ATOM 2397 C C . VAL C 1 19 ? 49.09314 14.36673 -7.10259 1.000 15.76718 19 VAL C C 1
ATOM 2398 O O . VAL C 1 19 ? 49.47936 13.19385 -7.21413 1.000 18.47382 19 VAL C O 1
ATOM 2402 N N . GLN C 1 20 ? 49.81998 15.31251 -6.51323 1.000 14.18581 20 GLN C N 1
ATOM 2403 C CA . GLN C 1 20 ? 51.09643 15.01100 -5.88570 1.000 14.03384 20 GLN C CA 1
ATOM 2404 C C . GLN C 1 20 ? 50.87034 14.60862 -4.43280 1.000 14.23523 20 GLN C C 1
ATOM 2405 O O . GLN C 1 20 ? 50.23336 15.34237 -3.67040 1.000 15.01587 20 GLN C O 1
ATOM 2411 N N . ALA C 1 21 ? 51.41323 13.45330 -4.05352 1.000 15.15097 21 ALA C N 1
ATOM 2412 C CA . ALA C 1 21 ? 51.23879 12.94122 -2.70247 1.000 16.84770 21 ALA C CA 1
ATOM 2413 C C . ALA C 1 21 ? 52.26885 13.56911 -1.77539 1.000 17.69872 21 ALA C C 1
ATOM 2414 O O . ALA C 1 21 ? 53.47722 13.38852 -1.97139 1.000 20.19094 21 ALA C O 1
ATOM 2416 N N . GLY C 1 22 ? 51.79416 14.30527 -0.77228 1.000 15.77500 22 GLY C N 1
ATOM 2417 C CA . GLY C 1 22 ? 52.61888 14.76054 0.33031 1.000 13.77900 22 GLY C CA 1
ATOM 2418 C C . GLY C 1 22 ? 52.46911 13.86644 1.54757 1.000 15.01405 22 GLY C C 1
ATOM 2419 O O . GLY C 1 22 ? 51.93385 12.75437 1.47625 1.000 14.51130 22 GLY C O 1
ATOM 2420 N N . ASP C 1 23 ? 52.95029 14.35595 2.69459 1.000 14.85683 23 ASP C N 1
ATOM 2421 C CA . ASP C 1 23 ? 52.98499 13.49582 3.87434 1.000 15.91842 23 ASP C CA 1
ATOM 2422 C C . ASP C 1 23 ? 51.58021 13.05951 4.27991 1.000 14.93395 23 ASP C C 1
ATOM 2423 O O . ASP C 1 23 ? 50.65975 13.88315 4.36076 1.000 14.25329 23 ASP C O 1
ATOM 2428 N N . GLY C 1 24 ? 51.43548 11.76740 4.58358 1.000 14.16343 24 GLY C N 1
ATOM 2429 C CA . GLY C 1 24 ? 50.17052 11.20686 5.00457 1.000 14.36505 24 GLY C CA 1
ATOM 2430 C C . GLY C 1 24 ? 49.20950 10.86924 3.88834 1.000 13.71502 24 GLY C C 1
ATOM 2431 O O . GLY C 1 24 ? 48.07123 10.49317 4.17949 1.000 15.71670 24 GLY C O 1
ATOM 2432 N N . ILE C 1 25 ? 49.63929 10.97637 2.62905 1.000 15.23725 25 ILE C N 1
ATOM 2433 C CA . ILE C 1 25 ? 48.77484 10.79584 1.46550 1.000 13.98507 25 ILE C CA 1
ATOM 2434 C C . ILE C 1 25 ? 49.43844 9.83604 0.48326 1.000 14.74384 25 ILE C C 1
ATOM 2435 O O . ILE C 1 25 ? 50.66149 9.87197 0.28819 1.000 15.60645 25 ILE C O 1
ATOM 2440 N N . SER C 1 26 ? 48.62892 8.97398 -0.13347 1.000 16.05122 26 SER C N 1
ATOM 2441 C CA . SER C 1 26 ? 49.06109 8.12461 -1.23551 1.000 16.62377 26 SER C CA 1
ATOM 2442 C C . SER C 1 26 ? 48.17659 8.41031 -2.43989 1.000 16.86411 26 SER C C 1
ATOM 2443 O O . SER C 1 26 ? 46.97033 8.63545 -2.28558 1.000 20.19826 26 SER C O 1
ATOM 2446 N N . VAL C 1 27 ? 48.76183 8.39421 -3.63577 1.000 18.27904 27 VAL C N 1
ATOM 2447 C CA . VAL C 1 27 ? 48.02539 8.65512 -4.87242 1.000 18.69935 27 VAL C CA 1
ATOM 2448 C C . VAL C 1 27 ? 48.27001 7.50439 -5.83532 1.000 24.74816 27 VAL C C 1
ATOM 2449 O O . VAL C 1 27 ? 49.42027 7.13966 -6.10033 1.000 24.35332 27 VAL C O 1
ATOM 2453 N N . ALA C 1 28 ? 47.18766 6.94479 -6.35994 1.000 24.56992 28 ALA C N 1
ATOM 2454 C CA . ALA C 1 28 ? 47.23979 5.88882 -7.35419 1.000 25.50305 28 ALA C CA 1
ATOM 2455 C C . ALA C 1 28 ? 46.18185 6.19681 -8.40510 1.000 28.86093 28 ALA C C 1
ATOM 2456 O O . ALA C 1 28 ? 45.43012 7.17042 -8.28487 1.000 25.47871 28 ALA C O 1
ATOM 2458 N N . GLY C 1 29 ? 46.11288 5.35477 -9.44107 1.000 27.12005 29 GLY C N 1
ATOM 2459 C CA . GLY C 1 29 ? 45.04242 5.47049 -10.41804 1.000 29.37376 29 GLY C CA 1
ATOM 2460 C C . GLY C 1 29 ? 43.65465 5.33274 -9.82353 1.000 27.55205 29 GLY C C 1
ATOM 2461 O O . GLY C 1 29 ? 42.67738 5.76255 -10.44653 1.000 30.71752 29 GLY C O 1
ATOM 2462 N N . THR C 1 30 ? 43.54695 4.75449 -8.62713 1.000 24.48582 30 THR C N 1
ATOM 2463 C CA . THR C 1 30 ? 42.28399 4.60009 -7.91882 1.000 26.28417 30 THR C CA 1
ATOM 2464 C C . THR C 1 30 ? 41.93496 5.79170 -7.02945 1.000 27.92853 30 THR C C 1
ATOM 2465 O O . THR C 1 30 ? 40.86321 5.78606 -6.41677 1.000 28.53438 30 THR C O 1
ATOM 2469 N N . GLY C 1 31 ? 42.81191 6.77950 -6.90514 1.000 25.84440 31 GLY C N 1
ATOM 2470 C CA . GLY C 1 31 ? 42.46729 8.03546 -6.26289 1.000 20.88873 31 GLY C CA 1
ATOM 2471 C C . GLY C 1 31 ? 43.38302 8.38558 -5.10586 1.000 20.70049 31 GLY C C 1
ATOM 2472 O O . GLY C 1 31 ? 44.42081 7.75721 -4.87184 1.000 19.94670 31 GLY C O 1
ATOM 2473 N N . VAL C 1 32 ? 42.97316 9.42263 -4.36999 1.000 16.65887 32 VAL C N 1
ATOM 2474 C CA . VAL C 1 32 ? 43.75939 9.99491 -3.27795 1.000 15.53032 32 VAL C CA 1
ATOM 2475 C C . VAL C 1 32 ? 43.34008 9.32523 -1.98097 1.000 14.22651 32 VAL C C 1
ATOM 2476 O O . VAL C 1 32 ? 42.15380 9.32708 -1.63560 1.000 16.22872 32 VAL C O 1
ATOM 2480 N N . ALA C 1 33 ? 44.31010 8.77959 -1.23980 1.000 14.16163 33 ALA C N 1
ATOM 2481 C CA . ALA C 1 33 ? 44.02049 8.04768 -0.01357 1.000 14.47082 33 ALA C CA 1
ATOM 2482 C C . ALA C 1 33 ? 44.93981 8.50984 1.11639 1.000 13.75781 33 ALA C C 1
ATOM 2483 O O . ALA C 1 33 ? 46.00656 9.08454 0.88145 1.000 15.21572 33 ALA C O 1
ATOM 2485 N N . VAL C 1 34 ? 44.50384 8.26857 2.35652 1.000 14.47987 34 VAL C N 1
ATOM 2486 C CA . VAL C 1 34 ? 45.35465 8.52660 3.52136 1.000 13.92162 34 VAL C CA 1
ATOM 2487 C C . VAL C 1 34 ? 46.32806 7.36933 3.69779 1.000 16.26664 34 VAL C C 1
ATOM 2488 O O . VAL C 1 34 ? 45.96335 6.19547 3.54487 1.000 18.09839 34 VAL C O 1
ATOM 2492 N N . LYS C 1 35 ? 47.57240 7.70615 4.02335 1.000 15.17043 35 LYS C N 1
ATOM 2493 C CA . LYS C 1 35 ? 48.62034 6.74288 4.34402 1.000 17.22422 35 LYS C CA 1
ATOM 2494 C C . LYS C 1 35 ? 48.86485 6.78775 5.84892 1.000 15.88006 35 LYS C C 1
ATOM 2495 O O . LYS C 1 35 ? 49.16861 7.85271 6.39254 1.000 16.88811 35 LYS C O 1
ATOM 2501 N N . VAL C 1 36 ? 48.76432 5.63864 6.51205 1.000 15.63241 36 VAL C N 1
ATOM 2502 C CA . VAL C 1 36 ? 49.03466 5.54864 7.94495 1.000 18.93776 36 VAL C CA 1
ATOM 2503 C C . VAL C 1 36 ? 50.34612 4.80527 8.16063 1.000 19.23999 36 VAL C C 1
ATOM 2504 O O . VAL C 1 36 ? 50.70439 3.89354 7.40548 1.000 19.67738 36 VAL C O 1
ATOM 2508 N N . GLU C 1 37 ? 51.06904 5.20709 9.19973 1.000 16.71042 37 GLU C N 1
ATOM 2509 C CA . GLU C 1 37 ? 52.33815 4.56707 9.50992 1.000 18.40865 37 GLU C CA 1
ATOM 2510 C C . GLU C 1 37 ? 52.08707 3.31639 10.33680 1.000 20.31706 37 GLU C C 1
ATOM 2511 O O . GLU C 1 37 ? 51.31360 3.33719 11.29677 1.000 21.37285 37 GLU C O 1
ATOM 2517 N N . ALA C 1 38 ? 52.77800 2.23354 9.96226 1.000 23.56476 38 ALA C N 1
ATOM 2518 C CA . ALA C 1 38 ? 52.42660 0.88032 10.39309 1.000 27.66715 38 ALA C CA 1
ATOM 2519 C C . ALA C 1 38 ? 52.17932 0.77289 11.89749 1.000 27.75753 38 ALA C C 1
ATOM 2520 O O . ALA C 1 38 ? 51.07237 0.43374 12.33763 1.000 34.77004 38 ALA C O 1
ATOM 2522 N N . SER C 1 39 ? 53.20045 1.05295 12.70136 1.000 27.66616 39 SER C N 1
ATOM 2523 C CA . SER C 1 39 ? 53.19481 0.71516 14.12051 1.000 24.22645 39 SER C CA 1
ATOM 2524 C C . SER C 1 39 ? 52.63722 1.82426 15.00736 1.000 22.91752 39 SER C C 1
ATOM 2525 O O . SER C 1 39 ? 52.86218 1.80420 16.22686 1.000 21.42966 39 SER C O 1
ATOM 2528 N N . LYS C 1 40 ? 51.91421 2.78696 14.43747 1.000 17.79375 40 LYS C N 1
ATOM 2529 C CA . LYS C 1 40 ? 51.55256 3.99493 15.16547 1.000 19.96512 40 LYS C CA 1
ATOM 2530 C C . LYS C 1 40 ? 50.06815 4.07631 15.49295 1.000 17.36010 40 LYS C C 1
ATOM 2531 O O . LYS C 1 40 ? 49.58206 5.15657 15.84196 1.000 17.30791 40 LYS C O 1
ATOM 2537 N N . GLY C 1 41 ? 49.32977 2.96935 15.37885 1.000 16.82206 41 GLY C N 1
ATOM 2538 C CA . GLY C 1 41 ? 48.02692 2.87209 16.00104 1.000 15.68331 41 GLY C CA 1
ATOM 2539 C C . GLY C 1 41 ? 46.82693 3.19944 15.14124 1.000 14.17246 41 GLY C C 1
ATOM 2540 O O . GLY C 1 41 ? 45.70019 3.09550 15.63694 1.000 14.69663 41 GLY C O 1
ATOM 2541 N N . LEU C 1 42 ? 47.01555 3.56496 13.88142 1.000 14.35252 42 LEU C N 1
ATOM 2542 C CA . LEU C 1 42 ? 45.89005 3.96619 13.05257 1.000 14.68091 42 LEU C CA 1
ATOM 2543 C C . LEU C 1 42 ? 45.66206 2.94688 11.94052 1.000 17.46911 42 LEU C C 1
ATOM 2544 O O . LEU C 1 42 ? 46.51643 2.10397 11.64123 1.000 18.82901 42 LEU C O 1
ATOM 2549 N N . GLN C 1 43 ? 44.48551 3.03735 11.33233 1.000 15.65652 43 GLN C N 1
ATOM 2550 C CA . GLN C 1 43 ? 44.11832 2.23304 10.18065 1.000 16.27229 43 GLN C CA 1
ATOM 2551 C C . GLN C 1 43 ? 43.33058 3.11977 9.23106 1.000 16.68018 43 GLN C C 1
ATOM 2552 O O . GLN C 1 43 ? 42.81856 4.17376 9.61421 1.000 16.52020 43 GLN C O 1
ATOM 2558 N N . VAL C 1 44 ? 43.24420 2.68214 7.98157 1.000 17.64458 44 VAL C N 1
ATOM 2559 C CA . VAL C 1 44 ? 42.41824 3.35449 6.98576 1.000 17.36306 44 VAL C CA 1
ATOM 2560 C C . VAL C 1 44 ? 41.66418 2.29135 6.19734 1.000 22.93559 44 VAL C C 1
ATOM 2561 O O . VAL C 1 44 ? 42.26694 1.34327 5.68597 1.000 22.15966 44 VAL C O 1
ATOM 2565 N N . THR C 1 45 ? 40.34411 2.42228 6.14877 1.000 23.69991 45 THR C N 1
ATOM 2566 C CA . THR C 1 45 ? 39.48360 1.53344 5.38487 1.000 28.90449 45 THR C CA 1
ATOM 2567 C C . THR C 1 45 ? 38.63413 2.38482 4.45965 1.000 27.00589 45 THR C C 1
ATOM 2568 O O . THR C 1 45 ? 38.65009 3.61362 4.53168 1.000 24.86667 45 THR C O 1
ATOM 2572 N N . SER C 1 46 ? 37.87118 1.71966 3.59001 1.000 31.16550 46 SER C N 1
ATOM 2573 C CA . SER C 1 46 ? 36.89320 2.44785 2.79158 1.000 28.98310 46 SER C CA 1
ATOM 2574 C C . SER C 1 46 ? 35.92649 3.24041 3.66067 1.000 28.31363 46 SER C C 1
ATOM 2575 O O . SER C 1 46 ? 35.33921 4.21630 3.18362 1.000 28.25088 46 SER C O 1
ATOM 2578 N N . ASN C 1 47 ? 35.77268 2.86415 4.92995 1.000 26.33279 47 ASN C N 1
ATOM 2579 C CA . ASN C 1 47 ? 34.96359 3.61564 5.87608 1.000 27.12185 47 ASN C CA 1
ATOM 2580 C C . ASN C 1 47 ? 35.69003 4.80645 6.49766 1.000 26.19766 47 ASN C C 1
ATOM 2581 O O . ASN C 1 47 ? 35.05069 5.59191 7.19913 1.000 25.58257 47 ASN C O 1
ATOM 2586 N N . GLY C 1 48 ? 37.00590 4.94474 6.30521 1.000 22.08061 48 GLY C N 1
ATOM 2587 C CA . GLY C 1 48 ? 37.69216 6.13125 6.77551 1.000 20.36044 48 GLY C CA 1
ATOM 2588 C C . GLY C 1 48 ? 38.85755 5.79813 7.69363 1.000 19.38849 48 GLY C C 1
ATOM 2589 O O . GLY C 1 48 ? 39.21027 4.63255 7.90545 1.000 21.76003 48 GLY C O 1
ATOM 2590 N N . VAL C 1 49 ? 39.46656 6.84824 8.25028 1.000 17.89739 49 VAL C N 1
ATOM 2591 C CA . VAL C 1 49 ? 40.62229 6.72014 9.14008 1.000 17.37072 49 VAL C CA 1
ATOM 2592 C C . VAL C 1 49 ? 40.12860 6.49370 10.56225 1.000 18.78299 49 VAL C C 1
ATOM 2593 O O . VAL C 1 49 ? 39.12609 7.07780 10.98590 1.000 17.92203 49 VAL C O 1
ATOM 2597 N N . GLY C 1 50 ? 40.84507 5.65847 11.31816 1.000 15.36439 50 GLY C N 1
ATOM 2598 C CA . GLY C 1 50 ? 40.45665 5.39580 12.69583 1.000 15.84997 50 GLY C CA 1
ATOM 2599 C C . GLY C 1 50 ? 41.60335 4.78195 13.46586 1.000 15.78006 50 GLY C C 1
ATOM 2600 O O . GLY C 1 50 ? 42.63591 4.43010 12.89871 1.000 15.72970 50 GLY C O 1
ATOM 2601 N N . LEU C 1 51 ? 41.41950 4.66905 14.77696 1.000 15.43634 51 LEU C N 1
ATOM 2602 C CA . LEU C 1 51 ? 42.34219 3.87177 15.57637 1.000 14.55493 51 LEU C CA 1
ATOM 2603 C C . LEU C 1 51 ? 42.16347 2.40727 15.21053 1.000 17.39117 51 LEU C C 1
ATOM 2604 O O . LEU C 1 51 ? 41.04452 1.96325 14.93527 1.000 17.26409 51 LEU C O 1
ATOM 2609 N N . ASN C 1 52 ? 43.26881 1.65631 15.20834 1.000 16.50571 52 ASN C N 1
ATOM 2610 C CA . ASN C 1 52 ? 43.18750 0.21508 15.02499 1.000 18.08082 52 ASN C CA 1
ATOM 2611 C C . ASN C 1 52 ? 42.95908 -0.46529 16.37070 1.000 18.25146 52 ASN C C 1
ATOM 2612 O O . ASN C 1 52 ? 42.86343 0.18696 17.41593 1.000 18.13678 52 ASN C O 1
ATOM 2617 N N . ASN C 1 53 ? 42.87750 -1.80358 16.34821 1.000 19.39310 53 ASN C N 1
ATOM 2618 C CA . ASN C 1 53 ? 42.47505 -2.54112 17.53934 1.000 19.82114 53 ASN C CA 1
ATOM 2619 C C . ASN C 1 53 ? 43.60758 -2.77078 18.52451 1.000 18.55910 53 ASN C C 1
ATOM 2620 O O . ASN C 1 53 ? 43.35519 -3.31768 19.60695 1.000 21.56960 53 ASN C O 1
ATOM 2625 N N . THR C 1 54 ? 44.83769 -2.38854 18.18064 1.000 18.69410 54 THR C N 1
ATOM 2626 C CA . THR C 1 54 ? 45.96793 -2.55005 19.08443 1.000 19.22886 54 THR C CA 1
ATOM 2627 C C . THR C 1 54 ? 46.61318 -1.22196 19.46435 1.000 17.82458 54 THR C C 1
ATOM 2628 O O . THR C 1 54 ? 47.65264 -1.21737 20.12506 1.000 16.91085 54 THR C O 1
ATOM 2632 N N . ALA C 1 55 ? 46.00869 -0.09231 19.08825 1.000 16.00399 55 ALA C N 1
ATOM 2633 C CA . ALA C 1 55 ? 46.53513 1.19885 19.50887 1.000 15.50721 55 ALA C CA 1
ATOM 2634 C C . ALA C 1 55 ? 46.67152 1.30035 21.02424 1.000 13.83395 55 ALA C C 1
ATOM 2635 O O . ALA C 1 55 ? 47.53600 2.03316 21.51738 1.000 15.87260 55 ALA C O 1
ATOM 2637 N N . TRP C 1 56 ? 45.82246 0.59308 21.77743 1.000 15.97155 56 TRP C N 1
ATOM 2638 C CA . TRP C 1 56 ? 45.88827 0.67215 23.23311 1.000 14.76291 56 TRP C CA 1
ATOM 2639 C C . TRP C 1 56 ? 47.23565 0.20233 23.77497 1.000 14.41335 56 TRP C C 1
ATOM 2640 O O . TRP C 1 56 ? 47.66233 0.66453 24.83450 1.000 14.14638 56 TRP C O 1
ATOM 2651 N N . ILE C 1 57 ? 47.91333 -0.71182 23.07014 1.000 13.38207 57 ILE C N 1
ATOM 2652 C CA . ILE C 1 57 ? 49.23291 -1.17188 23.50733 1.000 12.83584 57 ILE C CA 1
ATOM 2653 C C . ILE C 1 57 ? 50.22462 -0.01310 23.52353 1.000 14.76247 57 ILE C C 1
ATOM 2654 O O . ILE C 1 57 ? 50.96033 0.18587 24.50153 1.000 13.73812 57 ILE C O 1
ATOM 2659 N N . LYS C 1 58 ? 50.26005 0.77128 22.43962 1.000 15.09687 58 LYS C N 1
ATOM 2660 C CA . LYS C 1 58 ? 51.14558 1.93532 22.39450 1.000 14.47409 58 LYS C CA 1
ATOM 2661 C C . LYS C 1 58 ? 50.82946 2.89824 23.53115 1.000 14.52254 58 LYS C C 1
ATOM 2662 O O . LYS C 1 58 ? 51.73724 3.48606 24.13799 1.000 15.10651 58 LYS C O 1
ATOM 2668 N N . MET C 1 59 ? 49.54140 3.06199 23.83823 1.000 15.04919 59 MET C N 1
ATOM 2669 C CA . MET C 1 59 ? 49.11835 3.98575 24.88310 1.000 15.01536 59 MET C CA 1
ATOM 2670 C C . MET C 1 59 ? 49.63555 3.52937 26.24201 1.000 15.23659 59 MET C C 1
ATOM 2671 O O . MET C 1 59 ? 50.19503 4.32558 27.00028 1.000 14.44481 59 MET C O 1
ATOM 2676 N N . MET C 1 60 ? 49.48303 2.23560 26.55334 1.000 14.85527 60 MET C N 1
ATOM 2677 C CA . MET C 1 60 ? 49.92221 1.72493 27.85162 1.000 14.84373 60 MET C CA 1
ATOM 2678 C C . MET C 1 60 ? 51.44199 1.68906 27.96804 1.000 13.91607 60 MET C C 1
ATOM 2679 O O . MET C 1 60 ? 51.99166 1.91425 29.05453 1.000 13.74985 60 MET C O 1
ATOM 2684 N N . CYS C 1 61 ? 52.14592 1.38612 26.87542 1.000 13.65121 61 CYS C N 1
ATOM 2685 C CA . CYS C 1 61 ? 53.60192 1.48598 26.92496 1.000 14.74504 61 CYS C CA 1
ATOM 2686 C C . CYS C 1 61 ? 54.03448 2.91479 27.20591 1.000 15.92843 61 CYS C C 1
ATOM 2687 O O . CYS C 1 61 ? 54.97898 3.15333 27.96838 1.000 14.91576 61 CYS C O 1
ATOM 2690 N N . GLY C 1 62 ? 53.35564 3.88280 26.59609 1.000 14.26642 62 GLY C N 1
ATOM 2691 C CA . GLY C 1 62 ? 53.64456 5.27311 26.90157 1.000 14.20107 62 GLY C CA 1
ATOM 2692 C C . GLY C 1 62 ? 53.33027 5.63164 28.34034 1.000 14.84462 62 GLY C C 1
ATOM 2693 O O . GLY C 1 62 ? 54.11156 6.31290 29.00519 1.000 15.86192 62 GLY C O 1
ATOM 2694 N N . LEU C 1 63 ? 52.19320 5.15837 28.84588 1.000 13.71744 63 LEU C N 1
ATOM 2695 C CA . LEU C 1 63 ? 51.79209 5.46147 30.21713 1.000 14.47067 63 LEU C CA 1
ATOM 2696 C C . LEU C 1 63 ? 52.89376 5.13745 31.21388 1.000 15.82414 63 LEU C C 1
ATOM 2697 O O . LEU C 1 63 ? 53.21797 5.95153 32.08478 1.000 14.78742 63 LEU C O 1
ATOM 2702 N N . HIS C 1 64 ? 53.48852 3.94908 31.09947 1.000 13.34796 64 HIS C N 1
ATOM 2703 C CA . HIS C 1 64 ? 54.48851 3.50574 32.05991 1.000 13.43044 64 HIS C CA 1
ATOM 2704 C C . HIS C 1 64 ? 55.91868 3.71074 31.58575 1.000 14.08782 64 HIS C C 1
ATOM 2705 O O . HIS C 1 64 ? 56.85692 3.40202 32.33646 1.000 13.96819 64 HIS C O 1
ATOM 2712 N N . ASN C 1 65 ? 56.11086 4.24904 30.37974 1.000 13.37213 65 ASN C N 1
ATOM 2713 C CA . ASN C 1 65 ? 57.43105 4.33371 29.76540 1.000 14.92128 65 ASN C CA 1
ATOM 2714 C C . ASN C 1 65 ? 58.06697 2.94819 29.69479 1.000 15.25922 65 ASN C C 1
ATOM 2715 O O . ASN C 1 65 ? 59.24449 2.76801 29.99823 1.000 16.79023 65 ASN C O 1
ATOM 2720 N N . ALA C 1 66 ? 57.25751 1.95322 29.32266 1.000 13.24714 66 ALA C N 1
ATOM 2721 C CA . ALA C 1 66 ? 57.69437 0.56663 29.21557 1.000 13.20943 66 ALA C CA 1
ATOM 2722 C C . ALA C 1 66 ? 58.32560 0.32122 27.85079 1.000 15.67627 66 ALA C C 1
ATOM 2723 O O . ALA C 1 66 ? 57.88287 0.87546 26.84269 1.000 18.48761 66 ALA C O 1
ATOM 2725 N N . THR C 1 67 ? 59.34600 -0.53813 27.81864 1.000 14.18748 67 THR C N 1
ATOM 2726 C CA . THR C 1 67 ? 60.02891 -0.85509 26.56929 1.000 13.01111 67 THR C CA 1
ATOM 2727 C C . THR C 1 67 ? 59.68127 -2.23519 26.02441 1.000 13.21121 67 THR C C 1
ATOM 2728 O O . THR C 1 67 ? 60.03323 -2.53585 24.87463 1.000 14.50722 67 THR C O 1
ATOM 2732 N N . PHE C 1 68 ? 59.00604 -3.07008 26.81156 1.000 12.13414 68 PHE C N 1
ATOM 2733 C CA . PHE C 1 68 ? 58.57411 -4.39433 26.38749 1.000 11.47676 68 PHE C CA 1
ATOM 2734 C C . PHE C 1 68 ? 57.23420 -4.65792 27.03520 1.000 14.67548 68 PHE C C 1
ATOM 2735 O O . PHE C 1 68 ? 56.89759 -4.04312 28.04508 1.000 13.66264 68 PHE C O 1
ATOM 2743 N N . TYR C 1 69 ? 56.47251 -5.56738 26.43591 1.000 12.51440 69 TYR C N 1
ATOM 2744 C CA . TYR C 1 69 ? 55.15545 -5.91711 26.95411 1.000 12.79869 69 TYR C CA 1
ATOM 2745 C C . TYR C 1 69 ? 54.79935 -7.34118 26.54739 1.000 13.49724 69 TYR C C 1
ATOM 2746 O O . TYR C 1 69 ? 55.41807 -7.93450 25.65763 1.000 13.32675 69 TYR C O 1
ATOM 2755 N N . VAL C 1 70 ? 53.77156 -7.88379 27.21055 1.000 13.91043 70 VAL C N 1
ATOM 2756 C CA . VAL C 1 70 ? 53.06620 -9.07517 26.75477 1.000 14.00649 70 VAL C CA 1
ATOM 2757 C C . VAL C 1 70 ? 51.57537 -8.77621 26.77811 1.000 14.15536 70 VAL C C 1
ATOM 2758 O O . VAL C 1 70 ? 51.10388 -7.91450 27.52508 1.000 15.09989 70 VAL C O 1
ATOM 2762 N N . SER C 1 71 ? 50.83032 -9.50937 25.94645 1.000 15.44166 71 SER C N 1
ATOM 2763 C CA . SER C 1 71 ? 49.37386 -9.46952 26.01032 1.000 16.74386 71 SER C CA 1
ATOM 2764 C C . SER C 1 71 ? 48.81405 -10.78957 25.51297 1.000 19.29297 71 SER C C 1
ATOM 2765 O O . SER C 1 71 ? 49.19252 -11.26619 24.43682 1.000 20.10589 71 SER C O 1
ATOM 2768 N N . ASP C 1 72 ? 47.92475 -11.38179 26.30297 1.000 17.76737 72 ASP C N 1
ATOM 2769 C CA . ASP C 1 72 ? 47.15614 -12.53177 25.84640 1.000 19.95626 72 ASP C CA 1
ATOM 2770 C C . ASP C 1 72 ? 45.73221 -12.37559 26.36490 1.000 21.12030 72 ASP C C 1
ATOM 2771 O O . ASP C 1 72 ? 45.34811 -11.31254 26.86039 1.000 19.47112 72 ASP C O 1
ATOM 2776 N N . THR C 1 73 ? 44.93846 -13.44273 26.27489 1.000 22.15571 73 THR C N 1
ATOM 2777 C CA . THR C 1 73 ? 43.53547 -13.28744 26.64965 1.000 21.35634 73 THR C CA 1
ATOM 2778 C C . THR C 1 73 ? 43.31983 -13.07699 28.14892 1.000 19.62063 73 THR C C 1
ATOM 2779 O O . THR C 1 73 ? 42.23790 -12.62227 28.53738 1.000 20.57058 73 THR C O 1
ATOM 2783 N N . TYR C 1 74 ? 44.31481 -13.35417 28.99146 1.000 18.60661 74 TYR C N 1
ATOM 2784 C CA . TYR C 1 74 ? 44.14441 -13.29322 30.43772 1.000 18.37693 74 TYR C CA 1
ATOM 2785 C C . TYR C 1 74 ? 44.77436 -12.06611 31.08172 1.000 17.21791 74 TYR C C 1
ATOM 2786 O O . TYR C 1 74 ? 44.35709 -11.67968 32.18092 1.000 17.47390 74 TYR C O 1
ATOM 2795 N N . VAL C 1 75 ? 45.74825 -11.44114 30.42872 1.000 17.40710 75 VAL C N 1
ATOM 2796 C CA . VAL C 1 75 ? 46.58214 -10.44944 31.10392 1.000 16.56644 75 VAL C CA 1
ATOM 2797 C C . VAL C 1 75 ? 47.37741 -9.65958 30.07635 1.000 15.05067 75 VAL C C 1
ATOM 2798 O O . VAL C 1 75 ? 47.66831 -10.15258 28.98299 1.000 15.55054 75 VAL C O 1
ATOM 2802 N N . CYS C 1 76 ? 47.74108 -8.42964 30.41820 1.000 14.17304 76 CYS C N 1
ATOM 2803 C CA . CYS C 1 76 ? 48.82349 -7.74306 29.73082 1.000 15.05270 76 CYS C CA 1
ATOM 2804 C C . CYS C 1 76 ? 49.73226 -7.10988 30.76991 1.000 13.80167 76 CYS C C 1
ATOM 2805 O O . CYS C 1 76 ? 49.32674 -6.84362 31.90448 1.000 14.07932 76 CYS C O 1
ATOM 2808 N N . VAL C 1 77 ? 50.99309 -6.94805 30.39662 1.000 13.61334 77 VAL C N 1
ATOM 2809 C CA . VAL C 1 77 ? 52.03288 -6.55017 31.33444 1.000 14.92139 77 VAL C CA 1
ATOM 2810 C C . VAL C 1 77 ? 52.99830 -5.63414 30.60444 1.000 15.17896 77 VAL C C 1
ATOM 2811 O O . VAL C 1 77 ? 53.38012 -5.91077 29.46245 1.000 14.73354 77 VAL C O 1
ATOM 2815 N N . PHE C 1 78 ? 53.40290 -4.54892 31.26528 1.000 12.44556 78 PHE C N 1
ATOM 2816 C CA . PHE C 1 78 ? 54.27620 -3.54055 30.66955 1.000 11.70697 78 PHE C CA 1
ATOM 2817 C C . PHE C 1 78 ? 55.54259 -3.42040 31.50337 1.000 12.95473 78 PHE C C 1
ATOM 2818 O O . PHE C 1 78 ? 55.47544 -3.10120 32.69644 1.000 13.11178 78 PHE C O 1
ATOM 2826 N N . PHE C 1 79 ? 56.68507 -3.70874 30.87975 1.000 13.64486 79 PHE C N 1
ATOM 2827 C CA . PHE C 1 79 ? 57.95215 -3.88066 31.58319 1.000 11.97385 79 PHE C CA 1
ATOM 2828 C C . PHE C 1 79 ? 58.85049 -2.66224 31.42272 1.000 13.35215 79 PHE C C 1
ATOM 2829 O O . PHE C 1 79 ? 59.05211 -2.17520 30.31157 1.000 12.97744 79 PHE C O 1
ATOM 2837 N N . CYS C 1 80 ? 59.45701 -2.24188 32.53172 1.000 13.77568 80 CYS C N 1
ATOM 2838 C CA . CYS C 1 80 ? 60.45902 -1.17869 32.56929 1.000 13.79710 80 CYS C CA 1
ATOM 2839 C C . CYS C 1 80 ? 61.75901 -1.73945 33.13035 1.000 14.89167 80 CYS C C 1
ATOM 2840 O O . CYS C 1 80 ? 61.79076 -2.22968 34.26515 1.000 14.24232 80 CYS C O 1
ATOM 2843 N N . ASN C 1 81 ? 62.83541 -1.61837 32.36410 1.000 13.54517 81 ASN C N 1
ATOM 2844 C CA . ASN C 1 81 ? 64.14852 -1.98477 32.87614 1.000 15.84474 81 ASN C CA 1
ATOM 2845 C C . ASN C 1 81 ? 64.74383 -0.84523 33.69982 1.000 14.33790 81 ASN C C 1
ATOM 2846 O O . ASN C 1 81 ? 64.76229 0.30664 33.26279 1.000 16.62788 81 ASN C O 1
ATOM 2851 N N . HIS C 1 82 ? 65.27223 -1.17766 34.87708 1.000 15.81638 82 HIS C N 1
ATOM 2852 C CA . HIS C 1 82 ? 65.92458 -0.18357 35.72074 1.000 16.63295 82 HIS C CA 1
ATOM 2853 C C . HIS C 1 82 ? 66.85379 -0.90374 36.68409 1.000 18.52818 82 HIS C C 1
ATOM 2854 O O . HIS C 1 82 ? 66.63247 -2.06929 37.02172 1.000 17.90013 82 HIS C O 1
ATOM 2861 N N . SER C 1 83 ? 67.91122 -0.21020 37.10508 1.000 18.03969 83 SER C N 1
ATOM 2862 C CA . SER C 1 83 ? 68.90684 -0.81049 38.00284 1.000 18.05036 83 SER C CA 1
ATOM 2863 C C . SER C 1 83 ? 69.36131 -2.13564 37.38726 1.000 19.64412 83 SER C C 1
ATOM 2864 O O . SER C 1 83 ? 69.58944 -2.18566 36.16939 1.000 18.71781 83 SER C O 1
ATOM 2867 N N . THR C 1 84 ? 69.48201 -3.21225 38.16262 1.000 19.44874 84 THR C N 1
ATOM 2868 C CA . THR C 1 84 ? 69.96790 -4.49282 37.67836 1.000 20.67931 84 THR C CA 1
ATOM 2869 C C . THR C 1 84 ? 68.86046 -5.39455 37.15486 1.000 19.60730 84 THR C C 1
ATOM 2870 O O . THR C 1 84 ? 69.15590 -6.49903 36.68625 1.000 18.97816 84 THR C O 1
ATOM 2874 N N . GLY C 1 85 ? 67.60201 -4.94913 37.19618 1.000 17.68130 85 GLY C N 1
ATOM 2875 C CA . GLY C 1 85 ? 66.50342 -5.79801 36.77341 1.000 19.31483 85 GLY C CA 1
ATOM 2876 C C . GLY C 1 85 ? 65.37684 -5.06137 36.08323 1.000 15.65805 85 GLY C C 1
ATOM 2877 O O . GLY C 1 85 ? 65.60613 -4.22207 35.20448 1.000 14.95859 85 GLY C O 1
ATOM 2878 N N . CYS C 1 86 ? 64.14405 -5.37210 36.47357 1.000 13.99335 86 CYS C N 1
ATOM 2879 C CA . CYS C 1 86 ? 63.00562 -4.74381 35.82165 1.000 15.08649 86 CYS C CA 1
ATOM 2880 C C . CYS C 1 86 ? 61.78434 -4.83919 36.72226 1.000 16.47620 86 CYS C C 1
ATOM 2881 O O . CYS C 1 86 ? 61.70876 -5.67107 37.63474 1.000 16.11669 86 CYS C O 1
ATOM 2884 N N . THR C 1 87 ? 60.82670 -3.96495 36.44635 1.000 14.67231 87 THR C N 1
ATOM 2885 C CA . THR C 1 87 ? 59.55421 -3.95248 37.14310 1.000 15.54205 87 THR C CA 1
ATOM 2886 C C . THR C 1 87 ? 58.46216 -3.83485 36.09989 1.000 15.93093 87 THR C C 1
ATOM 2887 O O . THR C 1 87 ? 58.62810 -3.13387 35.09353 1.000 15.51125 87 THR C O 1
ATOM 2891 N N . ALA C 1 88 ? 57.35551 -4.53118 36.33784 1.000 14.81487 88 ALA C N 1
ATOM 2892 C CA . ALA C 1 88 ? 56.26261 -4.60678 35.38752 1.000 14.97639 88 ALA C CA 1
ATOM 2893 C C . ALA C 1 88 ? 54.97610 -4.11703 36.03412 1.000 14.75931 88 ALA C C 1
ATOM 2894 O O . ALA C 1 88 ? 54.75115 -4.30797 37.23595 1.000 14.76139 88 ALA C O 1
ATOM 2896 N N . TYR C 1 89 ? 54.13816 -3.48082 35.21742 1.000 12.37887 89 TYR C N 1
ATOM 2897 C CA . TYR C 1 89 ? 52.80692 -3.02850 35.60646 1.000 12.46421 89 TYR C CA 1
ATOM 2898 C C . TYR C 1 89 ? 51.79178 -3.95286 34.94401 1.000 13.64520 89 TYR C C 1
ATOM 2899 O O . TYR C 1 89 ? 51.84370 -4.16140 33.72692 1.000 13.62446 89 TYR C O 1
ATOM 2908 N N . VAL C 1 90 ? 50.87861 -4.52404 35.74331 1.000 13.00602 90 VAL C N 1
ATOM 2909 C CA . VAL C 1 90 ? 50.03494 -5.64154 35.32110 1.000 13.83336 90 VAL C CA 1
ATOM 2910 C C . VAL C 1 90 ? 48.58959 -5.17529 35.20668 1.000 12.84570 90 VAL C C 1
ATOM 2911 O O . VAL C 1 90 ? 48.08026 -4.46795 36.08651 1.000 15.23504 90 VAL C O 1
ATOM 2915 N N . TYR C 1 91 ? 47.91969 -5.61078 34.13809 1.000 13.14211 91 TYR C N 1
ATOM 2916 C CA . TYR C 1 91 ? 46.49013 -5.37232 33.94382 1.000 13.25307 91 TYR C CA 1
ATOM 2917 C C . TYR C 1 91 ? 45.79657 -6.67452 33.57188 1.000 15.04172 91 TYR C C 1
ATOM 2918 O O . TYR C 1 91 ? 46.20002 -7.35185 32.62185 1.000 15.25326 91 TYR C O 1
ATOM 2927 N N . GLY C 1 92 ? 44.73623 -7.01468 34.30590 1.000 14.87989 92 GLY C N 1
ATOM 2928 C CA . GLY C 1 92 ? 43.95219 -8.18679 33.95905 1.000 14.40944 92 GLY C CA 1
ATOM 2929 C C . GLY C 1 92 ? 43.14566 -7.96501 32.69262 1.000 13.08333 92 GLY C C 1
ATOM 2930 O O . GLY C 1 92 ? 42.78762 -6.84289 32.34384 1.000 13.74927 92 GLY C O 1
ATOM 2931 N N . ARG C 1 93 ? 42.86898 -9.06097 31.98245 1.000 13.83280 93 ARG C N 1
ATOM 2932 C CA . ARG C 1 93 ? 42.01048 -9.02098 30.80711 1.000 15.03317 93 ARG C CA 1
ATOM 2933 C C . ARG C 1 93 ? 40.95167 -10.10990 30.87723 1.000 15.19139 93 ARG C C 1
ATOM 2934 O O . ARG C 1 93 ? 41.15118 -11.15413 31.49836 1.000 15.37778 93 ARG C O 1
ATOM 2942 N N . GLY C 1 94 ? 39.81483 -9.84746 30.23903 1.000 16.05591 94 GLY C N 1
ATOM 2943 C CA . GLY C 1 94 ? 38.81328 -10.88011 30.09128 1.000 15.80939 94 GLY C CA 1
ATOM 2944 C C . GLY C 1 94 ? 38.11201 -11.27132 31.36677 1.000 16.68586 94 GLY C C 1
ATOM 2945 O O . GLY C 1 94 ? 37.42851 -12.30373 31.39065 1.000 17.86354 94 GLY C O 1
ATOM 2946 N N . GLY C 1 95 ? 38.25338 -10.48293 32.43012 1.000 15.53657 95 GLY C N 1
ATOM 2947 C CA . GLY C 1 95 ? 37.73410 -10.83627 33.73030 1.000 16.21833 95 GLY C CA 1
ATOM 2948 C C . GLY C 1 95 ? 38.75310 -11.44120 34.66712 1.000 15.82172 95 GLY C C 1
ATOM 2949 O O . GLY C 1 95 ? 38.46136 -11.59780 35.86081 1.000 19.19457 95 GLY C O 1
ATOM 2950 N N . TYR C 1 96 ? 39.94305 -11.76494 34.17055 1.000 16.28967 96 TYR C N 1
ATOM 2951 C CA . TYR C 1 96 ? 40.94576 -12.44006 34.97869 1.000 18.27381 96 TYR C CA 1
ATOM 2952 C C . TYR C 1 96 ? 41.85103 -11.43501 35.68545 1.000 16.10106 96 TYR C C 1
ATOM 2953 O O . TYR C 1 96 ? 41.84825 -10.23477 35.38696 1.000 14.78570 96 TYR C O 1
ATOM 2962 N N . TYR C 1 97 ? 42.60511 -11.94336 36.66659 1.000 14.52453 97 TYR C N 1
ATOM 2963 C CA . TYR C 1 97 ? 43.66087 -11.19387 37.33704 1.000 15.39875 97 TYR C CA 1
ATOM 2964 C C . TYR C 1 97 ? 44.82325 -12.14297 37.57554 1.000 16.75735 97 TYR C C 1
ATOM 2965 O O . TYR C 1 97 ? 44.69031 -13.36555 37.43376 1.000 15.78420 97 TYR C O 1
ATOM 2974 N N . LEU C 1 98 ? 45.98124 -11.58350 37.93612 1.000 14.17901 98 LEU C N 1
ATOM 2975 C CA . LEU C 1 98 ? 47.13855 -12.44007 38.18689 1.000 18.48304 98 LEU C CA 1
ATOM 2976 C C . LEU C 1 98 ? 47.29995 -12.77786 39.66074 1.000 17.89439 98 LEU C C 1
ATOM 2977 O O . LEU C 1 98 ? 47.29836 -11.88845 40.51954 1.000 16.81874 98 LEU C O 1
ATOM 2982 N N . SER C 1 99 ? 47.46684 -14.06854 39.93522 1.000 17.87183 99 SER C N 1
ATOM 2983 C CA . SER C 1 99 ? 47.92826 -14.50763 41.23837 1.000 18.32994 99 SER C CA 1
ATOM 2984 C C . SER C 1 99 ? 49.22486 -13.80898 41.60640 1.000 17.86844 99 SER C C 1
ATOM 2985 O O . SER C 1 99 ? 50.10665 -13.60118 40.76724 1.000 18.23494 99 SER C O 1
ATOM 2988 N N . MET C 1 100 ? 49.33759 -13.45790 42.87904 1.000 17.41049 100 MET C N 1
ATOM 2989 C CA . MET C 1 100 ? 50.52417 -12.82823 43.44434 1.000 21.10306 100 MET C CA 1
ATOM 2990 C C . MET C 1 100 ? 51.37718 -13.75313 44.31478 1.000 20.38131 100 MET C C 1
ATOM 2991 O O . MET C 1 100 ? 52.31857 -13.28239 44.95933 1.000 21.87319 100 MET C O 1
ATOM 2996 N N . TYR C 1 101 ? 51.09690 -15.05469 44.30941 1.000 21.73493 101 TYR C N 1
ATOM 2997 C CA . TYR C 1 101 ? 51.81428 -16.00526 45.15182 1.000 24.45946 101 TYR C CA 1
ATOM 2998 C C . TYR C 1 101 ? 53.26645 -16.18176 44.69511 1.000 25.97540 101 TYR C C 1
ATOM 2999 O O . TYR C 1 101 ? 53.62674 -15.92906 43.54166 1.000 23.66882 101 TYR C O 1
ATOM 3001 N N . LYS C 1 102 ? 54.08742 -16.67766 45.62811 1.000 26.40964 102 LYS C N 1
ATOM 3002 C CA . LYS C 1 102 ? 55.54708 -16.65904 45.49741 1.000 26.83289 102 LYS C CA 1
ATOM 3003 C C . LYS C 1 102 ? 56.05628 -17.27247 44.19361 1.000 30.22119 102 LYS C C 1
ATOM 3004 O O . LYS C 1 102 ? 56.99297 -16.74513 43.58109 1.000 30.41032 102 LYS C O 1
ATOM 3006 N N . GLY C 1 103 ? 55.49639 -18.39859 43.77066 1.000 28.26368 103 GLY C N 1
ATOM 3007 C CA . GLY C 1 103 ? 55.97689 -19.06769 42.57635 1.000 26.53564 103 GLY C CA 1
ATOM 3008 C C . GLY C 1 103 ? 55.16264 -18.84366 41.31995 1.000 24.64996 103 GLY C C 1
ATOM 3009 O O . GLY C 1 103 ? 55.37845 -19.54707 40.32568 1.000 26.92769 103 GLY C O 1
ATOM 3010 N N . ASP C 1 104 ? 54.24222 -17.87961 41.31931 1.000 23.99440 104 ASP C N 1
ATOM 3011 C CA . ASP C 1 104 ? 53.23536 -17.77919 40.27063 1.000 23.35227 104 ASP C CA 1
ATOM 3012 C C . ASP C 1 104 ? 53.52549 -16.71628 39.21087 1.000 19.61435 104 ASP C C 1
ATOM 3013 O O . ASP C 1 104 ? 52.67963 -16.49925 38.33504 1.000 23.49806 104 ASP C O 1
ATOM 3018 N N . VAL C 1 105 ? 54.66653 -16.03239 39.25986 1.000 19.34626 105 VAL C N 1
ATOM 3019 C CA . VAL C 1 105 ? 54.97752 -15.02820 38.23696 1.000 18.09930 105 VAL C CA 1
ATOM 3020 C C . VAL C 1 105 ? 56.46460 -15.16046 37.92143 1.000 19.52357 105 VAL C C 1
ATOM 3021 O O . VAL C 1 105 ? 57.30839 -14.77304 38.73783 1.000 21.84250 105 VAL C O 1
ATOM 3025 N N . LYS C 1 106 ? 56.79129 -15.66115 36.73305 1.000 17.43587 106 LYS C N 1
ATOM 3026 C CA . LYS C 1 106 ? 58.18580 -15.84459 36.34197 1.000 15.01071 106 LYS C CA 1
ATOM 3027 C C . LYS C 1 106 ? 58.51946 -15.06336 35.07971 1.000 15.03698 106 LYS C C 1
ATOM 3028 O O . LYS C 1 106 ? 57.71273 -14.98306 34.15751 1.000 16.38560 106 LYS C O 1
ATOM 3034 N N . LEU C 1 107 ? 59.73138 -14.51509 35.03465 1.000 15.30719 107 LEU C N 1
ATOM 3035 C CA . LEU C 1 107 ? 60.26866 -13.87952 33.84040 1.000 14.96449 107 LEU C CA 1
ATOM 3036 C C . LEU C 1 107 ? 61.53259 -14.64365 33.46269 1.000 15.06957 107 LEU C C 1
ATOM 3037 O O . LEU C 1 107 ? 62.45824 -14.75180 34.27600 1.000 14.81297 107 LEU C O 1
ATOM 3042 N N . ASN C 1 108 ? 61.55762 -15.20538 32.25173 1.000 16.01575 108 ASN C N 1
ATOM 3043 C CA . ASN C 1 108 ? 62.69034 -16.03996 31.82507 1.000 15.55139 108 ASN C CA 1
ATOM 3044 C C . ASN C 1 108 ? 62.92484 -17.18304 32.81451 1.000 19.47187 108 ASN C C 1
ATOM 3045 O O . ASN C 1 108 ? 64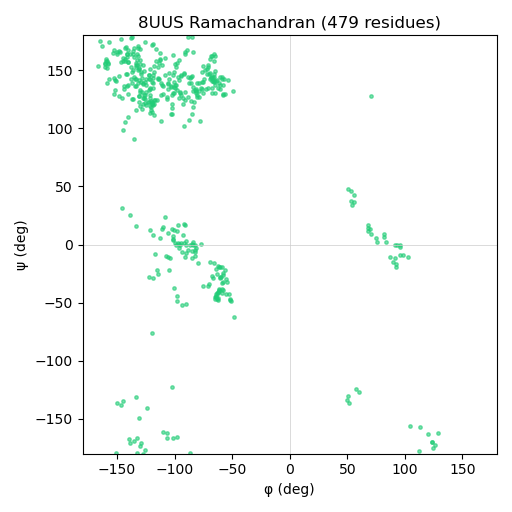.06541 -17.55775 33.10695 1.000 18.30472 108 ASN C O 1
ATOM 3050 N N . SER C 1 109 ? 61.83031 -17.72030 33.35172 1.000 15.83520 109 SER C N 1
ATOM 3051 C CA . SER C 1 109 ? 61.79992 -18.80191 34.33178 1.000 15.60530 109 SER C CA 1
ATOM 3052 C C . SER C 1 109 ? 62.35626 -18.40627 35.69628 1.000 17.20491 109 SER C C 1
ATOM 3053 O O . SER C 1 109 ? 62.61356 -19.28712 36.52389 1.000 19.24017 109 SER C O 1
ATOM 3056 N N . VAL C 1 110 ? 62.53467 -17.10467 35.96363 1.000 14.66810 110 VAL C N 1
ATOM 3057 C CA . VAL C 1 110 ? 63.02740 -16.60230 37.24796 1.000 16.08412 110 VAL C CA 1
ATOM 3058 C C . VAL C 1 110 ? 61.84716 -16.07578 38.05466 1.000 18.01878 110 VAL C C 1
ATOM 3059 O O . VAL C 1 110 ? 61.05228 -15.27525 37.54910 1.000 16.75142 110 VAL C O 1
ATOM 3063 N N . ASP C 1 111 ? 61.73337 -16.50336 39.31410 1.000 18.81102 111 ASP C N 1
ATOM 3064 C CA . ASP C 1 111 ? 60.66211 -16.01654 40.17546 1.000 19.36718 111 ASP C CA 1
ATOM 3065 C C . ASP C 1 111 ? 60.87965 -14.55090 40.53683 1.000 18.41951 111 ASP C C 1
ATOM 3066 O O . ASP C 1 111 ? 62.01131 -14.08411 40.68848 1.000 16.73431 111 ASP C O 1
ATOM 3071 N N . HIS C 1 112 ? 59.77384 -13.82923 40.70319 1.000 20.36917 112 HIS C N 1
ATOM 3072 C CA . HIS C 1 112 ? 59.85004 -12.42753 41.08745 1.000 19.62923 112 HIS C CA 1
ATOM 3073 C C . HIS C 1 112 ? 60.36172 -12.27685 42.51922 1.000 20.47476 112 HIS C C 1
ATOM 3074 O O . HIS C 1 112 ? 60.33781 -13.21690 43.32288 1.000 21.71256 112 HIS C O 1
ATOM 3081 N N . ASN C 1 113 ? 60.82221 -11.06019 42.82967 1.000 19.24268 113 ASN C N 1
ATOM 3082 C CA . ASN C 1 113 ? 61.27428 -10.67479 44.16474 1.000 22.33913 113 ASN C CA 1
ATOM 3083 C C . ASN C 1 113 ? 60.23081 -9.93105 44.98623 1.000 23.19203 113 ASN C C 1
ATOM 3084 O O . ASN C 1 113 ? 60.10613 -10.19451 46.18369 1.000 26.19866 113 ASN C O 1
ATOM 3089 N N . GLU C 1 114 ? 59.52270 -8.96529 44.40076 1.000 23.09965 114 GLU C N 1
ATOM 3090 C CA . GLU C 1 114 ? 58.53145 -8.16628 45.11579 1.000 21.65310 114 GLU C CA 1
ATOM 3091 C C . GLU C 1 114 ? 57.29376 -8.01466 44.24355 1.000 21.38371 114 GLU C C 1
ATOM 3092 O O . GLU C 1 114 ? 57.39062 -7.98031 43.01180 1.000 22.91727 114 GLU C O 1
ATOM 3098 N N . ILE C 1 115 ? 56.13029 -7.92650 44.89596 1.000 22.15562 115 ILE C N 1
ATOM 3099 C CA . ILE C 1 115 ? 54.84805 -7.65747 44.24519 1.000 18.99420 115 ILE C CA 1
ATOM 3100 C C . ILE C 1 115 ? 54.04346 -6.65911 45.06548 1.000 21.33197 115 ILE C C 1
ATOM 3101 O O . ILE C 1 115 ? 54.06439 -6.68693 46.30057 1.000 21.67602 115 ILE C O 1
ATOM 3106 N N . ILE C 1 116 ? 53.34318 -5.76989 44.36729 1.000 18.22310 116 ILE C N 1
ATOM 3107 C CA . ILE C 1 116 ? 52.32954 -4.90380 44.94925 1.000 18.06093 116 ILE C CA 1
ATOM 3108 C C . ILE C 1 116 ? 51.00407 -5.34117 44.35399 1.000 17.57004 116 ILE C C 1
ATOM 3109 O O . ILE C 1 116 ? 50.94959 -5.74394 43.18344 1.000 16.98076 116 ILE C O 1
ATOM 3114 N N . SER C 1 117 ? 49.94277 -5.31439 45.17099 1.000 18.10455 117 SER C N 1
ATOM 3115 C CA . SER C 1 117 ? 48.66058 -5.88655 44.76639 1.000 16.95695 117 SER C CA 1
ATOM 3116 C C . SER C 1 117 ? 47.48046 -5.00681 45.18190 1.000 16.86865 117 SER C C 1
ATOM 3117 O O . SER C 1 117 ? 47.58597 -4.13859 46.05389 1.000 18.66521 117 SER C O 1
ATOM 3120 N N . MET C 1 118 ? 46.33498 -5.28680 44.56264 1.000 16.39161 118 MET C N 1
ATOM 3121 C CA . MET C 1 118 ? 45.02961 -4.88286 45.06504 1.000 16.51277 118 MET C CA 1
ATOM 3122 C C . MET C 1 118 ? 44.44417 -6.08339 45.79151 1.000 17.81600 118 MET C C 1
ATOM 3123 O O . MET C 1 118 ? 44.81183 -7.22532 45.51041 1.000 18.62699 118 MET C O 1
ATOM 3128 N N . VAL C 1 119 ? 43.53235 -5.83076 46.72514 1.000 17.52034 119 VAL C N 1
ATOM 3129 C CA . VAL C 1 119 ? 43.15859 -6.85331 47.70118 1.000 17.94366 119 VAL C CA 1
ATOM 3130 C C . VAL C 1 119 ? 41.65990 -7.09940 47.68597 1.000 18.27959 119 VAL C C 1
ATOM 3131 O O . VAL C 1 119 ? 40.86296 -6.15916 47.60602 1.000 18.54249 119 VAL C O 1
ATOM 3135 N N . GLY C 1 120 ? 41.29189 -8.38602 47.74199 1.000 15.87744 120 GLY C N 1
ATOM 3136 C CA . GLY C 1 120 ? 39.93292 -8.81060 47.91999 1.000 17.98774 120 GLY C CA 1
ATOM 3137 C C . GLY C 1 120 ? 39.70336 -9.42530 49.28694 1.000 18.55960 120 GLY C C 1
ATOM 3138 O O . GLY C 1 120 ? 40.46921 -9.21954 50.23548 1.000 21.69064 120 GLY C O 1
ATOM 3139 N N . SER C 1 121 ? 38.61282 -10.16900 49.39175 1.000 21.51209 121 SER C N 1
ATOM 3140 C CA . SER C 1 121 ? 38.29000 -10.81524 50.65142 1.000 22.98321 121 SER C CA 1
ATOM 3141 C C . SER C 1 121 ? 39.22734 -11.99317 50.88965 1.000 22.12411 121 SER C C 1
ATOM 3142 O O . SER C 1 121 ? 39.71670 -12.63061 49.95238 1.000 21.37727 121 SER C O 1
ATOM 3145 N N . GLY C 1 122 ? 39.47726 -12.27332 52.15888 1.000 24.25275 122 GLY C N 1
ATOM 3146 C CA . GLY C 1 122 ? 40.31917 -13.40740 52.50751 1.000 25.45039 122 GLY C CA 1
ATOM 3147 C C . GLY C 1 122 ? 41.69105 -13.29596 51.86884 1.000 22.23916 122 GLY C C 1
ATOM 3148 O O . GLY C 1 122 ? 42.41021 -12.30250 52.04589 1.000 25.56953 122 GLY C O 1
ATOM 3149 N N . SER C 1 123 ? 42.07629 -14.32252 51.11321 1.000 23.93073 123 SER C N 1
ATOM 3150 C CA . SER C 1 123 ? 43.39287 -14.36321 50.49103 1.000 22.16221 123 SER C CA 1
ATOM 3151 C C . SER C 1 123 ? 43.39629 -13.82913 49.06294 1.000 22.63392 123 SER C C 1
ATOM 3152 O O . SER C 1 123 ? 44.45445 -13.83160 48.42118 1.000 22.85462 123 SER C O 1
ATOM 3155 N N . ILE C 1 124 ? 42.24924 -13.37028 48.55537 1.000 20.55015 124 ILE C N 1
ATOM 3156 C CA . ILE C 1 124 ? 42.18517 -12.87915 47.18437 1.000 20.02638 124 ILE C CA 1
ATOM 3157 C C . ILE C 1 124 ? 43.05482 -11.64198 47.05386 1.000 19.15646 124 ILE C C 1
ATOM 3158 O O . ILE C 1 124 ? 42.95168 -10.69441 47.84744 1.000 19.04795 124 ILE C O 1
ATOM 3163 N N . ALA C 1 125 ? 43.91118 -11.63742 46.03827 1.000 18.06598 125 ALA C N 1
ATOM 3164 C CA . ALA C 1 125 ? 44.78256 -10.50106 45.79292 1.000 17.80333 125 ALA C CA 1
ATOM 3165 C C . ALA C 1 125 ? 45.21421 -10.56191 44.33985 1.000 18.44686 125 ALA C C 1
ATOM 3166 O O . ALA C 1 125 ? 45.50794 -11.64222 43.82386 1.000 19.74084 125 ALA C O 1
ATOM 3168 N N . ALA C 1 126 ? 45.24103 -9.40314 43.68891 1.000 18.40738 126 ALA C N 1
ATOM 3169 C CA . ALA C 1 126 ? 45.57351 -9.30701 42.27341 1.000 18.44059 126 ALA C CA 1
ATOM 3170 C C . ALA C 1 126 ? 46.86549 -8.52368 42.13191 1.000 17.30023 126 ALA C C 1
ATOM 3171 O O . ALA C 1 126 ? 46.95601 -7.38094 42.59326 1.000 17.73502 126 ALA C O 1
ATOM 3173 N N . ALA C 1 127 ? 47.84915 -9.12097 41.46748 1.000 16.80449 127 ALA C N 1
ATOM 3174 C CA . ALA C 1 127 ? 49.13222 -8.45440 41.28223 1.000 15.34964 127 ALA C CA 1
ATOM 3175 C C . ALA C 1 127 ? 48.96811 -7.24369 40.36920 1.000 15.86889 127 ALA C C 1
ATOM 3176 O O . ALA C 1 127 ? 48.31301 -7.32173 39.32453 1.000 18.94022 127 ALA C O 1
ATOM 3178 N N . THR C 1 128 ? 49.56439 -6.11549 40.76597 1.000 14.69158 128 THR C N 1
ATOM 3179 C CA . THR C 1 128 ? 49.55238 -4.92124 39.93676 1.000 16.20293 128 THR C CA 1
ATOM 3180 C C . THR C 1 128 ? 50.93920 -4.40448 39.58681 1.000 14.61767 128 THR C C 1
ATOM 3181 O O . THR C 1 128 ? 51.09519 -3.77758 38.53691 1.000 16.35043 128 THR C O 1
ATOM 3185 N N . MET C 1 129 ? 51.94155 -4.63748 40.42505 1.000 14.93785 129 MET C N 1
ATOM 3186 C CA . MET C 1 129 ? 53.32364 -4.38284 40.04892 1.000 13.78989 129 MET C CA 1
ATOM 3187 C C . MET C 1 129 ? 54.14576 -5.59242 40.46600 1.000 15.54806 129 MET C C 1
ATOM 3188 O O . MET C 1 129 ? 53.96400 -6.11886 41.56563 1.000 17.16145 129 MET C O 1
ATOM 3193 N N . VAL C 1 130 ? 55.05182 -6.03630 39.59588 1.000 12.89879 130 VAL C N 1
ATOM 3194 C CA . VAL C 1 130 ? 55.89777 -7.19559 39.87451 1.000 14.11785 130 VAL C CA 1
ATOM 3195 C C . VAL C 1 130 ? 57.32890 -6.85624 39.48987 1.000 16.08621 130 VAL C C 1
ATOM 3196 O O . VAL C 1 130 ? 57.57400 -6.28589 38.41958 1.000 14.36489 130 VAL C O 1
ATOM 3200 N N . SER C 1 131 ? 58.28278 -7.22768 40.34532 1.000 14.39502 131 SER C N 1
ATOM 3201 C CA . SER C 1 131 ? 59.66602 -6.83175 40.13302 1.000 14.56891 131 SER C CA 1
ATOM 3202 C C . SER C 1 131 ? 60.59879 -8.03111 40.21354 1.000 16.91183 131 SER C C 1
ATOM 3203 O O . SER C 1 131 ? 60.35352 -8.98465 40.95827 1.000 18.52979 131 SER C O 1
ATOM 3206 N N . TRP C 1 132 ? 61.68490 -7.94714 39.44050 1.000 15.36422 132 TRP C N 1
ATOM 3207 C CA . TRP C 1 132 ? 62.77502 -8.91998 39.44075 1.000 17.12141 132 TRP C CA 1
ATOM 3208 C C . TRP C 1 132 ? 64.06706 -8.14785 39.63972 1.000 18.41316 132 TRP C C 1
ATOM 3209 O O . TRP C 1 132 ? 64.41077 -7.29460 38.81476 1.000 17.90759 132 TRP C O 1
ATOM 3220 N N . LYS C 1 133 ? 64.80446 -8.46887 40.70700 1.000 19.50801 133 LYS C N 1
ATOM 3221 C CA . LYS C 1 133 ? 65.97105 -7.66099 41.04753 1.000 21.00259 133 LYS C CA 1
ATOM 3222 C C . LYS C 1 133 ? 67.09224 -7.77760 40.02436 1.000 20.78774 133 LYS C C 1
ATOM 3223 O O . LYS C 1 133 ? 67.87569 -6.83328 39.86982 1.000 21.78563 133 LYS C O 1
ATOM 3229 N N . SER C 1 134 ? 67.18674 -8.90123 39.30144 1.000 20.13249 134 SER C N 1
ATOM 3230 C CA . SER C 1 134 ? 68.35362 -9.11252 38.45074 1.000 21.03238 134 SER C CA 1
ATOM 3231 C C . SER C 1 134 ? 68.01854 -9.86127 37.16323 1.000 21.61164 134 SER C C 1
ATOM 3232 O O . SER C 1 134 ? 68.85997 -10.59861 36.63681 1.000 24.30301 134 SER C O 1
ATOM 3235 N N . THR C 1 135 ? 66.81006 -9.67101 36.63845 1.000 17.30754 135 THR C N 1
ATOM 3236 C CA . THR C 1 135 ? 66.38589 -10.21192 35.35587 1.000 16.62553 135 THR C CA 1
ATOM 3237 C C . THR C 1 135 ? 65.88334 -9.04008 34.52952 1.000 19.58236 135 THR C C 1
ATOM 3238 O O . THR C 1 135 ? 65.07109 -8.24866 35.01515 1.000 20.15795 135 THR C O 1
ATOM 3242 N N . LYS C 1 136 ? 66.37873 -8.91090 33.30382 1.000 18.14154 136 LYS C N 1
ATOM 3243 C CA . LYS C 1 136 ? 66.03743 -7.77896 32.45580 1.000 18.16143 136 LYS C CA 1
ATOM 3244 C C . LYS C 1 136 ? 64.92066 -8.20978 31.51835 1.000 17.74829 136 LYS C C 1
ATOM 3245 O O . LYS C 1 136 ? 64.86501 -9.36959 31.09706 1.000 18.46794 136 LYS C O 1
ATOM 3251 N N . ALA C 1 137 ? 64.00757 -7.29025 31.21963 1.000 15.09655 137 ALA C N 1
ATOM 3252 C CA . ALA C 1 137 ? 63.04470 -7.55097 30.16462 1.000 14.11732 137 ALA C CA 1
ATOM 3253 C C . ALA C 1 137 ? 63.73914 -7.41446 28.81552 1.000 15.35521 137 ALA C C 1
ATOM 3254 O O . ALA C 1 137 ? 64.56268 -6.51619 28.60749 1.000 15.78059 137 ALA C O 1
ATOM 3256 N N . ALA C 1 138 ? 63.40164 -8.31462 27.89627 1.000 14.16307 138 ALA C N 1
ATOM 3257 C CA . ALA C 1 138 ? 63.89621 -8.24526 26.52968 1.000 14.37774 138 ALA C CA 1
ATOM 3258 C C . ALA C 1 138 ? 62.93239 -9.02275 25.65230 1.000 14.40480 138 ALA C C 1
ATOM 3259 O O . ALA C 1 138 ? 62.21979 -9.90693 26.12800 1.000 14.34269 138 ALA C O 1
ATOM 3261 N N . ALA C 1 139 ? 62.91074 -8.68347 24.36463 1.000 14.34284 139 ALA C N 1
ATOM 3262 C CA . ALA C 1 139 ? 62.03698 -9.39750 23.44881 1.000 14.64426 139 ALA C CA 1
ATOM 3263 C C . ALA C 1 139 ? 62.48912 -10.84666 23.32655 1.000 15.71464 139 ALA C C 1
ATOM 3264 O O . ALA C 1 139 ? 63.68492 -11.13635 23.32191 1.000 15.21493 139 ALA C O 1
ATOM 3266 N N . GLY C 1 140 ? 61.52359 -11.76246 23.26382 1.000 13.94046 140 GLY C N 1
ATOM 3267 C CA . GLY C 1 140 ? 61.81805 -13.15881 23.00387 1.000 15.19206 140 GLY C CA 1
ATOM 3268 C C . GLY C 1 140 ? 61.95499 -14.05188 24.21657 1.000 17.20648 140 GLY C C 1
ATOM 3269 O O . GLY C 1 140 ? 62.22095 -15.25089 24.04817 1.000 20.61498 140 GLY C O 1
ATOM 3270 N N . ILE C 1 141 ? 61.84178 -13.51245 25.42227 1.000 15.16677 141 ILE C N 1
ATOM 3271 C CA . ILE C 1 141 ? 61.86380 -14.32644 26.62990 1.000 15.39108 141 ILE C CA 1
ATOM 3272 C C . ILE C 1 141 ? 60.43897 -14.51622 27.13468 1.000 16.38859 141 ILE C C 1
ATOM 3273 O O . ILE C 1 141 ? 59.51060 -13.80239 26.75532 1.000 15.94230 141 ILE C O 1
ATOM 3278 N N . SER C 1 142 ? 60.26751 -15.49907 28.00922 1.000 16.10352 142 SER C N 1
ATOM 3279 C CA . SER C 1 142 ? 58.94169 -15.93426 28.42042 1.000 15.34164 142 SER C CA 1
ATOM 3280 C C . SER C 1 142 ? 58.49661 -15.23665 29.69620 1.000 17.14775 142 SER C C 1
ATOM 3281 O O . SER C 1 142 ? 59.29070 -14.94606 30.59090 1.000 17.36315 142 SER C O 1
ATOM 3284 N N . PHE C 1 143 ? 57.19456 -14.99165 29.77538 1.000 16.02646 143 PHE C N 1
ATOM 3285 C CA . PHE C 1 143 ? 56.53066 -14.53398 30.98641 1.000 15.69068 143 PHE C CA 1
ATOM 3286 C C . PHE C 1 143 ? 55.50785 -15.60357 31.32754 1.000 14.82504 143 PHE C C 1
ATOM 3287 O O . PHE C 1 143 ? 54.66523 -15.94809 30.49297 1.000 16.58873 143 PHE C O 1
ATOM 3295 N N . LYS C 1 144 ? 55.61706 -16.17268 32.51987 1.000 15.56691 144 LYS C N 1
ATOM 3296 C CA . LYS C 1 144 ? 54.73442 -17.25501 32.92931 1.000 17.48981 144 LYS C CA 1
ATOM 3297 C C . LYS C 1 144 ? 53.94894 -16.80756 34.14729 1.000 17.07620 144 LYS C C 1
ATOM 3298 O O . LYS C 1 144 ? 54.48877 -16.15729 35.04776 1.000 17.79372 144 LYS C O 1
ATOM 3304 N N . TYR C 1 145 ? 52.66889 -17.15180 34.17226 1.000 14.79566 145 TYR C N 1
ATOM 3305 C CA . TYR C 1 145 ? 51.80066 -16.60108 35.19458 1.000 14.78257 145 TYR C CA 1
ATOM 3306 C C . TYR C 1 145 ? 50.66306 -17.56797 35.46018 1.000 17.57007 145 TYR C C 1
ATOM 3307 O O . TYR C 1 145 ? 50.40170 -18.48798 34.68112 1.000 17.27181 145 TYR C O 1
ATOM 3316 N N . LEU C 1 146 ? 49.95424 -17.30925 36.55386 1.000 16.57206 146 LEU C N 1
ATOM 3317 C CA . LEU C 1 146 ? 48.74909 -18.05224 36.90798 1.000 16.11499 146 LEU C CA 1
ATOM 3318 C C . LEU C 1 146 ? 47.59231 -17.06435 36.92734 1.000 15.97283 146 LEU C C 1
ATOM 3319 O O . LEU C 1 146 ? 47.53956 -16.17944 37.79013 1.000 19.97677 146 LEU C O 1
ATOM 3324 N N . GLY C 1 147 ? 46.68282 -17.19611 35.96798 1.000 16.18649 147 GLY C N 1
ATOM 3325 C CA . GLY C 1 147 ? 45.51733 -16.33302 35.91663 1.000 18.43126 147 GLY C CA 1
ATOM 3326 C C . GLY C 1 147 ? 44.39742 -16.92601 36.75293 1.000 19.76524 147 GLY C C 1
ATOM 3327 O O . GLY C 1 147 ? 44.18216 -18.13498 36.76388 1.000 21.80449 147 GLY C O 1
ATOM 3328 N N . LYS C 1 148 ? 43.70499 -16.06709 37.48239 1.000 16.94714 148 LYS C N 1
ATOM 3329 C CA . LYS C 1 148 ? 42.53087 -16.54549 38.19207 1.000 18.64916 148 LYS C CA 1
ATOM 3330 C C . LYS C 1 148 ? 41.40032 -15.54073 38.05717 1.000 16.28812 148 LYS C C 1
ATOM 3331 O O . LYS C 1 148 ? 41.52521 -14.52073 37.37401 1.000 17.89197 148 LYS C O 1
ATOM 3337 N N . ASN C 1 149 ? 40.25618 -15.87993 38.64191 1.000 17.55871 149 ASN C N 1
ATOM 3338 C CA . ASN C 1 149 ? 39.05551 -15.08296 38.44866 1.000 17.72651 149 ASN C CA 1
ATOM 3339 C C . ASN C 1 149 ? 38.21527 -15.14937 39.71545 1.000 17.82781 149 ASN C C 1
ATOM 3340 O O . ASN C 1 149 ? 38.43980 -15.98626 40.59269 1.000 17.97472 149 ASN C O 1
ATOM 3345 N N . LEU C 1 150 ? 37.24378 -14.23631 39.80759 1.000 15.73099 150 LEU C N 1
ATOM 3346 C CA . LEU C 1 150 ? 36.45346 -14.07165 41.02175 1.000 18.33851 150 LEU C CA 1
ATOM 3347 C C . LEU C 1 150 ? 35.19435 -14.91984 41.04399 1.000 18.33953 150 LEU C C 1
ATOM 3348 O O . LEU C 1 150 ? 34.53432 -14.98656 42.08942 1.000 19.40292 150 LEU C O 1
ATOM 3353 N N . ILE C 1 151 ? 34.82768 -15.52870 39.92326 1.000 17.23231 151 ILE C N 1
ATOM 3354 C CA . ILE C 1 151 ? 33.60205 -16.31779 39.85721 1.000 18.49631 151 ILE C CA 1
ATOM 3355 C C . ILE C 1 151 ? 33.85504 -17.77462 40.21849 1.000 21.28087 151 ILE C C 1
ATOM 3356 O O . ILE C 1 151 ? 33.15972 -18.34253 41.06779 1.000 21.89295 151 ILE C O 1
ATOM 3361 N N . THR C 1 152 ? 34.84325 -18.40107 39.58691 1.000 19.97773 152 THR C N 1
ATOM 3362 C CA . THR C 1 152 ? 35.18557 -19.79312 39.84013 1.000 22.04409 152 THR C CA 1
ATOM 3363 C C . THR C 1 152 ? 36.59071 -19.88224 40.41392 1.000 23.44924 152 THR C C 1
ATOM 3364 O O . THR C 1 152 ? 37.35655 -18.91749 40.40880 1.000 22.08623 152 THR C O 1
ATOM 3368 N N . SER C 1 153 ? 36.93193 -21.06779 40.90663 1.000 22.08350 153 SER C N 1
ATOM 3369 C CA . SER C 1 153 ? 38.26227 -21.29413 41.44244 1.000 22.24387 153 SER C CA 1
ATOM 3370 C C . SER C 1 153 ? 39.23837 -21.79020 40.38590 1.000 23.67998 153 SER C C 1
ATOM 3371 O O . SER C 1 153 ? 40.39048 -22.07513 40.72183 1.000 26.88910 153 SER C O 1
ATOM 3374 N N . THR C 1 154 ? 38.80879 -21.89194 39.13000 1.000 24.21131 154 THR C N 1
ATOM 3375 C CA . THR C 1 154 ? 39.68778 -22.35586 38.06353 1.000 26.37315 154 THR C CA 1
ATOM 3376 C C . THR C 1 154 ? 40.85629 -21.39309 37.88851 1.000 25.34390 154 THR C C 1
ATOM 3377 O O . THR C 1 154 ? 40.69853 -20.17303 37.99265 1.000 25.43500 154 THR C O 1
ATOM 3381 N N . SER C 1 155 ? 42.03635 -21.94837 37.62751 1.000 24.75610 155 SER C N 1
ATOM 3382 C CA . SER C 1 155 ? 43.22389 -21.16401 37.31969 1.000 24.35871 155 SER C CA 1
ATOM 3383 C C . SER C 1 155 ? 43.69610 -21.50628 35.91457 1.000 26.94414 155 SER C C 1
ATOM 3384 O O . SER C 1 155 ? 43.43877 -22.60114 35.40826 1.000 28.92780 155 SER C O 1
ATOM 3387 N N . HIS C 1 156 ? 44.38774 -20.56420 35.28042 1.000 23.00570 156 HIS C N 1
ATOM 3388 C CA . HIS C 1 156 ? 45.00219 -20.79332 33.97962 1.000 19.98229 156 HIS C CA 1
ATOM 3389 C C . HIS C 1 156 ? 46.50260 -20.57089 34.11041 1.000 22.58459 156 HIS C C 1
ATOM 3390 O O . HIS C 1 156 ? 46.94517 -19.47076 34.45658 1.000 19.91612 156 HIS C O 1
ATOM 3397 N N . SER C 1 157 ? 47.28036 -21.61391 33.85740 1.000 21.95252 157 SER C N 1
ATOM 3398 C CA . SER C 1 157 ? 48.73081 -21.49810 33.82847 1.000 21.60656 157 SER C CA 1
ATOM 3399 C C . SER C 1 157 ? 49.11070 -21.02596 32.43064 1.000 23.17877 157 SER C C 1
ATOM 3400 O O . SER C 1 157 ? 48.91733 -21.75013 31.44933 1.000 25.85857 157 SER C O 1
ATOM 3403 N N . GLY C 1 158 ? 49.61757 -19.80045 32.33229 1.000 19.34907 158 GLY C N 1
ATOM 3404 C CA . GLY C 1 158 ? 49.87984 -19.21784 31.03100 1.000 21.35646 158 GLY C CA 1
ATOM 3405 C C . GLY C 1 158 ? 51.34646 -18.93920 30.75858 1.000 18.39293 158 GLY C C 1
ATOM 3406 O O . GLY C 1 158 ? 52.15880 -18.82320 31.68125 1.000 18.04879 158 GLY C O 1
ATOM 3407 N N . SER C 1 159 ? 51.69336 -18.84223 29.48073 1.000 19.72086 159 SER C N 1
ATOM 3408 C CA . SER C 1 159 ? 53.05384 -18.49821 29.07411 1.000 18.82945 159 SER C CA 1
ATOM 3409 C C . SER C 1 159 ? 52.96421 -17.66143 27.80861 1.000 22.26360 159 SER C C 1
ATOM 3410 O O . SER C 1 159 ? 52.33697 -18.08138 26.83018 1.000 27.63536 159 SER C O 1
ATOM 3413 N N . VAL C 1 160 ? 53.58217 -16.48271 27.82969 1.000 18.53430 160 VAL C N 1
ATOM 3414 C CA . VAL C 1 160 ? 53.49791 -15.52697 26.73354 1.000 18.23243 160 VAL C CA 1
ATOM 3415 C C . VAL C 1 160 ? 54.86569 -14.86695 26.58628 1.000 19.11592 160 VAL C C 1
ATOM 3416 O O . VAL C 1 160 ? 55.59574 -14.69110 27.56666 1.000 22.90992 160 VAL C O 1
ATOM 3420 N N . THR C 1 161 ? 55.22757 -14.53458 25.34922 1.000 16.37380 161 THR C N 1
ATOM 3421 C CA . THR C 1 161 ? 56.57410 -14.07337 25.01918 1.000 14.82202 161 THR C CA 1
ATOM 3422 C C . THR C 1 161 ? 56.60891 -12.54974 24.91491 1.000 15.30495 161 THR C C 1
ATOM 3423 O O . THR C 1 161 ? 55.70832 -11.93657 24.32967 1.000 15.70842 161 THR C O 1
ATOM 3427 N N . LEU C 1 162 ? 57.66206 -11.95193 25.47890 1.000 13.97298 162 LEU C N 1
ATOM 3428 C CA . LEU C 1 162 ? 57.80737 -10.50079 25.47686 1.000 12.77397 162 LEU C CA 1
ATOM 3429 C C . LEU C 1 162 ? 58.04181 -9.95912 24.06900 1.000 14.43273 162 LEU C C 1
ATOM 3430 O O . LEU C 1 162 ? 58.75008 -10.56106 23.25016 1.000 14.31451 162 LEU C O 1
ATOM 3435 N N . VAL C 1 163 ? 57.48342 -8.77786 23.82202 1.000 12.84360 163 VAL C N 1
ATOM 3436 C CA . VAL C 1 163 ? 57.55443 -8.08409 22.54254 1.000 14.36043 163 VAL C CA 1
ATOM 3437 C C . VAL C 1 163 ? 58.04105 -6.66421 22.80062 1.000 17.52441 163 VAL C C 1
ATOM 3438 O O . VAL C 1 163 ? 57.71003 -6.05947 23.82663 1.000 15.13302 163 VAL C O 1
ATOM 3442 N N . ALA C 1 164 ? 58.84854 -6.13396 21.88596 1.000 15.78132 164 ALA C N 1
ATOM 3443 C CA . ALA C 1 164 ? 59.28611 -4.75068 22.02090 1.000 14.90694 164 ALA C CA 1
ATOM 3444 C C . ALA C 1 164 ? 58.09668 -3.78964 21.92312 1.000 18.09639 164 ALA C C 1
ATOM 3445 O O . ALA C 1 164 ? 57.16820 -3.99369 21.13309 1.000 17.73243 164 ALA C O 1
ATOM 3447 N N . ALA C 1 165 ? 58.11788 -2.74670 22.75120 1.000 16.34007 165 ALA C N 1
ATOM 3448 C CA . ALA C 1 165 ? 57.06548 -1.73801 22.69490 1.000 16.70687 165 ALA C CA 1
ATOM 3449 C C . ALA C 1 165 ? 57.00765 -1.15537 21.28446 1.000 20.12115 165 ALA C C 1
ATOM 3450 O O . ALA C 1 165 ? 58.05075 -1.00125 20.63187 1.000 19.79342 165 ALA C O 1
ATOM 3452 N N . PRO C 1 166 ? 55.80680 -0.85552 20.76336 1.000 19.71686 166 PRO C N 1
ATOM 3453 C CA . PRO C 1 166 ? 55.65984 -0.37920 19.38102 1.000 22.52663 166 PRO C CA 1
ATOM 3454 C C . PRO C 1 166 ? 56.25727 0.99942 19.16556 1.000 27.97054 166 PRO C C 1
ATOM 3455 O O . PRO C 1 166 ? 56.46437 1.76836 20.11248 1.000 27.98724 166 PRO C O 1
#

Nearest PDB structures (foldseek):
  6gap-assembly1_A  TM=6.634E-01  e=9.794E-02  Mammalian orthoreovirus 3 Dearing
  3qzo-assembly4_D  TM=4.451E-01  e=2.800E-01  Staphylococcus aureus subsp. aureus N315
  3qzl-assembly1_A  TM=4.350E-01  e=3.454E-01  Staphylococcus aureus subsp. aureus N315
  4ymp-assembly1_A  TM=4.827E-01  e=7.595E-01  Bacillus anthracis
  4k3p-assembly1_B  TM=2.748E-01  e=4.773E+00  Escherichia coli K-12

Solvent-accessible surface area: 18012 Å² total; per-residue (Å²): 162,73,137,39,32,98,0,14,71,77,79,120,78,11,23,12,2,46,50,14,60,1,5,46,35,43,54,107,2,0,19,6,91,26,24,82,68,42,5,3,48,40,48,86,87,0,2,0,0,28,112,82,1,13,12,13,9,11,8,18,2,4,72,8,75,35,29,0,39,32,83,63,1,0,0,0,0,4,58,26,65,90,0,0,0,0,9,8,31,10,21,17,0,24,16,1,14,88,47,83,43,31,0,65,0,83,87,69,65,26,75,38,16,0,4,25,59,53,110,25,1,4,16,3,0,0,1,82,92,16,85,4,41,65,53,36,44,0,28,8,38,1,50,9,8,18,52,99,64,65,43,92,10,91,28,75,4,69,55,29,77,117,34,38,108,0,14,50,105,76,119,77,12,30,3,1,50,50,20,64,1,7,47,19,40,64,112,1,0,20,5,94,36,30,86,72,39,6,10,48,37,58,95,86,0,1,0,0,36,112,79,0,8,12,20,9,12,8,19,1,3,76,7,72,36,34,2,38,34,98,6,2,0,0,0,0,3,59,16,63,88,0,0,0,0,9,10,30,10,24,16,0,35,16,2,2,76,126,82,38,24,0,63,0,75,72,71,66,25,64,53,20,0,7,28,50,19,58,87,101,48,17,1,4,15,4,0,0,1,85,95,16,85,4,40,67,54,37,24,0,76,7,39,2,44,11,10,21,55,114,73,47,76,93,10,77,36,77,5,70,53,32,66,176,34,28,112,0,14,64,98,82,120,91,9,35,4,2,51,47,17,65,1,0,45,28,48,60,107,3,0,22,7,80,34,32,96,58,40,5,6,46,43,50,85,85,0,2,0,1,32,109,80,1,15,16,19,10,11,7,18,1,3,75,7,73,37,30,1,36,38,87,48,0,0,0,0,0,4,58,25,66,93,0,0,0,0,8,10,29,10,26,12,0,52,11,1,6,74,47,86,41,36,0,62,0,79,76,66,65,26,76,60,20,0,5,27,45,19,62,85,112,44,15,2,4,16,4,0,0,0,75,94,15,87,3,42,59,59,36,30,0,75,6,41,1,61,13,11,22,52,115,94,50,62,97,6,68,23,75,3,70,54,30,70

Secondary structure (DSSP, 8-state):
---B-TTEEEETTEEEEPB-TTEEEETTEEEE-B-GGGTEEEETTEEEE-TTHHHHHHHHHHT-SEEEE-SSEEEEEEEETTEEEEEEEE-TTEEE---TTSEEETTEEPSEEEEEE--EEEEEEEESS----TT-EEEEEEEESSS---EEEEEE-EE--/-B-TTEEEETTEEEEPB-TTEEEETTEEEEPBPTTSSEEEETTEEEE-TTHHHHHHHHHHT-SEEEE-SSEEEEEEEETTEEEEEEEE-TT-EE--STTSEEETTEEP--EEEEE-STT-EEEEEEEESS----TT-EEEEEEE-SSS-PPEEEEEE-EE--/-B-TTEEEETTEEEEPB-TTEEEETTEEEE-B-GGGTEEEETTEEEE-TTHHHHHHHHHHT-SEEEE-SSEEEEEEEETTEEEEEEEE-TT-EE--STTSEEETTEEPSEEEEEE-STT-EEEEEEEETT----TT-EEEEEEE-SSS---EEEEEE-EE--

Radius of gyration: 25.19 Å; Cα contacts (8 Å, |Δi|>4): 1513; chains: 3; bounding box: 50×56×79 Å

InterPro domains:
  IPR006626 Parallel beta-helix repeat [SM00710] (117-139)
  IPR006626 Parallel beta-helix repeat [SM00710] (149-171)
  IPR006626 Parallel beta-helix repeat [SM00710] (196-218)
  IPR006626 Parallel beta-helix repeat [SM00710] (243-265)
  IPR006626 Parallel beta-helix repeat [SM00710] (273-295)
  IPR006626 Parallel beta-helix repeat [SM00710] (305-327)
  IPR006626 Parallel beta-helix repeat [SM00710] (337-359)
  IPR006626 Parallel beta-helix repeat [SM00710] (369-391)
  IPR006626 Parallel beta-helix repeat [SM00710] (399-421)
  IPR006626 Parallel beta-helix repeat [SM00710] (431-453)
  IPR009013 Attachment protein shaft domain superfamily [SSF51225] (159-192)
  IPR009013 Attachment protein shaft domain superfamily [SSF51225] (269-333)
  IPR009013 Attachment protein shaft domain superfamily [SSF51225] (334-416)